Protein AF-A0A0W0WG37-F1 (afdb_monomer_lite)

Organism: NCBI:txid466

Radius of gyration: 32.04 Å; chains: 1; bounding box: 70×86×104 Å

Foldseek 3Di:
DFLQVCCCVVQQWNFKFWADWFKKKWWFFAPPDDADVVVCVVLPWDWDQDPNTITIIGGPVSVVVVLVVLVVVVCVVVVVCPDCVVCVVVSVVSVQVVQVVRRTGCVPMDIDIDGTWMWTDGPDPVCVVVSCVVPVVQVWDWDADPQVRDITITGHLCVVVVSVVVLVVDCPFQLVVDQDLVVLVVLLVLLVVLLVVLVVLQLLLQLLLCLLSQHACVVHSPADLLSNLQNQLSLLSLVLSLSVRNDDPQLSVLSNQLSVQSWNAAPVRATAAHQSLQSLQLCQLAVPQQVVQCVVVPDDPLFRDALVPGDPVSSVVSLVLLLQLLCCQAQWDCFRDRHVPGGYTHWHCAADPQQDTLWQKHKYFFDLEAQFTAIKMKGKWAADLVGDTDDPPGRGLAIWIKMKIAFQEPPAADADPVSQKGQRIFMATFAQWDQDPVRDIDGDDDDCSVPVPVRVVSVSVLSSLLSSLRSSLNNAAADDPPDPDSRHGDCPDPRNVVSVVSSVSNVNSNHGTDADKDWHKTARRRHRVDIDIAIAHGGMDRHSPHHRNSSRNSLSVVCSRSNSRSSSVSSSQSNVDRSVNSSVSSVVSSVSSVVSSVLNPKDKDKDFPVVQVVLVVVLCVLVVHPDDDPQWDWADPDPGMIITTGRHNVSVVSSVVSVVVVVVVPPDDDDDDDDPDDDDDDDDDDDDPDPDDDDDPDDDDDDDDDD

Secondary structure (DSSP, 8-state):
--HHHHHHHHH-EEEEEE-PPPEEEEEEBPTT----HHHHHHTT-EEEEETTEEEEEEEHHHHHHHHHHHHHHHHHH-TT---HHHHHHHHHHHHHHHHHHTTB-GGG-EEEEPPPPEEEEES-GGGHHHHHHHTGGG--EEEEETTTTEEEEEE-TTHHHHHHHHHHHSTT-HHHH---HHHHHHHHHHHHHHHHHHHHTHHHHHHHHHHHTT--SSS--S--HHHHHHHHHHHHHHHHHHTTTTS-HHHHHHHHHHHHHH-EE-TT--EESSHHHHHHHHHIIIIIIIHHHHHHH--GGGPPPPGGGS-HHHHHHHHHHHHHHHHHHHH-EEEEEEETTEEEEEPP-S--TTS--S-SEEEEEE-SSTT--EEEEEEEEEE-TTSPBP-TTS--SEEEEEEEEE--STT-EEEETTTTEEEEEEEEE---EEE-TTS-EEE----TTT-HHHHHHHHHHHHHHHHHHHHHHTTSPPBPSSS--TTSB-TTSHHHHHHHHHHHHHHHHT-EE--S-EEEEEE-SS-TT-EEEEEE--EEEE--SSS-HHHHHHHHHHHHHH-HHHHHHHHHHHHH--HHHHHHHHHHHHHHHHHHHHHHS-EEEEEEHHHHHHHHHHHHHHTT-SS--TTEEEEE-SSSEEEEEE--HHHHHHHHHHHHHHHHHT---------S-------------PPPPP-------------

pLDDT: mean 85.14, std 15.79, range [21.84, 97.75]

Structure (mmCIF, N/CA/C/O backbone):
data_AF-A0A0W0WG37-F1
#
_entry.id   AF-A0A0W0WG37-F1
#
loop_
_atom_site.group_PDB
_atom_site.id
_atom_site.type_symbol
_atom_site.label_atom_id
_atom_site.label_alt_id
_atom_site.label_comp_id
_atom_site.label_asym_id
_atom_site.label_entity_id
_atom_site.label_seq_id
_atom_site.pdbx_PDB_ins_code
_atom_site.Cartn_x
_atom_site.Cartn_y
_atom_site.Cartn_z
_atom_site.occupancy
_atom_site.B_iso_or_equiv
_atom_site.auth_seq_id
_atom_site.auth_comp_id
_atom_site.auth_asym_id
_atom_site.auth_atom_id
_atom_site.pdbx_PDB_model_num
ATOM 1 N N . MET A 1 1 ? -16.061 -7.629 21.536 1.00 90.44 1 MET A N 1
ATOM 2 C CA . MET A 1 1 ? -16.169 -8.162 20.161 1.00 90.44 1 MET A CA 1
ATOM 3 C C . MET A 1 1 ? -15.586 -7.144 19.195 1.00 90.44 1 MET A C 1
ATOM 5 O O . MET A 1 1 ? -15.920 -5.979 19.355 1.00 90.44 1 MET A O 1
ATOM 9 N N . TYR A 1 2 ? -14.782 -7.534 18.199 1.00 93.94 2 TYR A N 1
ATOM 10 C CA . TYR A 1 2 ? -14.206 -6.586 17.231 1.00 93.94 2 TYR A CA 1
ATOM 11 C C . TYR A 1 2 ? -15.238 -6.073 16.212 1.00 93.94 2 TYR A C 1
ATOM 13 O O . TYR A 1 2 ? -16.308 -6.656 16.030 1.00 93.94 2 TYR A O 1
ATOM 21 N N . PHE A 1 3 ? -14.920 -4.975 15.515 1.00 94.12 3 PHE A N 1
ATOM 22 C CA . PHE A 1 3 ? -15.857 -4.286 14.614 1.00 94.12 3 PHE A CA 1
ATOM 23 C C . PHE A 1 3 ? -16.377 -5.181 13.487 1.00 94.12 3 PHE A C 1
ATOM 25 O O . PHE A 1 3 ? -17.566 -5.147 13.167 1.00 94.12 3 PHE A O 1
ATOM 32 N N . LYS A 1 4 ? -15.495 -5.997 12.901 1.00 93.75 4 LYS A N 1
ATOM 33 C CA . LYS A 1 4 ? -15.850 -6.920 11.820 1.00 93.75 4 LYS A CA 1
ATOM 34 C C . LYS A 1 4 ? -16.823 -7.998 12.297 1.00 93.75 4 LYS A C 1
ATOM 36 O O . LYS A 1 4 ? -17.852 -8.206 11.659 1.00 93.75 4 LYS A O 1
ATOM 41 N N . ASP A 1 5 ? -16.544 -8.606 13.446 1.00 94.31 5 ASP A N 1
ATOM 42 C CA . ASP A 1 5 ? -17.412 -9.620 14.054 1.00 94.31 5 ASP A CA 1
ATOM 43 C C . ASP A 1 5 ? -18.783 -9.027 14.393 1.00 94.31 5 ASP A C 1
ATOM 45 O O . ASP A 1 5 ? -19.823 -9.626 14.118 1.00 94.31 5 ASP A O 1
ATOM 49 N N . TRP A 1 6 ? -18.794 -7.800 14.916 1.00 95.56 6 TRP A N 1
ATOM 50 C CA . TRP A 1 6 ? -20.023 -7.071 15.198 1.00 95.56 6 TRP A CA 1
ATOM 51 C C . TRP A 1 6 ? -20.830 -6.769 13.930 1.00 95.56 6 TRP A C 1
ATOM 53 O O . TRP A 1 6 ? -22.051 -6.942 13.935 1.00 95.56 6 TRP A O 1
ATOM 63 N N . CYS A 1 7 ? -20.178 -6.364 12.835 1.00 95.12 7 CYS A N 1
ATOM 64 C CA . CYS A 1 7 ? -20.840 -6.126 11.550 1.00 95.12 7 CYS A CA 1
ATOM 65 C C . CYS A 1 7 ? -21.435 -7.411 10.963 1.00 95.12 7 CYS A C 1
ATOM 67 O O . CYS A 1 7 ? -22.570 -7.401 10.475 1.00 95.12 7 CYS A O 1
ATOM 69 N N . PHE A 1 8 ? -20.695 -8.517 11.048 1.00 95.25 8 PHE A N 1
ATOM 70 C CA . PHE A 1 8 ? -21.160 -9.828 10.616 1.00 95.25 8 PHE A CA 1
ATOM 71 C C . PHE A 1 8 ? -22.385 -10.275 11.421 1.00 95.25 8 PHE A C 1
ATOM 73 O O . PHE A 1 8 ? -23.413 -10.611 10.839 1.00 95.25 8 PHE A O 1
ATOM 80 N N . LEU A 1 9 ? -22.324 -10.203 12.751 1.00 94.00 9 LEU A N 1
ATOM 81 C CA . LEU A 1 9 ? -23.420 -10.640 13.620 1.00 94.00 9 LEU A CA 1
ATOM 82 C C . LEU A 1 9 ? -24.654 -9.731 13.531 1.00 94.00 9 LEU A C 1
ATOM 84 O O . LEU A 1 9 ? -25.780 -10.219 13.563 1.00 94.00 9 LEU A O 1
ATOM 88 N N . SER A 1 10 ? -24.462 -8.416 13.401 1.00 92.56 10 SER A N 1
ATOM 89 C CA . SER A 1 10 ? -25.565 -7.441 13.431 1.00 92.56 10 SER A CA 1
ATOM 90 C C . SER A 1 10 ? -26.245 -7.232 12.077 1.00 92.56 10 SER A C 1
ATOM 92 O O . SER A 1 10 ? -27.421 -6.851 12.029 1.00 92.56 10 SER A O 1
ATOM 94 N N . TYR A 1 11 ? -25.500 -7.413 10.981 1.00 93.62 11 TYR A N 1
ATOM 95 C CA . TYR A 1 11 ? -25.945 -7.055 9.629 1.00 93.62 11 TYR A CA 1
ATOM 96 C C . TYR A 1 11 ? -25.630 -8.113 8.564 1.00 93.62 11 TYR A C 1
ATOM 98 O O . TYR A 1 11 ? -26.020 -7.934 7.413 1.00 93.62 11 TYR A O 1
ATOM 106 N N . GLY A 1 12 ? -24.934 -9.200 8.908 1.00 94.88 12 GLY A N 1
ATOM 107 C CA . GLY A 1 12 ? -24.536 -10.235 7.953 1.00 94.88 12 GLY A CA 1
ATOM 108 C C . GLY A 1 12 ? -23.432 -9.805 6.986 1.00 94.88 12 GLY A C 1
ATOM 109 O O . GLY A 1 12 ? -23.266 -10.452 5.954 1.00 94.88 12 GLY A O 1
ATOM 110 N N . ILE A 1 13 ? -22.704 -8.720 7.274 1.00 95.50 13 ILE A N 1
ATOM 111 C CA . ILE A 1 13 ? -21.630 -8.218 6.405 1.00 95.50 13 ILE A CA 1
ATOM 112 C C . ILE A 1 13 ? -20.397 -9.113 6.549 1.00 95.50 13 ILE A C 1
ATOM 114 O O . ILE A 1 13 ? -19.852 -9.237 7.643 1.00 95.50 13 ILE A O 1
ATOM 118 N N . SER A 1 14 ? -19.947 -9.722 5.452 1.00 93.75 14 SER A N 1
ATOM 119 C CA . SER A 1 14 ? -18.787 -10.625 5.441 1.00 93.75 14 SER A CA 1
ATOM 120 C C . SER A 1 14 ? -17.509 -9.990 4.894 1.00 93.75 14 SER A C 1
ATOM 122 O O . SER A 1 14 ? -16.417 -10.438 5.244 1.00 93.75 14 SER A O 1
ATOM 124 N N . LEU A 1 15 ? -17.633 -8.985 4.024 1.00 93.50 15 LEU A N 1
ATOM 125 C CA . LEU A 1 15 ? -16.504 -8.320 3.374 1.00 93.50 15 LEU A CA 1
ATOM 126 C C . LEU A 1 15 ? -16.869 -6.878 3.023 1.00 93.50 15 LEU A C 1
ATOM 128 O O . LEU A 1 15 ? -17.948 -6.639 2.468 1.00 93.50 15 LEU A O 1
ATOM 132 N N . PHE A 1 16 ? -15.940 -5.960 3.283 1.00 93.88 16 PHE A N 1
ATOM 133 C CA . PHE A 1 16 ? -15.913 -4.644 2.666 1.00 93.88 16 PHE A CA 1
ATOM 134 C C . PHE A 1 16 ? -14.865 -4.630 1.551 1.00 93.88 16 PHE A C 1
ATOM 136 O O . PHE A 1 16 ? -13.782 -5.196 1.682 1.00 93.88 16 PHE A O 1
ATOM 143 N N . ALA A 1 17 ? -15.197 -3.995 0.438 1.00 93.12 17 ALA A N 1
ATOM 144 C CA . ALA A 1 17 ? -14.271 -3.733 -0.650 1.00 93.12 17 ALA A CA 1
ATOM 145 C C . ALA A 1 17 ? -14.461 -2.293 -1.117 1.00 93.12 17 ALA A C 1
ATOM 147 O O . ALA A 1 17 ? -15.573 -1.765 -1.117 1.00 93.12 17 ALA A O 1
ATOM 148 N N . GLU A 1 18 ? -13.383 -1.631 -1.493 1.00 91.00 18 GLU A N 1
ATOM 149 C CA . GLU A 1 18 ? -13.461 -0.321 -2.111 1.00 91.00 18 GLU A CA 1
ATOM 150 C C . GLU A 1 18 ? -13.938 -0.458 -3.560 1.00 91.00 18 GLU A C 1
ATOM 152 O O . GLU A 1 18 ? -13.462 -1.302 -4.323 1.00 91.00 18 GLU A O 1
ATOM 157 N N . GLY A 1 19 ? -14.893 0.381 -3.948 1.00 89.25 19 GLY A N 1
ATOM 158 C CA . GLY A 1 19 ? -15.258 0.548 -5.343 1.00 89.25 19 GLY A CA 1
ATOM 159 C C . GLY A 1 19 ? -14.174 1.279 -6.131 1.00 89.25 19 GLY A C 1
ATOM 160 O O . GLY A 1 19 ? -13.139 1.696 -5.616 1.00 89.25 19 GLY A O 1
ATOM 161 N N . LYS A 1 20 ? -14.424 1.473 -7.421 1.00 85.62 20 LYS A N 1
ATOM 162 C CA . LYS A 1 20 ? -13.514 2.240 -8.267 1.00 85.62 20 LYS A CA 1
ATOM 163 C C . LYS A 1 20 ? -13.673 3.746 -8.032 1.00 85.62 20 LYS A C 1
ATOM 165 O O . LYS A 1 20 ? -14.786 4.262 -8.132 1.00 85.62 20 LYS A O 1
ATOM 170 N N . THR A 1 21 ? -12.569 4.460 -7.810 1.00 82.81 21 THR A N 1
ATOM 171 C CA . THR A 1 21 ? -12.546 5.930 -7.858 1.00 82.81 21 THR A CA 1
ATOM 172 C C . THR A 1 21 ? -12.895 6.400 -9.268 1.00 82.81 21 THR A C 1
ATOM 174 O O . THR A 1 21 ? -12.210 6.063 -10.237 1.00 82.81 21 THR A O 1
ATOM 177 N N . VAL A 1 22 ? -13.965 7.181 -9.405 1.00 81.56 22 VAL A N 1
ATOM 178 C CA . VAL A 1 22 ? -14.432 7.667 -10.709 1.00 81.56 22 VAL A CA 1
ATOM 179 C C . VAL A 1 22 ? -13.817 9.033 -11.000 1.00 81.56 22 VAL A C 1
ATOM 181 O O . VAL A 1 22 ? -14.065 10.008 -10.291 1.00 81.56 22 VAL A O 1
ATOM 184 N N . ASN A 1 23 ? -13.033 9.113 -12.077 1.00 83.94 23 ASN A N 1
ATOM 185 C CA . ASN A 1 23 ? -12.568 10.387 -12.623 1.00 83.94 23 ASN A CA 1
ATOM 186 C C . ASN A 1 23 ? -13.769 11.201 -13.101 1.00 83.94 23 ASN A C 1
ATOM 188 O O . ASN A 1 23 ? -14.569 10.680 -13.877 1.00 83.94 23 ASN A O 1
ATOM 192 N N . SER A 1 24 ? -13.872 12.459 -12.684 1.00 88.50 24 SER A N 1
ATOM 193 C CA . SER A 1 24 ? -14.952 13.358 -13.088 1.00 88.50 24 SER A CA 1
ATOM 194 C C . SER A 1 24 ? -14.424 14.769 -13.364 1.00 88.50 24 SER A C 1
ATOM 196 O O . SER A 1 24 ? -13.305 15.117 -12.979 1.00 88.50 24 SER A O 1
ATOM 198 N N . VAL A 1 25 ? -15.233 15.580 -14.035 1.00 90.81 25 VAL A N 1
ATOM 199 C CA . VAL A 1 25 ? -14.995 17.011 -14.254 1.00 90.81 25 VAL A CA 1
ATOM 200 C C . VAL A 1 25 ? -16.091 17.779 -13.536 1.00 90.81 25 VAL A C 1
ATOM 202 O O . VAL A 1 25 ? -17.266 17.445 -13.681 1.00 90.81 25 VAL A O 1
ATOM 205 N N . PHE A 1 26 ? -15.707 18.768 -12.735 1.00 92.81 26 PHE A N 1
ATOM 206 C CA . PHE A 1 26 ? -16.633 19.719 -12.133 1.00 92.81 26 PHE A CA 1
ATOM 207 C C . PHE A 1 26 ? -16.583 21.020 -12.920 1.00 92.81 26 PHE A C 1
ATOM 209 O O . PHE A 1 26 ? -15.506 21.586 -13.107 1.00 92.81 26 PHE A O 1
ATOM 216 N N . ILE A 1 27 ? -17.753 21.489 -13.345 1.00 93.44 27 ILE A N 1
ATOM 217 C CA . ILE A 1 27 ? -17.911 22.764 -14.036 1.00 93.44 27 ILE A CA 1
ATOM 218 C C . ILE A 1 27 ? -18.819 23.651 -13.177 1.00 93.44 27 ILE A C 1
ATOM 220 O O . ILE A 1 27 ? -19.978 23.283 -12.943 1.00 93.44 27 ILE A O 1
ATOM 224 N N . PRO A 1 28 ? -18.318 24.790 -12.670 1.00 93.62 28 PRO A N 1
ATOM 225 C CA . PRO A 1 28 ? -19.120 25.736 -11.903 1.00 93.62 28 PRO A CA 1
ATOM 226 C C . PRO A 1 28 ? -20.317 26.262 -12.694 1.00 93.62 28 PRO A C 1
ATOM 228 O O . PRO A 1 28 ? -20.227 26.482 -13.901 1.00 93.62 28 PRO A O 1
ATOM 231 N N . LEU A 1 29 ? -21.423 26.533 -12.007 1.00 92.31 29 LEU A N 1
ATOM 232 C CA . LEU A 1 29 ? -22.524 27.298 -12.582 1.00 92.31 29 LEU A CA 1
ATOM 233 C C . LEU A 1 29 ? -22.156 28.780 -12.650 1.00 92.31 29 LEU A C 1
ATOM 235 O O . LEU A 1 29 ? -21.501 29.324 -11.756 1.00 92.31 29 LEU A O 1
ATOM 239 N N . VAL A 1 30 ? -22.651 29.456 -13.681 1.00 89.94 30 VAL A N 1
ATOM 240 C CA . VAL A 1 30 ? -22.643 30.916 -13.732 1.00 89.94 30 VAL A CA 1
ATOM 241 C C . VAL A 1 30 ? -23.637 31.427 -12.676 1.00 89.94 30 VAL A C 1
ATOM 243 O O . VAL A 1 30 ? -24.786 30.967 -12.647 1.00 89.94 30 VAL A O 1
ATOM 246 N N . PRO A 1 31 ? -23.246 32.362 -11.789 1.00 82.44 31 PRO A N 1
ATOM 247 C CA . PRO A 1 31 ? -24.142 32.889 -10.765 1.00 82.44 31 PRO A CA 1
ATOM 248 C C . PRO A 1 31 ? -25.479 33.359 -11.353 1.00 82.44 31 PRO A C 1
ATOM 250 O O . PRO A 1 31 ? -25.505 34.045 -12.371 1.00 82.44 31 PRO A O 1
ATOM 253 N N . PHE A 1 32 ? -26.583 33.011 -10.687 1.00 77.19 32 PHE A N 1
ATOM 254 C CA . PHE A 1 32 ? -27.951 33.409 -11.061 1.00 77.19 32 PHE A CA 1
ATOM 255 C C . PHE A 1 32 ? -28.468 32.870 -12.409 1.00 77.19 32 PHE A C 1
ATOM 257 O O . PHE A 1 32 ? -29.480 33.362 -12.907 1.00 77.19 32 PHE A O 1
ATOM 264 N N . THR A 1 33 ? -27.831 31.844 -12.980 1.00 78.75 33 THR A N 1
ATOM 265 C CA . THR A 1 33 ? -28.342 31.132 -14.165 1.00 78.75 33 THR A CA 1
ATOM 266 C C . THR A 1 33 ? -28.965 29.785 -13.796 1.00 78.75 33 THR A C 1
ATOM 268 O O . THR A 1 33 ? -28.629 29.179 -12.777 1.00 78.75 33 THR A O 1
ATOM 271 N N . PHE A 1 34 ? -29.905 29.322 -14.624 1.00 76.44 34 PHE A N 1
ATOM 272 C CA . PHE A 1 34 ? -30.536 28.011 -14.490 1.00 76.44 34 PHE A CA 1
ATOM 273 C C . PHE A 1 34 ? -30.073 27.105 -15.628 1.00 76.44 34 PHE A C 1
ATOM 275 O O . PHE A 1 34 ? -30.315 27.407 -16.793 1.00 76.44 34 PHE A O 1
ATOM 282 N N . ILE A 1 35 ? -29.462 25.975 -15.282 1.00 85.00 35 ILE A N 1
ATOM 283 C CA . ILE A 1 35 ? -29.153 24.910 -16.238 1.00 85.00 35 ILE A CA 1
ATOM 284 C C . ILE A 1 35 ? -30.319 23.919 -16.333 1.00 85.00 35 ILE A C 1
ATOM 286 O O . ILE A 1 35 ? -31.012 23.632 -15.352 1.00 85.00 35 ILE A O 1
ATOM 290 N N . ASN A 1 36 ? -30.521 23.355 -17.521 1.00 86.25 36 ASN A N 1
ATOM 291 C CA . ASN A 1 36 ? -31.514 22.315 -17.753 1.00 86.25 36 ASN A CA 1
ATOM 292 C C . ASN A 1 36 ? -31.116 21.001 -17.047 1.00 86.25 36 ASN A C 1
ATOM 294 O O . ASN A 1 36 ? -30.118 20.368 -17.397 1.00 86.25 36 ASN A O 1
ATOM 298 N N . SER A 1 37 ? -31.923 20.551 -16.083 1.00 85.75 37 SER A N 1
ATOM 299 C CA . SER A 1 37 ? -31.693 19.297 -15.352 1.00 85.75 37 SER A CA 1
ATOM 300 C C . SER A 1 37 ? -31.742 18.053 -16.244 1.00 85.75 37 SER A C 1
ATOM 302 O O . SER A 1 37 ? -31.044 17.082 -15.954 1.00 85.75 37 SER A O 1
ATOM 304 N N . GLN A 1 38 ? -32.501 18.086 -17.346 1.00 89.31 38 GLN A N 1
ATOM 305 C CA . GLN A 1 38 ? -32.547 16.991 -18.314 1.00 89.31 38 GLN A CA 1
ATOM 306 C C . GLN A 1 38 ? -31.207 16.839 -19.035 1.00 89.31 38 GLN A C 1
ATOM 308 O O . GLN A 1 38 ? -30.698 15.730 -19.126 1.00 89.31 38 GLN A O 1
ATOM 313 N N . PHE A 1 39 ? -30.579 17.947 -19.448 1.00 90.31 39 PHE A N 1
ATOM 314 C CA . PHE A 1 39 ? -29.238 17.914 -20.041 1.00 90.31 39 PHE A CA 1
ATOM 315 C C . PHE A 1 39 ? -28.225 17.279 -19.081 1.00 90.31 39 PHE A C 1
ATOM 317 O O . PHE A 1 39 ? -27.413 16.445 -19.485 1.00 90.31 39 PHE A O 1
ATOM 324 N N . VAL A 1 40 ? -28.285 17.647 -17.799 1.00 90.06 40 VAL A N 1
ATOM 325 C CA . VAL A 1 40 ? -27.408 17.072 -16.773 1.00 90.06 40 VAL A CA 1
ATOM 326 C C . VAL A 1 40 ? -27.645 15.563 -16.651 1.00 90.06 40 VAL A C 1
ATOM 328 O O . VAL A 1 40 ? -26.687 14.795 -16.714 1.00 90.06 40 VAL A O 1
ATOM 331 N N . ALA A 1 41 ? -28.904 15.124 -16.567 1.00 88.25 41 ALA A N 1
ATOM 332 C CA . ALA A 1 41 ? -29.264 13.710 -16.473 1.00 88.25 41 ALA A CA 1
ATOM 333 C C . ALA A 1 41 ? -28.866 12.894 -17.721 1.00 88.25 41 ALA A C 1
ATOM 335 O O . ALA A 1 41 ? -28.306 11.804 -17.581 1.00 88.25 41 ALA A O 1
ATOM 336 N N . ASP A 1 42 ? -29.082 13.430 -18.926 1.00 89.19 42 ASP A N 1
ATOM 337 C CA . ASP A 1 42 ? -28.754 12.781 -20.205 1.00 89.19 42 ASP A CA 1
ATOM 338 C C . ASP A 1 42 ? -27.249 12.511 -20.343 1.00 89.19 42 ASP A C 1
ATOM 340 O O . ASP A 1 42 ? -26.832 11.510 -20.927 1.00 89.19 42 ASP A O 1
ATOM 344 N N . ASN A 1 43 ? -26.421 13.367 -19.738 1.00 88.88 43 ASN A N 1
ATOM 345 C CA . ASN A 1 43 ? -24.968 13.207 -19.688 1.00 88.88 43 ASN A CA 1
ATOM 346 C C . ASN A 1 43 ? -24.484 12.539 -18.386 1.00 88.88 43 ASN A C 1
ATOM 348 O O . ASN A 1 43 ? -23.293 12.576 -18.081 1.00 88.88 43 ASN A O 1
ATOM 352 N N . ARG A 1 44 ? -25.387 11.912 -17.614 1.00 88.62 44 ARG A N 1
ATOM 353 C CA . ARG A 1 44 ? -25.105 11.257 -16.319 1.00 88.62 44 ARG A CA 1
ATOM 354 C C . ARG A 1 44 ? -24.388 12.154 -15.307 1.00 88.62 44 ARG A C 1
ATOM 356 O O . ARG A 1 44 ? -23.647 11.664 -14.454 1.00 88.62 44 ARG A O 1
ATOM 363 N N . GLY A 1 45 ? -24.588 13.460 -15.421 1.00 89.00 45 GLY A N 1
ATOM 364 C CA . GLY A 1 45 ? -24.075 14.424 -14.471 1.00 89.00 45 GLY A CA 1
ATOM 365 C C . GLY A 1 45 ? -24.961 14.540 -13.237 1.00 89.00 45 GLY A C 1
ATOM 366 O O . GLY A 1 45 ? -26.079 14.019 -13.183 1.00 89.00 45 GLY A O 1
ATOM 367 N N . TYR A 1 46 ? -24.462 15.254 -12.237 1.00 89.69 46 TYR A N 1
ATOM 368 C CA . TYR A 1 46 ? -25.223 15.603 -11.043 1.00 89.69 46 TYR A CA 1
ATOM 369 C C . TYR A 1 46 ? -24.758 16.939 -10.466 1.00 89.69 46 TYR A C 1
ATOM 371 O O . TYR A 1 46 ? -23.626 17.370 -10.680 1.00 89.69 46 TYR A O 1
ATOM 379 N N . PHE A 1 47 ? -25.641 17.597 -9.720 1.00 89.56 47 PHE A N 1
ATOM 380 C CA . PHE A 1 47 ? -25.331 18.857 -9.053 1.00 89.56 47 PHE A CA 1
ATOM 381 C C . PHE A 1 47 ? -24.557 18.627 -7.761 1.00 89.56 47 PHE A C 1
ATOM 383 O O . PHE A 1 47 ? -24.893 17.738 -6.976 1.00 89.56 47 PHE A O 1
ATOM 390 N N . LEU A 1 48 ? -23.553 19.464 -7.521 1.00 89.31 48 LEU A N 1
ATOM 391 C CA . LEU A 1 48 ? -22.739 19.424 -6.313 1.00 89.31 48 LEU A CA 1
ATOM 392 C C . LEU A 1 48 ? -22.305 20.837 -5.918 1.00 89.31 48 LEU A C 1
ATOM 394 O O . LEU A 1 48 ? -22.018 21.666 -6.777 1.00 89.31 48 LEU A O 1
ATOM 398 N N . ALA A 1 49 ? -22.213 21.092 -4.614 1.00 86.00 49 ALA A N 1
ATOM 399 C CA . ALA A 1 49 ? -21.477 22.236 -4.092 1.00 86.00 49 ALA A CA 1
ATOM 400 C C . ALA A 1 49 ? -20.030 21.820 -3.774 1.00 86.00 49 ALA A C 1
ATOM 402 O O . ALA A 1 49 ? -19.812 20.902 -2.980 1.00 86.00 49 ALA A O 1
ATOM 403 N N . HIS A 1 50 ? -19.051 22.491 -4.380 1.00 81.44 50 HIS A N 1
ATOM 404 C CA . HIS A 1 50 ? -17.621 22.264 -4.174 1.00 81.44 50 HIS A CA 1
ATOM 405 C C . HIS A 1 50 ? -16.908 23.608 -3.977 1.00 81.44 50 HIS A C 1
ATOM 407 O O . HIS A 1 50 ? -17.133 24.536 -4.748 1.00 81.44 50 HIS A O 1
ATOM 413 N N . ASP A 1 51 ? -16.111 23.738 -2.912 1.00 80.56 51 ASP A N 1
ATOM 414 C CA . ASP A 1 51 ? -15.405 24.975 -2.533 1.00 80.56 51 ASP A CA 1
ATOM 415 C C . ASP A 1 51 ? -16.289 26.240 -2.556 1.00 80.56 51 ASP A C 1
ATOM 417 O O . ASP A 1 51 ? -15.906 27.300 -3.045 1.00 80.56 51 ASP A O 1
ATOM 421 N N . ASN A 1 52 ? -17.503 26.124 -2.001 1.00 82.88 52 ASN A N 1
ATOM 422 C CA . ASN A 1 52 ? -18.541 27.169 -1.966 1.00 82.88 52 ASN A CA 1
ATOM 423 C C . ASN A 1 52 ? -19.078 27.614 -3.341 1.00 82.88 52 ASN A C 1
ATOM 425 O O . ASN A 1 52 ? -19.794 28.611 -3.421 1.00 82.88 52 ASN A O 1
ATOM 429 N N . SER A 1 53 ? -18.795 26.860 -4.403 1.00 86.69 53 SER A N 1
ATOM 430 C CA . SER A 1 53 ? -19.381 27.035 -5.730 1.00 86.69 53 SER A CA 1
ATOM 431 C C . SER A 1 53 ? -20.365 25.906 -6.034 1.00 86.69 53 SER A C 1
ATOM 433 O O . SER A 1 53 ? -20.065 24.733 -5.808 1.00 86.69 53 SER A O 1
ATOM 435 N N . LEU A 1 54 ? -21.555 26.242 -6.534 1.00 90.50 54 LEU A N 1
ATOM 436 C CA . LEU A 1 54 ? -22.493 25.250 -7.059 1.00 90.50 54 LEU A CA 1
ATOM 437 C C . LEU A 1 54 ? -22.115 24.953 -8.511 1.00 90.50 54 LEU A C 1
ATOM 439 O O . LEU A 1 54 ? -21.897 25.873 -9.292 1.00 90.50 54 LEU A O 1
ATOM 443 N N . GLY A 1 55 ? -22.058 23.681 -8.881 1.00 92.25 55 GLY A N 1
ATOM 444 C CA . GLY A 1 55 ? -21.693 23.261 -10.228 1.00 92.25 55 GLY A CA 1
ATOM 445 C C . GLY A 1 55 ? -22.286 21.913 -10.596 1.00 92.25 55 GLY A C 1
ATOM 446 O O . GLY A 1 55 ? -23.046 21.308 -9.829 1.00 92.25 55 GLY A O 1
ATOM 447 N N . VAL A 1 56 ? -21.918 21.445 -11.782 1.00 92.69 56 VAL A N 1
ATOM 448 C CA . VAL A 1 56 ? -22.282 20.121 -12.284 1.00 92.69 56 VAL A CA 1
ATOM 449 C C . VAL A 1 56 ? -21.032 19.262 -12.380 1.00 92.69 56 VAL A C 1
ATOM 451 O O . VAL A 1 56 ? -20.003 19.693 -12.897 1.00 92.69 56 VAL A O 1
ATOM 454 N N . VAL A 1 57 ? -21.129 18.037 -11.875 1.00 92.75 57 VAL A N 1
ATOM 455 C CA . VAL A 1 57 ? -20.100 17.011 -12.015 1.00 92.75 57 VAL A CA 1
ATOM 456 C C . VAL A 1 57 ? -20.504 16.061 -13.131 1.00 92.75 57 VAL A C 1
ATOM 458 O O . VAL A 1 57 ? -21.600 15.507 -13.089 1.00 92.75 57 VAL A O 1
ATOM 461 N N . PHE A 1 58 ? -19.604 15.822 -14.081 1.00 91.44 58 PHE A N 1
ATOM 462 C CA . PHE A 1 58 ? -19.750 14.801 -15.115 1.00 91.44 58 PHE A CA 1
ATOM 463 C C . PHE A 1 58 ? -18.678 13.721 -14.941 1.00 91.44 58 PHE A C 1
ATOM 465 O O . PHE A 1 58 ? -17.496 14.062 -14.842 1.00 91.44 58 PHE A O 1
ATOM 472 N N . PRO A 1 59 ? -19.030 12.421 -14.942 1.00 89.38 59 PRO A N 1
ATOM 473 C CA . PRO A 1 59 ? -18.037 11.358 -15.065 1.00 89.38 59 PRO A CA 1
ATOM 474 C C . PRO A 1 59 ? -17.185 11.577 -16.319 1.00 89.38 59 PRO A C 1
ATOM 476 O O . PRO A 1 59 ? -17.721 11.936 -17.365 1.00 89.38 59 PRO A O 1
ATOM 479 N N . LYS A 1 60 ? -15.873 11.335 -16.241 1.00 87.69 60 LYS A N 1
ATOM 480 C CA . LYS A 1 60 ? -14.921 11.657 -17.316 1.00 87.69 60 LYS A CA 1
ATOM 481 C C . LYS A 1 60 ? -15.325 11.046 -18.656 1.00 87.69 60 LYS A C 1
ATOM 483 O O . LYS A 1 60 ? -15.345 11.747 -19.649 1.00 87.69 60 LYS A O 1
ATOM 488 N N . GLU A 1 61 ? -15.731 9.780 -18.671 1.00 86.94 61 GLU A N 1
ATOM 489 C CA . GLU A 1 61 ? -16.183 9.106 -19.897 1.00 86.94 61 GLU A CA 1
ATOM 490 C C . GLU A 1 61 ? -17.396 9.808 -20.535 1.00 86.94 61 GLU A C 1
ATOM 492 O O . GLU A 1 61 ? -17.478 9.960 -21.750 1.00 86.94 61 GLU A O 1
ATOM 497 N N . ASN A 1 62 ? -18.327 10.300 -19.716 1.00 90.69 62 ASN A N 1
ATOM 498 C CA . ASN A 1 62 ? -19.477 11.066 -20.186 1.00 90.69 62 ASN A CA 1
ATOM 499 C C . ASN A 1 62 ? -19.094 12.483 -20.628 1.00 90.69 62 ASN A C 1
ATOM 501 O O . ASN A 1 62 ? -19.626 12.962 -21.627 1.00 90.69 62 ASN A O 1
ATOM 505 N N . TYR A 1 63 ? -18.163 13.128 -19.925 1.00 91.00 63 TYR A N 1
ATOM 506 C CA . TYR A 1 63 ? -17.616 14.423 -20.316 1.00 91.00 63 TYR A CA 1
ATOM 507 C C . TYR A 1 63 ? -16.855 14.337 -21.647 1.00 91.00 63 TYR A C 1
ATOM 509 O O . TYR A 1 63 ? -17.090 15.144 -22.536 1.00 91.00 63 TYR A O 1
ATOM 517 N N . ASP A 1 64 ? -16.025 13.313 -21.845 1.00 90.75 64 ASP A N 1
ATOM 518 C CA . ASP A 1 64 ? -15.278 13.088 -23.088 1.00 90.75 64 ASP A CA 1
ATOM 519 C C . ASP A 1 64 ? -16.232 12.834 -24.274 1.00 90.75 64 ASP A C 1
ATOM 521 O O . ASP A 1 64 ? -16.021 13.342 -25.381 1.00 90.75 64 ASP A O 1
ATOM 525 N N . ASN A 1 65 ? -17.335 12.111 -24.040 1.00 92.00 65 ASN A N 1
ATOM 526 C CA . ASN A 1 65 ? -18.406 11.934 -25.026 1.00 92.00 65 ASN A CA 1
ATOM 527 C C . ASN A 1 65 ? -19.113 13.260 -25.350 1.00 92.00 65 ASN A C 1
ATOM 529 O O . ASN A 1 65 ? -19.340 13.563 -26.524 1.00 92.00 65 ASN A O 1
ATOM 533 N N . LEU A 1 66 ? -19.423 14.070 -24.331 1.00 91.50 66 LEU A N 1
ATOM 534 C CA . LEU A 1 66 ? -19.987 15.410 -24.505 1.00 91.50 66 LEU A CA 1
ATOM 535 C C . LEU A 1 66 ? -19.036 16.300 -25.318 1.00 91.50 66 LEU A C 1
ATOM 537 O O . LEU A 1 66 ? -19.461 16.928 -26.284 1.00 91.50 66 LEU A O 1
ATOM 541 N N . MET A 1 67 ? -17.742 16.283 -25.002 1.00 91.94 67 MET A N 1
ATOM 542 C CA . MET A 1 67 ? -16.722 17.033 -25.730 1.00 91.94 67 MET A CA 1
ATOM 543 C C . MET A 1 67 ? -16.571 16.572 -27.177 1.00 91.94 67 MET A C 1
ATOM 545 O O . MET A 1 67 ? -16.395 17.398 -28.070 1.00 91.94 67 MET A O 1
ATOM 549 N N . THR A 1 68 ? -16.678 15.270 -27.434 1.00 90.69 68 THR A N 1
ATOM 550 C CA . THR A 1 68 ? -16.674 14.719 -28.797 1.00 90.69 68 THR A CA 1
ATOM 551 C C . THR A 1 68 ? -17.882 15.208 -29.590 1.00 90.69 68 THR A C 1
ATOM 553 O O . THR A 1 68 ? -17.738 15.591 -30.753 1.00 90.69 68 THR A O 1
ATOM 556 N N . ARG A 1 69 ? -19.061 15.272 -28.956 1.00 91.00 69 ARG A N 1
ATOM 557 C CA . ARG A 1 69 ? -20.264 15.839 -29.573 1.00 91.00 69 ARG A CA 1
ATOM 558 C C . ARG A 1 69 ? -20.081 17.324 -29.889 1.00 91.00 69 ARG A C 1
ATOM 560 O O . ARG A 1 69 ? -20.276 17.711 -31.035 1.00 91.00 69 ARG A O 1
ATOM 567 N N . ILE A 1 70 ? -19.610 18.116 -28.923 1.00 90.81 70 ILE A N 1
ATOM 568 C CA . ILE A 1 70 ? -19.338 19.554 -29.097 1.00 90.81 70 ILE A CA 1
ATOM 569 C C . ILE A 1 70 ? -18.314 19.794 -30.222 1.00 90.81 70 ILE A C 1
ATOM 571 O O . ILE A 1 70 ? -18.502 20.681 -31.050 1.00 90.81 70 ILE A O 1
ATOM 575 N N . ARG A 1 71 ? -17.262 18.967 -30.325 1.00 88.75 71 ARG A N 1
ATOM 576 C CA . ARG A 1 71 ? -16.304 19.015 -31.450 1.00 88.75 71 ARG A CA 1
ATOM 577 C C . ARG A 1 71 ? -16.960 18.714 -32.792 1.00 88.75 71 ARG A C 1
ATOM 579 O O . ARG A 1 71 ? -16.662 19.380 -33.778 1.00 88.75 71 ARG A O 1
ATOM 586 N N . SER A 1 72 ? -17.839 17.716 -32.849 1.00 88.31 72 SER A N 1
ATOM 587 C CA . SER A 1 72 ? -18.569 17.381 -34.075 1.00 88.31 72 SER A CA 1
ATOM 588 C C . SER A 1 72 ? -19.503 18.514 -34.511 1.00 88.31 72 SER A C 1
ATOM 590 O O . SER A 1 72 ? -19.597 18.797 -35.706 1.00 88.31 72 SER A O 1
ATOM 592 N N . GLU A 1 73 ? -20.173 19.170 -33.560 1.00 89.81 73 GLU A N 1
ATOM 593 C CA . GLU A 1 73 ? -21.018 20.345 -33.808 1.00 89.81 73 GLU A CA 1
ATOM 594 C C . GLU A 1 73 ? -20.180 21.517 -34.342 1.00 89.81 73 GLU A C 1
ATOM 596 O O . GLU A 1 73 ? -20.513 22.077 -35.386 1.00 89.81 73 GLU A O 1
ATOM 601 N N . PHE A 1 74 ? -19.032 21.802 -33.715 1.00 87.50 74 PHE A N 1
ATOM 602 C CA . PHE A 1 74 ? -18.083 22.819 -34.178 1.00 87.50 74 PHE A CA 1
ATOM 603 C C . PHE A 1 74 ? -17.610 22.562 -35.617 1.00 87.50 74 PHE A C 1
ATOM 605 O O . PHE A 1 74 ? -17.755 23.429 -36.475 1.00 87.50 74 PHE A O 1
ATOM 612 N N . ARG A 1 75 ? -17.124 21.352 -35.926 1.00 84.69 75 ARG A N 1
ATOM 613 C CA . ARG A 1 75 ? -16.652 20.993 -37.280 1.00 84.69 75 ARG A CA 1
ATOM 614 C C . ARG A 1 75 ? -17.755 21.074 -38.339 1.00 84.69 75 ARG A C 1
ATOM 616 O O . ARG A 1 75 ? -17.465 21.327 -39.502 1.00 84.69 75 ARG A O 1
ATOM 623 N N . SER A 1 76 ? -19.010 20.856 -37.946 1.00 85.25 76 SER A N 1
ATOM 624 C CA . SER A 1 76 ? -20.160 20.984 -38.849 1.00 85.25 76 SER A CA 1
ATOM 625 C C . SER A 1 76 ? -20.536 22.446 -39.099 1.00 85.25 76 SER A C 1
ATOM 627 O O . SER A 1 76 ? -20.947 22.789 -40.205 1.00 85.25 76 SER A O 1
ATOM 629 N N . ALA A 1 77 ? -20.398 23.306 -38.086 1.00 82.56 77 ALA A N 1
ATOM 630 C CA . ALA A 1 77 ? -20.657 24.740 -38.189 1.00 82.56 77 ALA A CA 1
ATOM 631 C C . ALA A 1 77 ? -19.532 25.501 -38.917 1.00 82.56 77 ALA A C 1
ATOM 633 O O . ALA A 1 77 ? -19.804 26.512 -39.562 1.00 82.56 77 ALA A O 1
ATOM 634 N N . PHE A 1 78 ? -18.295 24.995 -38.851 1.00 79.50 78 PHE A N 1
ATOM 635 C CA . PHE A 1 78 ? -17.097 25.598 -39.448 1.00 79.50 78 PHE A CA 1
ATOM 636 C C . PHE A 1 78 ? -16.326 24.583 -40.323 1.00 79.50 78 PHE A C 1
ATOM 638 O O . PHE A 1 78 ? -15.205 24.192 -39.991 1.00 79.50 78 PHE A O 1
ATOM 645 N N . PRO A 1 79 ? -16.911 24.121 -41.446 1.00 67.94 79 PRO A N 1
ATOM 646 C CA . PRO A 1 79 ? -16.351 23.036 -42.260 1.00 67.94 79 PRO A CA 1
ATOM 647 C C . PRO A 1 79 ? -15.024 23.379 -42.959 1.00 67.94 79 PRO A C 1
ATOM 649 O O . PRO A 1 79 ? -14.270 22.467 -43.293 1.00 67.94 79 PRO A O 1
ATOM 652 N N . ASP A 1 80 ? -14.708 24.665 -43.143 1.00 65.56 80 ASP A N 1
ATOM 653 C CA . ASP A 1 80 ? -13.464 25.128 -43.780 1.00 65.56 80 ASP A CA 1
ATOM 654 C C . ASP A 1 80 ? -12.259 25.180 -42.806 1.00 65.56 80 ASP A C 1
ATOM 656 O O . ASP A 1 80 ? -11.120 25.394 -43.223 1.00 65.56 80 ASP A O 1
ATOM 660 N N . GLU A 1 81 ? -12.471 24.947 -41.504 1.00 60.22 81 GLU A N 1
ATOM 661 C CA . GLU A 1 81 ? -11.479 25.128 -40.427 1.00 60.22 81 GLU A CA 1
ATOM 662 C C . GLU A 1 81 ? -10.908 23.790 -39.899 1.00 60.22 81 GLU A C 1
ATOM 664 O O . GLU A 1 81 ? -10.859 23.523 -38.700 1.00 60.22 81 GLU A O 1
ATOM 669 N N . VAL A 1 82 ? -10.460 22.916 -40.807 1.00 54.09 82 VAL A N 1
ATOM 670 C CA . VAL A 1 82 ? -10.162 21.491 -40.520 1.00 54.09 82 VAL A CA 1
ATOM 671 C C . VAL A 1 82 ? -8.874 21.251 -39.698 1.00 54.09 82 VAL A C 1
ATOM 673 O O . VAL A 1 82 ? -8.684 20.164 -39.152 1.00 54.09 82 VAL A O 1
ATOM 676 N N . ASN A 1 83 ? -7.985 22.242 -39.550 1.00 56.09 83 ASN A N 1
ATOM 677 C CA . ASN A 1 83 ? -6.709 22.090 -38.828 1.00 56.09 83 ASN A CA 1
ATOM 678 C C . ASN A 1 83 ? -6.791 22.575 -37.364 1.00 56.09 83 ASN A C 1
ATOM 680 O O . ASN A 1 83 ? -6.352 23.674 -37.020 1.00 56.09 83 ASN A O 1
ATOM 684 N N . GLU A 1 84 ? -7.290 21.715 -36.470 1.00 52.38 84 GLU A N 1
ATOM 685 C CA . GLU A 1 84 ? -7.410 21.982 -35.020 1.00 52.38 84 GLU A CA 1
ATOM 686 C C . GLU A 1 84 ? -6.091 22.427 -34.355 1.00 52.38 84 GLU A C 1
ATOM 688 O O . GLU A 1 84 ? -6.114 23.236 -33.428 1.00 52.38 84 GLU A O 1
ATOM 693 N N . ASN A 1 85 ? -4.934 21.983 -34.863 1.00 52.59 85 ASN A N 1
ATOM 694 C CA . ASN A 1 85 ? -3.620 22.343 -34.314 1.00 52.59 85 ASN A CA 1
ATOM 695 C C . ASN A 1 85 ? -3.232 23.821 -34.532 1.00 52.59 85 ASN A C 1
ATOM 697 O O . ASN A 1 85 ? -2.373 24.327 -33.815 1.00 52.59 85 ASN A O 1
ATOM 701 N N . GLN A 1 86 ? -3.854 24.525 -35.486 1.00 52.94 86 GLN A N 1
ATOM 702 C CA . GLN A 1 86 ? -3.680 25.976 -35.679 1.00 52.94 86 GLN A CA 1
ATOM 703 C C . GLN A 1 86 ? -4.856 26.791 -35.104 1.00 52.94 86 GLN A C 1
ATOM 705 O O . GLN A 1 86 ? -4.676 27.953 -34.747 1.00 52.94 86 GLN A O 1
ATOM 710 N N . ASN A 1 87 ? -6.021 26.157 -34.915 1.00 56.34 87 ASN A N 1
ATOM 711 C CA . ASN A 1 87 ? -7.283 26.799 -34.523 1.00 56.34 87 ASN A CA 1
ATOM 712 C C . ASN A 1 87 ? -7.732 26.496 -33.078 1.00 56.34 87 ASN A C 1
ATOM 714 O O . ASN A 1 87 ? -8.882 26.747 -32.714 1.00 56.34 87 ASN A O 1
ATOM 718 N N . GLY A 1 88 ? -6.841 25.994 -32.213 1.00 66.31 88 GLY A N 1
ATOM 719 C CA . GLY A 1 88 ? -7.172 25.614 -30.830 1.00 66.31 88 GLY A CA 1
ATOM 720 C C . GLY A 1 88 ? -7.867 26.713 -30.006 1.00 66.31 88 GLY A C 1
ATOM 721 O O . GLY A 1 88 ? -8.725 26.414 -29.176 1.00 66.31 88 GLY A O 1
ATOM 722 N N . ASN A 1 89 ? -7.582 27.989 -30.287 1.00 74.75 89 ASN A N 1
ATOM 723 C CA . ASN A 1 89 ? -8.258 29.124 -29.647 1.00 74.75 89 ASN A CA 1
ATOM 724 C C . ASN A 1 89 ? -9.717 29.311 -30.108 1.00 74.75 89 ASN A C 1
ATOM 726 O O . ASN A 1 89 ? -10.549 29.732 -29.308 1.00 74.75 89 ASN A O 1
ATOM 730 N N . GLN A 1 90 ? -10.057 28.984 -31.359 1.00 77.38 90 GLN A N 1
ATOM 731 C CA . GLN A 1 90 ? -11.430 29.100 -31.868 1.00 77.38 90 GLN A CA 1
ATOM 732 C C . GLN A 1 90 ? -12.331 28.013 -31.281 1.00 77.38 90 GLN A C 1
ATOM 734 O O . GLN A 1 90 ? -13.412 28.324 -30.783 1.00 77.38 90 GLN A O 1
ATOM 739 N N . PHE A 1 91 ? -11.859 26.760 -31.248 1.00 84.56 91 PHE A N 1
ATOM 740 C CA . PHE A 1 91 ? -12.603 25.686 -30.588 1.00 84.56 91 PHE A CA 1
ATOM 741 C C . PHE A 1 91 ? -12.768 25.959 -29.088 1.00 84.56 91 PHE A C 1
ATOM 743 O O . PHE A 1 91 ? -13.850 25.747 -28.546 1.00 84.56 91 PHE A O 1
ATOM 750 N N . LYS A 1 92 ? -11.731 26.484 -28.420 1.00 86.31 92 LYS A N 1
ATOM 751 C CA . LYS A 1 92 ? -11.827 26.907 -27.017 1.00 86.31 92 LYS A CA 1
ATOM 752 C C . LYS A 1 92 ? -12.922 27.960 -26.820 1.00 86.31 92 LYS A C 1
ATOM 754 O O . LYS A 1 92 ? -13.766 27.787 -25.953 1.00 86.31 92 LYS A O 1
ATOM 759 N N . ASN A 1 93 ? -12.969 28.998 -27.656 1.00 87.25 93 ASN A N 1
ATOM 760 C CA . ASN A 1 93 ? -14.021 30.017 -27.576 1.00 87.25 93 ASN A CA 1
ATOM 761 C C . ASN A 1 93 ? -15.418 29.429 -27.833 1.00 87.25 93 ASN A C 1
ATOM 763 O O . ASN A 1 93 ? -16.366 29.776 -27.133 1.00 87.25 93 ASN A O 1
ATOM 767 N N . TYR A 1 94 ? -15.549 28.516 -28.800 1.00 88.88 94 TYR A N 1
ATOM 768 C CA . TYR A 1 94 ? -16.807 27.815 -29.061 1.00 88.88 94 TYR A CA 1
ATOM 769 C C . TYR A 1 94 ? -17.245 26.963 -27.861 1.00 88.88 94 TYR A C 1
ATOM 771 O O . TYR A 1 94 ? -18.396 27.054 -27.446 1.00 88.88 94 TYR A O 1
ATOM 779 N N . LYS A 1 95 ? -16.324 26.193 -27.261 1.00 90.94 95 LYS A N 1
ATOM 780 C CA . LYS A 1 95 ? -16.552 25.414 -26.031 1.00 90.94 95 LYS A CA 1
ATOM 781 C C . LYS A 1 95 ? -17.031 26.316 -24.893 1.00 90.94 95 LYS A C 1
ATOM 783 O O . LYS A 1 95 ? -18.051 26.020 -24.274 1.00 90.94 95 LYS A O 1
ATOM 788 N N . ASN A 1 96 ? -16.329 27.425 -24.658 1.00 88.69 96 ASN A N 1
ATOM 789 C CA . ASN A 1 96 ? -16.666 28.379 -23.604 1.00 88.69 96 ASN A CA 1
ATOM 790 C C . ASN A 1 96 ? -18.074 28.950 -23.812 1.00 88.69 96 ASN A C 1
ATOM 792 O O . ASN A 1 96 ? -18.872 28.944 -22.880 1.00 88.69 96 ASN A O 1
ATOM 796 N N . ASN A 1 97 ? -18.405 29.375 -25.036 1.00 89.69 97 ASN A N 1
ATOM 797 C CA . ASN A 1 97 ? -19.735 29.891 -25.364 1.00 89.69 97 ASN A CA 1
ATOM 798 C C . ASN A 1 97 ? -20.821 28.819 -25.204 1.00 89.69 97 ASN A C 1
ATOM 800 O O . ASN A 1 97 ? -21.847 29.091 -24.590 1.00 89.69 97 ASN A O 1
ATOM 804 N N . TYR A 1 98 ? -20.574 27.595 -25.681 1.00 92.12 98 TYR A N 1
ATOM 805 C CA . TYR A 1 98 ? -21.504 26.472 -25.550 1.00 92.12 98 TYR A CA 1
ATOM 806 C C . TYR A 1 98 ? -21.856 26.195 -24.084 1.00 92.12 98 TYR A C 1
ATOM 808 O O . TYR A 1 98 ? -23.027 26.087 -23.724 1.00 92.12 98 TYR A O 1
ATOM 816 N N . PHE A 1 99 ? -20.850 26.107 -23.208 1.00 92.62 99 PHE A N 1
ATOM 817 C CA . PHE A 1 99 ? -21.090 25.901 -21.781 1.00 92.62 99 PHE A CA 1
ATOM 818 C C . PHE A 1 99 ? -21.720 27.127 -21.115 1.00 92.62 99 PHE A C 1
ATOM 820 O O . PHE A 1 99 ? -22.624 26.963 -20.296 1.00 92.62 99 PHE A O 1
ATOM 827 N N . PHE A 1 100 ? -21.321 28.340 -21.500 1.00 91.19 100 PHE A N 1
ATOM 828 C CA . PHE A 1 100 ? -21.901 29.571 -20.968 1.00 91.19 100 PHE A CA 1
ATOM 829 C C . PHE A 1 100 ? -23.399 29.689 -21.284 1.00 91.19 100 PHE A C 1
ATOM 831 O O . PHE A 1 100 ? -24.183 30.031 -20.399 1.00 91.19 100 PHE A O 1
ATOM 838 N N . GLU A 1 101 ? -23.822 29.324 -22.498 1.00 90.25 101 GLU A N 1
ATOM 839 C CA . GLU A 1 101 ? -25.238 29.257 -22.894 1.00 90.25 101 GLU A CA 1
ATOM 840 C C . GLU A 1 101 ? -26.037 28.236 -22.068 1.00 90.25 101 GLU A C 1
ATOM 842 O O . GLU A 1 101 ? -27.228 28.429 -21.818 1.00 90.25 101 GLU A O 1
ATOM 847 N N . LEU A 1 102 ? -25.381 27.180 -21.577 1.00 89.62 102 LEU A N 1
ATOM 848 C CA . LEU A 1 102 ? -25.963 26.206 -20.648 1.00 89.62 102 LEU A CA 1
ATOM 849 C C . LEU A 1 102 ? -25.952 26.675 -19.181 1.00 89.62 102 LEU A C 1
ATOM 851 O O . LEU A 1 102 ? -26.438 25.950 -18.312 1.00 89.62 102 LEU A O 1
ATOM 855 N N . GLY A 1 103 ? -25.412 27.862 -18.890 1.00 91.50 103 GLY A N 1
ATOM 856 C CA . GLY A 1 103 ? -25.250 28.386 -17.532 1.00 91.50 103 GLY A CA 1
ATOM 857 C C . GLY A 1 103 ? -24.035 27.823 -16.790 1.00 91.50 103 GLY A C 1
ATOM 858 O O . GLY A 1 103 ? -24.022 27.811 -15.560 1.00 91.50 103 GLY A O 1
ATOM 859 N N . LEU A 1 104 ? -23.017 27.339 -17.505 1.00 92.69 104 LEU A N 1
ATOM 860 C CA . LEU A 1 104 ? -21.791 26.758 -16.952 1.00 92.69 104 LEU A CA 1
ATOM 861 C C . LEU A 1 104 ? -20.561 27.603 -17.296 1.00 92.69 104 LEU A C 1
ATOM 863 O O . LEU A 1 104 ? -20.431 28.120 -18.400 1.00 92.69 104 LEU A O 1
ATOM 867 N N . ASN A 1 105 ? -19.633 27.719 -16.349 1.00 91.12 105 ASN A N 1
ATOM 868 C CA . ASN A 1 105 ? -18.357 28.394 -16.548 1.00 91.12 105 ASN A CA 1
ATOM 869 C C . ASN A 1 105 ? -17.227 27.372 -16.722 1.00 91.12 105 ASN A C 1
ATOM 871 O O . ASN A 1 105 ? -16.574 26.970 -15.760 1.00 91.12 105 ASN A O 1
ATOM 875 N N . ASP A 1 106 ? -17.008 26.969 -17.967 1.00 89.19 106 ASP A N 1
ATOM 876 C CA . ASP A 1 106 ? -15.965 26.020 -18.355 1.00 89.19 106 ASP A CA 1
ATOM 877 C C . ASP A 1 106 ? -14.534 26.558 -18.166 1.00 89.19 106 ASP A C 1
ATOM 879 O O . ASP A 1 106 ? -13.612 25.782 -17.940 1.00 89.19 106 ASP A O 1
ATOM 883 N N . GLU A 1 107 ? -14.330 27.879 -18.126 1.00 88.12 107 GLU A N 1
ATOM 884 C CA . GLU A 1 107 ? -13.005 28.452 -17.829 1.00 88.12 107 GLU A CA 1
ATOM 885 C C . GLU A 1 107 ? -12.528 28.139 -16.406 1.00 88.12 107 GLU A C 1
ATOM 887 O O . GLU A 1 107 ? -11.335 28.219 -16.111 1.00 88.12 107 GLU A O 1
ATOM 892 N N . LEU A 1 108 ? -13.467 27.782 -15.528 1.00 88.38 108 LEU A N 1
ATOM 893 C CA . LEU A 1 108 ? -13.223 27.346 -14.161 1.00 88.38 108 LEU A CA 1
ATOM 894 C C . LEU A 1 108 ? -13.431 25.831 -14.000 1.00 88.38 108 LEU A C 1
ATOM 896 O O . LEU A 1 108 ? -13.662 25.367 -12.880 1.00 88.38 108 LEU A O 1
ATOM 900 N N . GLU A 1 109 ? -13.389 25.060 -15.095 1.00 88.31 109 GLU A N 1
ATOM 901 C CA . GLU A 1 109 ? -13.444 23.602 -15.023 1.00 88.31 109 GLU A CA 1
ATOM 902 C C . GLU A 1 109 ? -12.281 23.064 -14.183 1.00 88.31 109 GLU A C 1
ATOM 904 O O . GLU A 1 109 ? -11.130 23.490 -14.305 1.00 88.31 109 GLU A O 1
ATOM 909 N N . ILE A 1 110 ? -12.577 22.101 -13.316 1.00 87.75 110 ILE A N 1
ATOM 910 C CA . ILE A 1 110 ? -11.559 21.446 -12.499 1.00 87.75 110 ILE A CA 1
ATOM 911 C C . ILE A 1 110 ? -11.744 19.939 -12.526 1.00 87.75 110 ILE A C 1
ATOM 913 O O . ILE A 1 110 ? -12.857 19.399 -12.573 1.00 87.75 110 ILE A O 1
ATOM 917 N N . LYS A 1 111 ? -10.619 19.233 -12.421 1.00 85.56 111 LYS A N 1
ATOM 918 C CA . LYS A 1 111 ? -10.632 17.798 -12.183 1.00 85.56 111 LYS A CA 1
ATOM 919 C C . LYS A 1 111 ? -11.253 17.518 -10.817 1.00 85.56 111 LYS A C 1
ATOM 921 O O . LYS A 1 111 ? -10.765 17.983 -9.788 1.00 85.56 111 LYS A O 1
ATOM 926 N N . TYR A 1 112 ? -12.287 16.689 -10.804 1.00 85.50 112 TYR A N 1
ATOM 927 C CA . TYR A 1 112 ? -12.999 16.314 -9.594 1.00 85.50 112 TYR A CA 1
ATOM 928 C C . TYR A 1 112 ? -12.959 14.802 -9.391 1.00 85.50 112 TYR A C 1
ATOM 930 O O . TYR A 1 112 ? -13.218 14.020 -10.309 1.00 85.50 112 TYR A O 1
ATOM 938 N N . LYS A 1 113 ? -12.636 14.369 -8.173 1.00 84.81 113 LYS A N 1
ATOM 939 C CA . LYS A 1 113 ? -12.695 12.960 -7.790 1.00 84.81 113 LYS A CA 1
ATOM 940 C C . LYS A 1 113 ? -13.418 12.818 -6.462 1.00 84.81 113 LYS A C 1
ATOM 942 O O . LYS A 1 113 ? -12.975 13.342 -5.444 1.00 84.81 113 LYS A O 1
ATOM 947 N N . ALA A 1 114 ? -14.534 12.098 -6.490 1.00 80.31 114 ALA A N 1
ATOM 948 C CA . ALA A 1 114 ? -15.245 11.710 -5.284 1.00 80.31 114 ALA A CA 1
ATOM 949 C C . ALA A 1 114 ? -14.557 10.506 -4.630 1.00 80.31 114 ALA A C 1
ATOM 951 O O . ALA A 1 114 ? -13.985 9.661 -5.324 1.00 80.31 114 ALA A O 1
ATOM 952 N N . SER A 1 115 ? -14.655 10.403 -3.303 1.00 85.75 115 SER A N 1
ATOM 953 C CA . SER A 1 115 ? -14.264 9.186 -2.590 1.00 85.75 115 SER A CA 1
ATOM 954 C C . SER A 1 115 ? -15.023 7.983 -3.151 1.00 85.75 115 SER A C 1
ATOM 956 O O . SER A 1 115 ? -16.203 8.087 -3.503 1.00 85.75 115 SER A O 1
ATOM 958 N N . ALA A 1 116 ? -14.351 6.840 -3.229 1.00 88.62 116 ALA A N 1
ATOM 959 C CA . ALA A 1 116 ? -14.947 5.641 -3.785 1.00 88.62 116 ALA A CA 1
ATOM 960 C C . ALA A 1 116 ? -16.057 5.099 -2.871 1.00 88.62 116 ALA A C 1
ATOM 962 O O . ALA A 1 116 ? -15.950 5.109 -1.640 1.00 88.62 116 ALA A O 1
ATOM 963 N N . ASN A 1 117 ? -17.127 4.595 -3.489 1.00 91.38 117 ASN A N 1
ATOM 964 C CA . ASN A 1 117 ? -18.170 3.865 -2.775 1.00 91.38 117 ASN A CA 1
ATOM 965 C C . ASN A 1 117 ? -17.584 2.637 -2.073 1.00 91.38 117 ASN A C 1
ATOM 967 O O . ASN A 1 117 ? -16.598 2.057 -2.523 1.00 91.38 117 ASN A O 1
ATOM 971 N N . ILE A 1 118 ? -18.245 2.197 -1.009 1.00 94.38 118 ILE A N 1
ATOM 972 C CA . ILE A 1 118 ? -17.899 0.959 -0.315 1.00 94.38 118 ILE A CA 1
ATOM 973 C C . ILE A 1 118 ? -18.827 -0.147 -0.792 1.00 94.38 118 ILE A C 1
ATOM 975 O O . ILE A 1 118 ? -20.047 -0.054 -0.668 1.00 94.38 118 ILE A O 1
ATOM 979 N N . TYR A 1 119 ? -18.242 -1.201 -1.341 1.00 95.69 119 TYR A N 1
ATOM 980 C CA . TYR A 1 119 ? -18.923 -2.418 -1.740 1.00 95.69 119 TYR A CA 1
ATOM 981 C C . TYR A 1 119 ? -19.016 -3.375 -0.560 1.00 95.69 119 TYR A C 1
ATOM 983 O O . TYR A 1 119 ? -18.026 -3.719 0.082 1.00 95.69 119 TYR A O 1
ATOM 991 N N . ILE A 1 120 ? -20.239 -3.808 -0.280 1.00 95.69 120 ILE A N 1
ATOM 992 C CA . ILE A 1 120 ? -20.556 -4.706 0.822 1.00 95.69 120 ILE A CA 1
ATOM 993 C C . ILE A 1 120 ? -20.986 -6.048 0.258 1.00 95.69 120 ILE A C 1
ATOM 995 O O . ILE A 1 120 ? -21.945 -6.133 -0.515 1.00 95.69 120 ILE A O 1
ATOM 999 N N . THR A 1 121 ? -20.316 -7.105 0.709 1.00 95.25 121 THR A N 1
ATOM 1000 C CA . THR A 1 121 ? -20.773 -8.480 0.498 1.00 95.25 121 THR A CA 1
ATOM 1001 C C . THR A 1 121 ? -21.477 -8.971 1.756 1.00 95.25 121 THR A C 1
ATOM 1003 O O . THR A 1 121 ? -20.948 -8.853 2.864 1.00 95.25 121 THR A O 1
ATOM 1006 N N . LEU A 1 122 ? -22.675 -9.531 1.583 1.00 94.81 122 LEU A N 1
ATOM 1007 C CA . LEU A 1 122 ? -23.417 -10.178 2.661 1.00 94.81 122 LEU A CA 1
ATOM 1008 C C . LEU A 1 122 ? -23.190 -11.689 2.625 1.00 94.81 122 LEU A C 1
ATOM 1010 O O . LEU A 1 122 ? -23.257 -12.299 1.557 1.00 94.81 122 LEU A O 1
ATOM 1014 N N . ALA A 1 123 ? -23.017 -12.297 3.798 1.00 93.06 123 ALA A N 1
ATOM 1015 C CA . ALA A 1 123 ? -22.855 -13.742 3.944 1.00 93.06 123 ALA A CA 1
ATOM 1016 C C . ALA A 1 123 ? -24.080 -14.519 3.433 1.00 93.06 123 ALA A C 1
ATOM 1018 O O . ALA A 1 123 ? -23.945 -15.576 2.823 1.00 93.06 123 ALA A O 1
ATOM 1019 N N . ASN A 1 124 ? -25.283 -13.972 3.651 1.00 92.00 124 ASN A N 1
ATOM 1020 C CA . ASN A 1 124 ? -26.534 -14.513 3.130 1.00 92.00 124 ASN A CA 1
ATOM 1021 C C . ASN A 1 124 ? -27.144 -13.554 2.097 1.00 92.00 124 ASN A C 1
ATOM 1023 O O . ASN A 1 124 ? -27.662 -12.493 2.450 1.00 92.00 124 ASN A O 1
ATOM 1027 N N . LYS A 1 125 ? -27.158 -13.962 0.822 1.00 87.94 125 LYS A N 1
ATOM 1028 C CA . LYS A 1 125 ? -27.758 -13.183 -0.276 1.00 87.94 125 LYS A CA 1
ATOM 1029 C C . LYS A 1 125 ? -29.247 -12.885 -0.057 1.00 87.94 125 LYS A C 1
ATOM 1031 O O . LYS A 1 125 ? -29.715 -11.829 -0.474 1.00 87.94 125 LYS A O 1
ATOM 1036 N N . GLN A 1 126 ? -29.980 -13.757 0.640 1.00 89.62 126 GLN A N 1
ATOM 1037 C CA . GLN A 1 126 ? -31.405 -13.558 0.937 1.00 89.62 126 GLN A CA 1
ATOM 1038 C C . GLN A 1 126 ? -31.653 -12.407 1.924 1.00 89.62 126 GLN A C 1
ATOM 1040 O O . GLN A 1 126 ? -32.749 -11.857 1.952 1.00 89.62 126 GLN A O 1
ATOM 1045 N N . ALA A 1 127 ? -30.644 -11.994 2.702 1.00 89.38 127 ALA A N 1
ATOM 1046 C CA . ALA A 1 127 ? -30.754 -10.866 3.629 1.00 89.38 127 ALA A CA 1
ATOM 1047 C C . ALA A 1 127 ? -30.647 -9.493 2.935 1.00 89.38 127 ALA A C 1
ATOM 1049 O O . ALA A 1 127 ? -30.902 -8.463 3.563 1.00 89.38 127 ALA A O 1
ATOM 1050 N N . ARG A 1 128 ? -30.299 -9.456 1.639 1.00 91.44 128 ARG A N 1
ATOM 1051 C CA . ARG A 1 128 ? -30.084 -8.220 0.869 1.00 91.44 128 ARG A CA 1
ATOM 1052 C C . ARG A 1 128 ? -31.294 -7.273 0.876 1.00 91.44 128 ARG A C 1
ATOM 1054 O O . ARG A 1 128 ? -31.079 -6.103 1.187 1.00 91.44 128 ARG A O 1
ATOM 1061 N N . PRO A 1 129 ? -32.543 -7.712 0.612 1.00 92.75 129 PRO A N 1
ATOM 1062 C CA . PRO A 1 129 ? -33.691 -6.803 0.634 1.00 92.75 129 PRO A CA 1
ATOM 1063 C C . PRO A 1 129 ? -33.888 -6.157 2.010 1.00 92.75 129 PRO A C 1
ATOM 1065 O O . PRO A 1 129 ? -34.063 -4.945 2.106 1.00 92.75 129 PRO A O 1
ATOM 1068 N N . ALA A 1 130 ? -33.771 -6.941 3.087 1.00 93.25 130 ALA A N 1
ATOM 1069 C CA . ALA A 1 130 ? -33.883 -6.435 4.454 1.00 93.25 130 ALA A CA 1
ATOM 1070 C C . ALA A 1 130 ? -32.762 -5.438 4.797 1.00 93.25 130 ALA A C 1
ATOM 1072 O O . ALA A 1 130 ? -33.025 -4.403 5.411 1.00 93.25 130 ALA A O 1
ATOM 1073 N N . PHE A 1 131 ? -31.525 -5.710 4.365 1.00 94.50 131 PHE A N 1
ATOM 1074 C CA . PHE A 1 131 ? -30.401 -4.785 4.520 1.00 94.50 131 PHE A CA 1
ATOM 1075 C C . PHE A 1 131 ? -30.670 -3.453 3.805 1.00 94.50 131 PHE A C 1
ATOM 1077 O O . PHE A 1 131 ? -30.526 -2.390 4.410 1.00 94.50 131 PHE A O 1
ATOM 1084 N N . MET A 1 132 ? -31.116 -3.504 2.546 1.00 94.56 132 MET A N 1
ATOM 1085 C CA . MET A 1 132 ? -31.410 -2.307 1.755 1.00 94.56 132 MET A CA 1
ATOM 1086 C C . MET A 1 132 ? -32.534 -1.469 2.367 1.00 94.56 132 MET A C 1
ATOM 1088 O O . MET A 1 132 ? -32.407 -0.252 2.432 1.00 94.56 132 MET A O 1
ATOM 1092 N N . VAL A 1 133 ? -33.595 -2.105 2.876 1.00 94.94 133 VAL A N 1
ATOM 1093 C CA . VAL A 1 133 ? -34.685 -1.405 3.576 1.00 94.94 133 VAL A CA 1
ATOM 1094 C C . VAL A 1 133 ? -34.171 -0.729 4.849 1.00 94.94 133 VAL A C 1
ATOM 1096 O O . VAL A 1 133 ? -34.452 0.445 5.086 1.00 94.94 133 VAL A O 1
ATOM 1099 N N . ARG A 1 134 ? -33.364 -1.433 5.654 1.00 93.75 134 ARG A N 1
ATOM 1100 C CA . ARG A 1 134 ? -32.808 -0.892 6.905 1.00 93.75 134 ARG A CA 1
ATOM 1101 C C . ARG A 1 134 ? -31.916 0.331 6.677 1.00 93.75 134 ARG A C 1
ATOM 1103 O O . ARG A 1 134 ? -31.891 1.237 7.510 1.00 93.75 134 ARG A O 1
ATOM 1110 N N . PHE A 1 135 ? -31.194 0.358 5.561 1.00 94.56 135 PHE A N 1
ATOM 1111 C CA . PHE A 1 135 ? -30.265 1.428 5.200 1.00 94.56 135 PHE A CA 1
ATOM 1112 C C . PHE A 1 135 ? -30.750 2.283 4.023 1.00 94.56 135 PHE A C 1
ATOM 1114 O O . PHE A 1 135 ? -29.941 2.943 3.380 1.00 94.56 135 PHE A O 1
ATOM 1121 N N . ALA A 1 136 ? -32.063 2.329 3.766 1.00 93.81 136 ALA A N 1
ATOM 1122 C CA . ALA A 1 136 ? -32.635 2.996 2.591 1.00 93.81 136 ALA A CA 1
ATOM 1123 C C . ALA A 1 136 ? -32.248 4.481 2.465 1.00 93.81 136 ALA A C 1
ATOM 1125 O O . ALA A 1 136 ? -32.072 4.982 1.361 1.00 93.81 136 ALA A O 1
ATOM 1126 N N . HIS A 1 137 ? -32.039 5.166 3.593 1.00 92.94 137 HIS A N 1
ATOM 1127 C CA . HIS A 1 137 ? -31.598 6.565 3.651 1.00 92.94 137 HIS A CA 1
ATOM 1128 C C . HIS A 1 137 ? -30.191 6.813 3.077 1.00 92.94 137 HIS A C 1
ATOM 1130 O O . HIS A 1 137 ? -29.858 7.954 2.777 1.00 92.94 137 HIS A O 1
ATOM 1136 N N . TYR A 1 138 ? -29.375 5.767 2.903 1.00 92.25 138 TYR A N 1
ATOM 1137 C CA . TYR A 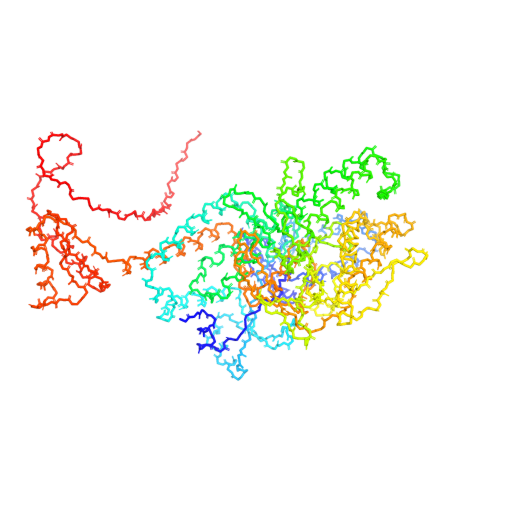1 138 ? -28.081 5.833 2.213 1.00 92.25 138 TYR A CA 1
ATOM 1138 C C . TYR A 1 138 ? -28.175 5.538 0.712 1.00 92.25 138 TYR A C 1
ATOM 1140 O O . TYR A 1 138 ? -27.144 5.513 0.047 1.00 92.25 138 TYR A O 1
ATOM 1148 N N . TYR A 1 139 ? -29.381 5.298 0.185 1.00 91.38 139 TYR A N 1
ATOM 1149 C CA . TYR A 1 139 ? -29.626 4.947 -1.217 1.00 91.38 139 TYR A CA 1
ATOM 1150 C C . TYR A 1 139 ? -28.742 3.783 -1.713 1.00 91.38 139 TYR A C 1
ATOM 1152 O O . TYR A 1 139 ? -28.020 3.936 -2.700 1.00 91.38 139 TYR A O 1
ATOM 1160 N N . PRO A 1 140 ? -28.770 2.617 -1.034 1.00 94.19 140 PRO A N 1
ATOM 1161 C CA . PRO A 1 140 ? -27.959 1.461 -1.408 1.00 94.19 140 PRO A CA 1
ATOM 1162 C C . PRO A 1 140 ? -28.251 1.021 -2.845 1.00 94.19 140 PRO A C 1
ATOM 1164 O O . PRO A 1 140 ? -29.415 0.899 -3.234 1.00 94.19 140 PRO A O 1
ATOM 1167 N N . GLN A 1 141 ? -27.207 0.707 -3.612 1.00 93.06 141 GLN A N 1
ATOM 1168 C CA . GLN A 1 141 ? -27.342 0.231 -4.992 1.00 93.06 141 GLN A CA 1
ATOM 1169 C C . GLN A 1 141 ? -26.818 -1.195 -5.133 1.00 93.06 141 GLN A C 1
ATOM 1171 O O . GLN A 1 141 ? -25.747 -1.524 -4.631 1.00 93.06 141 GLN A O 1
ATOM 1176 N N . ILE A 1 142 ? -27.559 -2.057 -5.828 1.00 93.31 142 ILE A N 1
ATOM 1177 C CA . ILE A 1 142 ? -27.060 -3.392 -6.175 1.00 93.31 142 ILE A CA 1
ATOM 1178 C C . ILE A 1 142 ? -26.077 -3.239 -7.335 1.00 93.31 142 ILE A C 1
ATOM 1180 O O . ILE A 1 142 ? -26.394 -2.602 -8.337 1.00 93.31 142 ILE A O 1
ATOM 1184 N N . GLY A 1 143 ? -24.900 -3.839 -7.198 1.00 90.81 143 GLY A N 1
ATOM 1185 C CA . GLY A 1 143 ? -23.855 -3.818 -8.210 1.00 90.81 143 GLY A CA 1
ATOM 1186 C C . GLY A 1 143 ? -23.114 -5.146 -8.313 1.00 90.81 143 GLY A C 1
ATOM 1187 O O . GLY A 1 143 ? -23.462 -6.143 -7.676 1.00 90.81 143 GLY A O 1
ATOM 1188 N N . PHE A 1 144 ? -22.065 -5.135 -9.123 1.00 91.00 144 PHE A N 1
ATOM 1189 C CA . PHE A 1 144 ? -21.153 -6.253 -9.318 1.00 91.00 144 PHE A CA 1
ATOM 1190 C C . PHE A 1 144 ? -19.724 -5.743 -9.167 1.00 91.00 144 PHE A C 1
ATOM 1192 O O . PHE A 1 144 ? -19.353 -4.767 -9.818 1.00 91.00 144 PHE A O 1
ATOM 1199 N N . ASP A 1 145 ? -18.940 -6.394 -8.313 1.00 91.19 145 ASP A N 1
ATOM 1200 C CA . ASP A 1 145 ? -17.524 -6.090 -8.153 1.00 91.19 145 ASP A CA 1
ATOM 1201 C C . ASP A 1 145 ? -16.695 -6.963 -9.112 1.00 91.19 145 ASP A C 1
ATOM 1203 O O . ASP A 1 145 ? -16.606 -8.179 -8.904 1.00 91.19 145 ASP A O 1
ATOM 1207 N N . PRO A 1 146 ? -16.071 -6.385 -10.156 1.00 88.56 146 PRO A N 1
ATOM 1208 C CA . PRO A 1 146 ? -15.274 -7.145 -11.111 1.00 88.56 146 PRO A CA 1
ATOM 1209 C C . PRO A 1 146 ? -13.975 -7.699 -10.511 1.00 88.56 146 PRO A C 1
ATOM 1211 O O . PRO A 1 146 ? -13.417 -8.632 -11.086 1.00 88.56 146 PRO A O 1
ATOM 1214 N N . LEU A 1 147 ? -13.494 -7.178 -9.374 1.00 90.19 147 LEU A N 1
ATOM 1215 C CA . LEU A 1 147 ? -12.272 -7.687 -8.742 1.00 90.19 147 LEU A CA 1
ATOM 1216 C C . LEU A 1 147 ? -12.506 -9.046 -8.083 1.00 90.19 147 LEU A C 1
ATOM 1218 O O . LEU A 1 147 ? -11.694 -9.959 -8.227 1.00 90.19 147 LEU A O 1
ATOM 1222 N N . THR A 1 148 ? -13.629 -9.187 -7.377 1.00 86.94 148 THR A N 1
ATOM 1223 C CA . THR A 1 148 ? -13.994 -10.429 -6.679 1.00 86.94 148 THR A CA 1
ATOM 1224 C C . THR A 1 148 ? -14.989 -11.296 -7.450 1.00 86.94 148 THR A C 1
ATOM 1226 O O . THR A 1 148 ? -15.243 -12.431 -7.049 1.00 86.94 148 THR A O 1
ATOM 1229 N N . SER A 1 149 ? -15.534 -10.792 -8.562 1.00 88.56 149 SER A N 1
ATOM 1230 C CA . SER A 1 149 ? -16.595 -11.431 -9.354 1.00 88.56 149 SER A CA 1
ATOM 1231 C C . SER A 1 149 ? -17.859 -11.757 -8.545 1.00 88.56 149 SER A C 1
ATOM 1233 O O . SER A 1 149 ? -18.526 -12.764 -8.790 1.00 88.56 149 SER A O 1
ATOM 1235 N N . ASN A 1 150 ? -18.198 -10.901 -7.576 1.00 90.19 150 ASN A N 1
ATOM 1236 C CA . ASN A 1 150 ? -19.345 -11.078 -6.689 1.00 90.19 150 ASN A CA 1
ATOM 1237 C C . ASN A 1 150 ? -20.379 -9.960 -6.847 1.00 90.19 150 ASN A C 1
ATOM 1239 O O . ASN A 1 150 ? -20.062 -8.813 -7.156 1.00 90.19 150 ASN A O 1
ATOM 1243 N N . GLU A 1 151 ? -21.640 -10.291 -6.569 1.00 91.62 151 GLU A N 1
ATOM 1244 C CA . GLU A 1 151 ? -22.684 -9.284 -6.379 1.00 91.62 151 GLU A CA 1
ATOM 1245 C C . GLU A 1 151 ? -22.471 -8.545 -5.059 1.00 91.62 151 GLU A C 1
ATOM 1247 O O . GLU A 1 151 ? -22.333 -9.171 -4.002 1.00 91.62 151 GLU A O 1
ATOM 1252 N N . VAL A 1 152 ? -22.539 -7.221 -5.111 1.00 95.06 152 VAL A N 1
ATOM 1253 C CA . VAL A 1 152 ? -22.262 -6.339 -3.976 1.00 95.06 152 VAL A CA 1
ATOM 1254 C C . VAL A 1 152 ? -23.374 -5.316 -3.792 1.00 95.06 152 VAL A C 1
ATOM 1256 O O . VAL A 1 152 ? -24.163 -5.049 -4.700 1.00 95.06 152 VAL A O 1
ATOM 1259 N N . ILE A 1 153 ? -23.441 -4.738 -2.598 1.00 96.50 153 ILE A N 1
ATOM 1260 C CA . ILE A 1 153 ? -24.255 -3.555 -2.316 1.00 96.50 153 ILE A CA 1
ATOM 1261 C C . ILE A 1 153 ? -23.300 -2.369 -2.231 1.00 96.50 153 ILE A C 1
ATOM 1263 O O . ILE A 1 153 ? -22.455 -2.324 -1.339 1.00 96.50 153 ILE A O 1
ATOM 1267 N N . ALA A 1 154 ? -23.414 -1.430 -3.163 1.00 95.00 154 ALA A N 1
ATOM 1268 C CA . ALA A 1 154 ? -22.673 -0.184 -3.140 1.00 95.00 154 ALA A CA 1
ATOM 1269 C C . ALA A 1 154 ? -23.320 0.791 -2.154 1.00 95.00 154 ALA A C 1
ATOM 1271 O O . ALA A 1 154 ? -24.504 1.122 -2.265 1.00 95.00 154 ALA A O 1
ATOM 1272 N N . MET A 1 155 ? -22.514 1.237 -1.196 1.00 95.12 155 MET A N 1
ATOM 1273 C CA . MET A 1 155 ? -22.854 2.226 -0.183 1.00 95.12 155 MET A CA 1
ATOM 1274 C C . MET A 1 155 ? -22.002 3.482 -0.372 1.00 95.12 155 MET A C 1
ATOM 1276 O O . MET A 1 155 ? -20.864 3.378 -0.843 1.00 95.12 155 MET A O 1
ATOM 1280 N N . PRO A 1 156 ? -22.501 4.661 0.033 1.00 91.75 156 PRO A N 1
ATOM 1281 C CA . PRO A 1 156 ? -21.711 5.880 -0.017 1.00 91.75 156 PRO A CA 1
ATOM 1282 C C . PRO A 1 156 ? -20.466 5.783 0.887 1.00 91.75 156 PRO A C 1
ATOM 1284 O O . PRO A 1 156 ? -20.489 5.062 1.892 1.00 91.75 156 PRO A O 1
ATOM 1287 N N . PRO A 1 157 ? -19.397 6.548 0.595 1.00 88.00 157 PRO A N 1
ATOM 1288 C CA . PRO A 1 157 ? -18.124 6.475 1.320 1.00 88.00 157 PRO A CA 1
ATOM 1289 C C . PRO A 1 157 ? -18.257 6.692 2.835 1.00 88.00 157 PRO A C 1
ATOM 1291 O O . PRO A 1 157 ? -17.547 6.063 3.618 1.00 88.00 157 PRO A O 1
ATOM 1294 N N . THR A 1 158 ? -19.198 7.539 3.259 1.00 89.56 158 THR A N 1
ATOM 1295 C CA . THR A 1 158 ? -19.445 7.907 4.665 1.00 89.56 158 THR A CA 1
ATOM 1296 C C . THR A 1 158 ? -20.099 6.797 5.494 1.00 89.56 158 THR A C 1
ATOM 1298 O O . THR A 1 158 ? -20.153 6.884 6.723 1.00 89.56 158 THR A O 1
ATOM 1301 N N . PHE A 1 159 ? -20.587 5.728 4.856 1.00 93.44 159 PHE A N 1
ATOM 1302 C CA . PHE A 1 159 ? -21.291 4.640 5.534 1.00 93.44 159 PHE A CA 1
ATOM 1303 C C . PHE A 1 159 ? -20.415 3.903 6.562 1.00 93.44 159 PHE A C 1
ATOM 1305 O O . PHE A 1 159 ? -20.892 3.545 7.642 1.00 93.44 159 PHE A O 1
ATOM 1312 N N . LEU A 1 160 ? -19.125 3.706 6.263 1.00 91.31 160 LEU A N 1
ATOM 1313 C CA . LEU A 1 160 ? -18.194 3.026 7.171 1.00 91.31 160 LEU A CA 1
ATOM 1314 C C . LEU A 1 160 ? -17.985 3.797 8.477 1.00 91.31 160 LEU A C 1
ATOM 1316 O O . LEU A 1 160 ? -17.945 3.190 9.550 1.00 91.31 160 LEU A O 1
ATOM 1320 N N . GLU A 1 161 ? -17.869 5.123 8.408 1.00 88.38 161 GLU A N 1
ATOM 1321 C CA . GLU A 1 161 ? -17.705 5.955 9.601 1.00 88.38 161 GLU A CA 1
ATOM 1322 C C . GLU A 1 161 ? -18.934 5.886 10.509 1.00 88.38 161 GLU A C 1
ATOM 1324 O O . GLU A 1 161 ? -18.800 5.783 11.730 1.00 88.38 161 GLU A O 1
ATOM 1329 N N . GLU A 1 162 ? -20.134 5.878 9.924 1.00 90.12 162 GLU A N 1
ATOM 1330 C CA . GLU A 1 162 ? -21.372 5.713 10.684 1.00 90.12 162 GLU A CA 1
ATOM 1331 C C . GLU A 1 162 ? -21.435 4.345 11.373 1.00 90.12 162 GLU A C 1
ATOM 1333 O O . GLU A 1 162 ? -21.751 4.263 12.563 1.00 90.12 162 GLU A O 1
ATOM 1338 N N . LEU A 1 163 ? -21.103 3.260 10.663 1.00 93.06 163 LEU A N 1
ATOM 1339 C CA . LEU A 1 163 ? -21.063 1.934 11.279 1.00 93.06 163 LEU A CA 1
ATOM 1340 C C . LEU A 1 163 ? -20.093 1.900 12.464 1.00 93.06 163 LEU A C 1
ATOM 1342 O O . LEU A 1 163 ? -20.435 1.351 13.513 1.00 93.06 163 LEU A O 1
ATOM 1346 N N . LYS A 1 164 ? -18.914 2.521 12.334 1.00 92.12 164 LYS A N 1
ATOM 1347 C CA . LYS A 1 164 ? -17.941 2.619 13.433 1.00 92.12 164 LYS A CA 1
ATOM 1348 C C . LYS A 1 164 ? -18.489 3.418 14.617 1.00 92.12 164 LYS A C 1
ATOM 1350 O O . LYS A 1 164 ? -18.313 2.991 15.757 1.00 92.12 164 LYS A O 1
ATOM 1355 N N . LYS A 1 165 ? -19.193 4.534 14.380 1.00 91.06 165 LYS A N 1
ATOM 1356 C CA . LYS A 1 165 ? -19.864 5.302 15.449 1.00 91.06 165 LYS A CA 1
ATOM 1357 C C . LYS A 1 165 ? -20.870 4.434 16.207 1.00 91.06 165 LYS A C 1
ATOM 1359 O O . LYS A 1 165 ? -20.828 4.393 17.435 1.00 91.06 165 LYS A O 1
ATOM 1364 N N . ARG A 1 166 ? -21.714 3.685 15.488 1.00 92.75 166 ARG A N 1
ATOM 1365 C CA . ARG A 1 166 ? -22.691 2.758 16.089 1.00 92.75 166 ARG A CA 1
ATOM 1366 C C . ARG A 1 166 ? -22.025 1.625 16.866 1.00 92.75 166 ARG A C 1
ATOM 1368 O O . ARG A 1 166 ? -22.508 1.262 17.934 1.00 92.75 166 ARG A O 1
ATOM 1375 N N . TYR A 1 167 ? -20.907 1.096 16.370 1.00 94.94 167 TYR A N 1
ATOM 1376 C CA . TYR A 1 167 ? -20.121 0.094 17.089 1.00 94.94 167 TYR A CA 1
ATOM 1377 C C . TYR A 1 167 ? -19.606 0.629 18.428 1.00 94.94 167 TYR A C 1
ATOM 1379 O O . TYR A 1 167 ? -19.805 -0.023 19.446 1.00 94.94 167 TYR A O 1
ATOM 1387 N N . TYR A 1 168 ? -19.017 1.828 18.468 1.00 90.50 168 TYR A N 1
ATOM 1388 C CA . TYR A 1 168 ? -18.519 2.410 19.724 1.00 90.50 168 TYR A CA 1
ATOM 1389 C C . TYR A 1 168 ? -19.621 2.748 20.737 1.00 90.50 168 TYR A C 1
ATOM 1391 O O . TYR A 1 168 ? -19.345 2.835 21.929 1.00 90.50 168 TYR A O 1
ATOM 1399 N N . GLN A 1 169 ? -20.859 2.940 20.282 1.00 89.81 169 GLN A N 1
ATOM 1400 C CA . GLN A 1 169 ? -22.025 3.112 21.154 1.00 89.81 169 GLN A CA 1
ATOM 1401 C C . GLN A 1 169 ? -22.574 1.776 21.682 1.00 89.81 169 GLN A C 1
ATOM 1403 O O . GLN A 1 169 ? -23.392 1.765 22.600 1.00 89.81 169 GLN A O 1
ATOM 1408 N N . SER A 1 170 ? -22.151 0.648 21.107 1.00 88.50 170 SER A N 1
ATOM 1409 C CA . SER A 1 170 ? -22.571 -0.681 21.537 1.00 88.50 170 SER A CA 1
ATOM 1410 C C . SER A 1 170 ? -21.859 -1.107 22.819 1.00 88.50 170 SER A C 1
ATOM 1412 O O . SER A 1 170 ? -20.652 -0.929 22.974 1.00 88.50 170 SER A O 1
ATOM 1414 N N . THR A 1 171 ? -22.590 -1.788 23.701 1.00 86.19 171 THR A N 1
ATOM 1415 C CA . THR A 1 171 ? -22.036 -2.432 24.902 1.00 86.19 171 THR A CA 1
ATOM 1416 C C . THR A 1 171 ? -21.024 -3.537 24.584 1.00 86.19 171 THR A C 1
ATOM 1418 O O . THR A 1 171 ? -20.250 -3.918 25.457 1.00 86.19 171 THR A O 1
ATOM 1421 N N . PHE A 1 172 ? -21.008 -4.049 23.348 1.00 87.25 172 PHE A N 1
ATOM 1422 C CA . PHE A 1 172 ? -20.090 -5.101 22.904 1.00 87.25 172 PHE A CA 1
ATOM 1423 C C . PHE A 1 172 ? -18.748 -4.576 22.376 1.00 87.25 172 PHE A C 1
ATOM 1425 O O . PHE A 1 172 ? -17.890 -5.389 22.012 1.00 87.25 172 PHE A O 1
ATOM 1432 N N . SER A 1 173 ? -18.567 -3.251 22.304 1.00 90.81 173 SER A N 1
ATOM 1433 C CA . SER A 1 173 ? -17.332 -2.655 21.797 1.00 90.81 173 SER A CA 1
ATOM 1434 C C . SER A 1 173 ? -16.147 -2.981 22.711 1.00 90.81 173 SER A C 1
ATOM 1436 O O . SER A 1 173 ? -16.259 -2.906 23.935 1.00 90.81 173 SER A O 1
ATOM 1438 N N . GLU A 1 174 ? -14.995 -3.336 22.135 1.00 91.06 174 GLU A N 1
ATOM 1439 C CA . GLU A 1 174 ? -13.818 -3.726 22.934 1.00 91.06 174 GLU A CA 1
ATOM 1440 C C . GLU A 1 174 ? -13.352 -2.622 23.887 1.00 91.06 174 GLU A C 1
ATOM 1442 O O . GLU A 1 174 ? -12.952 -2.904 25.012 1.00 91.06 174 GLU A O 1
ATOM 1447 N N . ILE A 1 175 ? -13.446 -1.349 23.489 1.00 88.31 175 ILE A N 1
ATOM 1448 C CA . ILE A 1 175 ? -13.023 -0.243 24.360 1.00 88.31 175 ILE A CA 1
ATOM 1449 C C . ILE A 1 175 ? -13.902 -0.135 25.612 1.00 88.31 175 ILE A C 1
ATOM 1451 O O . ILE A 1 175 ? -13.397 0.166 26.690 1.00 88.31 175 ILE A O 1
ATOM 1455 N N . SER A 1 176 ? -15.200 -0.435 25.499 1.00 85.19 176 SER A N 1
ATOM 1456 C CA . SER A 1 176 ? -16.115 -0.482 26.646 1.00 85.19 176 SER A CA 1
ATOM 1457 C C . SER A 1 176 ? -15.808 -1.643 27.596 1.00 85.19 176 SER A C 1
ATOM 1459 O O . SER A 1 176 ? -16.185 -1.590 28.768 1.00 85.19 176 SER A O 1
ATOM 1461 N N . LEU A 1 177 ? -15.117 -2.679 27.112 1.00 86.25 177 LEU A N 1
ATOM 1462 C CA . LEU A 1 177 ? -14.734 -3.866 27.876 1.00 86.25 177 LEU A CA 1
ATOM 1463 C C . LEU A 1 177 ? -13.290 -3.801 28.400 1.00 86.25 177 LEU A C 1
ATOM 1465 O O . LEU A 1 177 ? -12.966 -4.508 29.349 1.00 86.25 177 LEU A O 1
ATOM 1469 N N . ALA A 1 178 ? -12.437 -2.932 27.851 1.00 88.50 178 ALA A N 1
ATOM 1470 C CA . ALA A 1 178 ? -11.037 -2.801 28.248 1.00 88.50 178 ALA A CA 1
ATOM 1471 C C . ALA A 1 178 ? -10.892 -2.363 29.716 1.00 88.50 178 ALA A C 1
ATOM 1473 O O . ALA A 1 178 ? -11.454 -1.344 30.120 1.00 88.50 178 ALA A O 1
ATOM 1474 N N . THR A 1 179 ? -10.136 -3.113 30.516 1.00 87.31 179 THR A N 1
ATOM 1475 C CA . THR A 1 179 ? -9.904 -2.843 31.951 1.00 87.31 179 THR A CA 1
ATOM 1476 C C . THR A 1 179 ? -8.427 -2.702 32.318 1.00 87.31 179 THR A C 1
ATOM 1478 O O . THR A 1 179 ? -8.116 -2.313 33.442 1.00 87.31 179 THR A O 1
ATOM 1481 N N . ASP A 1 180 ? -7.513 -2.983 31.390 1.00 92.25 180 ASP A N 1
ATOM 1482 C CA . ASP A 1 180 ? -6.076 -2.839 31.611 1.00 92.25 180 ASP A CA 1
ATOM 1483 C C . ASP A 1 180 ? -5.658 -1.362 31.540 1.00 92.25 180 ASP A C 1
ATOM 1485 O O . ASP A 1 180 ? -5.568 -0.758 30.467 1.00 92.25 180 ASP A O 1
ATOM 1489 N N . LEU A 1 181 ? -5.409 -0.780 32.714 1.00 90.88 181 LEU A N 1
ATOM 1490 C CA . LEU A 1 181 ? -5.029 0.620 32.860 1.00 90.88 181 LEU A CA 1
ATOM 1491 C C . LEU A 1 181 ? -3.648 0.927 32.262 1.00 90.88 181 LEU A C 1
ATOM 1493 O O . LEU A 1 181 ? -3.453 2.033 31.755 1.00 90.88 181 LEU A O 1
ATOM 1497 N N . GLU A 1 182 ? -2.696 -0.008 32.314 1.00 94.62 182 GLU A N 1
ATOM 1498 C CA . GLU A 1 182 ? -1.350 0.216 31.773 1.00 94.62 182 GLU A CA 1
ATOM 1499 C C . GLU A 1 182 ? -1.390 0.267 30.249 1.00 94.62 182 GLU A C 1
ATOM 1501 O O . GLU A 1 182 ? -0.867 1.209 29.649 1.00 94.62 182 GLU A O 1
ATOM 1506 N N . SER A 1 183 ? -2.095 -0.679 29.623 1.00 93.31 183 SER A N 1
ATOM 1507 C CA . SER A 1 183 ? -2.306 -0.680 28.173 1.00 93.31 183 SER A CA 1
ATOM 1508 C C . SER A 1 183 ? -3.051 0.573 27.695 1.00 93.31 183 SER A C 1
ATOM 1510 O O . SER A 1 183 ? -2.639 1.202 26.715 1.00 93.31 183 SER A O 1
ATOM 1512 N N . LEU A 1 184 ? -4.086 1.012 28.427 1.00 94.81 184 LEU A N 1
ATOM 1513 C CA . LEU A 1 184 ? -4.814 2.251 28.126 1.00 94.81 184 LEU A CA 1
ATOM 1514 C C . LEU A 1 184 ? -3.912 3.494 28.204 1.00 94.81 184 LEU A C 1
ATOM 1516 O O . LEU A 1 184 ? -3.933 4.318 27.290 1.00 94.81 184 LEU A O 1
ATOM 1520 N N . LYS A 1 185 ? -3.091 3.625 29.255 1.00 95.75 185 LYS A N 1
ATOM 1521 C CA . LYS A 1 185 ? -2.138 4.744 29.395 1.00 95.75 185 LYS A CA 1
ATOM 1522 C C . LYS A 1 185 ? -1.052 4.703 28.319 1.00 95.75 185 LYS A C 1
ATOM 1524 O O . LYS A 1 185 ? -0.696 5.739 27.763 1.00 95.75 185 LYS A O 1
ATOM 1529 N N . ALA A 1 186 ? -0.559 3.518 27.966 1.00 95.62 186 ALA A N 1
ATOM 1530 C CA . ALA A 1 186 ? 0.382 3.366 26.861 1.00 95.62 186 ALA A CA 1
ATOM 1531 C C . ALA A 1 186 ? -0.249 3.777 25.518 1.00 95.62 186 ALA A C 1
ATOM 1533 O O . ALA A 1 186 ? 0.419 4.387 24.684 1.00 95.62 186 ALA A O 1
ATOM 1534 N N . HIS A 1 187 ? -1.533 3.471 25.305 1.00 95.50 187 HIS A N 1
ATOM 1535 C CA . HIS A 1 187 ? -2.274 3.897 24.115 1.00 95.50 187 HIS A CA 1
ATOM 1536 C C . HIS A 1 187 ? -2.456 5.415 24.060 1.00 95.50 187 HIS A C 1
ATOM 1538 O O . HIS A 1 187 ? -2.216 6.013 23.014 1.00 95.50 187 HIS A O 1
ATOM 1544 N N . GLU A 1 188 ? -2.788 6.049 25.187 1.00 97.31 188 GLU A N 1
ATOM 1545 C CA . GLU A 1 188 ? -2.857 7.511 25.306 1.00 97.31 188 GLU A CA 1
ATOM 1546 C C . GLU A 1 188 ? -1.542 8.180 24.865 1.00 97.31 188 GLU A C 1
ATOM 1548 O O . GLU A 1 188 ? -1.558 9.098 24.041 1.00 97.31 188 GLU A O 1
ATOM 1553 N N . VAL A 1 189 ? -0.398 7.675 25.345 1.00 97.06 189 VAL A N 1
ATOM 1554 C CA . VAL A 1 189 ? 0.934 8.188 24.978 1.00 97.06 189 VAL A CA 1
ATOM 1555 C C . VAL A 1 189 ? 1.204 8.039 23.478 1.00 97.06 189 VAL A C 1
ATOM 1557 O O . VAL A 1 189 ? 1.646 9.000 22.845 1.00 97.06 189 VAL A O 1
ATOM 1560 N N . ARG A 1 190 ? 0.902 6.875 22.884 1.00 95.81 190 ARG A N 1
ATOM 1561 C CA . ARG A 1 190 ? 1.095 6.646 21.439 1.00 95.81 190 ARG A CA 1
ATOM 1562 C C . ARG A 1 190 ? 0.230 7.576 20.584 1.00 95.81 190 ARG A C 1
ATOM 1564 O O . ARG A 1 190 ? 0.721 8.123 19.599 1.00 95.81 190 ARG A O 1
ATOM 1571 N N . ILE A 1 191 ? -1.027 7.816 20.973 1.00 97.38 191 ILE A N 1
ATOM 1572 C CA . ILE A 1 191 ? -1.895 8.791 20.287 1.00 97.38 191 ILE A CA 1
ATOM 1573 C C . ILE A 1 191 ? -1.297 10.204 20.376 1.00 97.38 191 ILE A C 1
ATOM 1575 O O . ILE A 1 191 ? -1.290 10.926 19.379 1.00 97.38 191 ILE A O 1
ATOM 1579 N N . GLY A 1 192 ? -0.756 10.589 21.538 1.00 96.69 192 GLY A N 1
ATOM 1580 C CA . GLY A 1 192 ? -0.074 11.873 21.724 1.00 96.69 192 GLY A CA 1
ATOM 1581 C C . GLY A 1 192 ? 1.133 12.056 20.797 1.00 96.69 192 GLY A C 1
ATOM 1582 O O . GLY A 1 192 ? 1.264 13.097 20.155 1.00 96.69 192 GLY A O 1
ATOM 1583 N N . GLN A 1 193 ? 1.970 11.025 20.658 1.00 95.62 193 GLN A N 1
ATOM 1584 C CA . GLN A 1 193 ? 3.114 11.030 19.736 1.00 95.62 193 GLN A CA 1
ATOM 1585 C C . GLN A 1 193 ? 2.671 11.163 18.271 1.00 95.62 193 GLN A C 1
ATOM 1587 O O . GLN A 1 193 ? 3.255 11.928 17.505 1.00 95.62 193 GLN A O 1
ATOM 1592 N N . LEU A 1 194 ? 1.598 10.468 17.882 1.00 96.69 194 LEU A N 1
ATOM 1593 C CA . LEU A 1 194 ? 1.054 10.559 16.526 1.00 96.69 194 LEU A CA 1
ATOM 1594 C C . LEU A 1 194 ? 0.442 11.928 16.215 1.00 96.69 194 LEU A C 1
ATOM 1596 O O . LEU A 1 194 ? 0.562 12.389 15.083 1.00 96.69 194 LEU A O 1
ATOM 1600 N N . LEU A 1 195 ? -0.178 12.601 17.189 1.00 96.69 195 LEU A N 1
ATOM 1601 C CA . LEU A 1 195 ? -0.674 13.973 17.009 1.00 96.69 195 LEU A CA 1
ATOM 1602 C C . LEU A 1 195 ? 0.459 14.941 16.653 1.00 96.69 195 LEU A C 1
ATOM 1604 O O . LEU A 1 195 ? 0.305 15.766 15.746 1.00 96.69 195 LEU A O 1
ATOM 1608 N N . GLN A 1 196 ? 1.600 14.818 17.334 1.00 95.06 196 GLN A N 1
ATOM 1609 C CA . GLN A 1 196 ? 2.793 15.596 17.017 1.00 95.06 196 GLN A CA 1
ATOM 1610 C C . GLN A 1 196 ? 3.309 15.256 15.611 1.00 95.06 196 GLN A C 1
ATOM 1612 O O . GLN A 1 196 ? 3.468 16.156 14.788 1.00 95.06 196 GLN A O 1
ATOM 1617 N N . ALA A 1 197 ? 3.464 13.965 15.298 1.00 94.56 197 ALA A N 1
ATOM 1618 C CA . ALA A 1 197 ? 3.953 13.517 13.995 1.00 94.56 197 ALA A CA 1
ATOM 1619 C C . ALA A 1 197 ? 3.065 13.992 12.829 1.00 94.56 197 ALA A C 1
ATOM 1621 O O . ALA A 1 197 ? 3.581 14.435 11.805 1.00 94.56 197 ALA A O 1
ATOM 1622 N N . VAL A 1 198 ? 1.735 13.949 12.977 1.00 96.06 198 VAL A N 1
ATOM 1623 C CA . VAL A 1 198 ? 0.783 14.463 11.973 1.00 96.06 198 VAL A CA 1
ATOM 1624 C C . VAL A 1 198 ? 0.937 15.968 11.781 1.00 96.06 198 VAL A C 1
ATOM 1626 O O . VAL A 1 198 ? 0.923 16.438 10.644 1.00 96.06 198 VAL A O 1
ATOM 1629 N N . SER A 1 199 ? 1.117 16.718 12.868 1.00 92.81 199 SER A N 1
ATOM 1630 C CA . SER A 1 199 ? 1.271 18.176 12.811 1.00 92.81 199 SER A CA 1
ATOM 1631 C C . SER A 1 199 ? 2.558 18.577 12.083 1.00 92.81 199 SER A C 1
ATOM 1633 O O . SER A 1 199 ? 2.532 19.454 11.222 1.00 92.81 199 SER A O 1
ATOM 1635 N N . GLU A 1 200 ? 3.666 17.884 12.357 1.00 93.81 200 GLU A N 1
ATOM 1636 C CA . GLU A 1 200 ? 4.961 18.096 11.693 1.00 93.81 200 GLU A CA 1
ATOM 1637 C C . GLU A 1 200 ? 4.944 17.688 10.207 1.00 93.81 200 GLU A C 1
ATOM 1639 O O . GLU A 1 200 ? 5.717 18.208 9.405 1.00 93.81 200 GLU A O 1
ATOM 1644 N N . ASN A 1 201 ? 4.029 16.793 9.815 1.00 92.81 201 ASN A N 1
ATOM 1645 C CA . ASN A 1 201 ? 3.937 16.216 8.471 1.00 92.81 201 ASN A CA 1
ATOM 1646 C C . ASN A 1 201 ? 2.650 16.613 7.717 1.00 92.81 201 ASN A C 1
ATOM 1648 O O . ASN A 1 201 ? 2.238 15.936 6.770 1.00 92.81 201 ASN A O 1
ATOM 1652 N N . ALA A 1 202 ? 2.011 17.725 8.093 1.00 92.06 202 ALA A N 1
ATOM 1653 C CA . ALA A 1 202 ? 0.710 18.117 7.547 1.00 92.06 202 ALA A CA 1
ATOM 1654 C C . ALA A 1 202 ? 0.709 18.272 6.012 1.00 92.06 202 ALA A C 1
ATOM 1656 O O . ALA A 1 202 ? -0.216 17.823 5.334 1.00 92.06 202 ALA A O 1
ATOM 1657 N N . LEU A 1 203 ? 1.769 18.854 5.440 1.00 89.56 203 LEU A N 1
ATOM 1658 C CA . LEU A 1 203 ? 1.880 19.060 3.991 1.00 89.56 203 LEU A CA 1
ATOM 1659 C C . LEU A 1 203 ? 1.918 17.736 3.214 1.00 89.56 203 LEU A C 1
ATOM 1661 O O . LEU A 1 203 ? 1.201 17.589 2.223 1.00 89.56 203 LEU A O 1
ATOM 1665 N N . ILE A 1 204 ? 2.701 16.756 3.681 1.00 89.50 204 ILE A N 1
ATOM 1666 C CA . ILE A 1 204 ? 2.805 15.459 2.997 1.00 89.50 204 ILE A CA 1
ATOM 1667 C C . ILE A 1 204 ? 1.518 14.641 3.140 1.00 89.50 204 ILE A C 1
ATOM 1669 O O . ILE A 1 204 ? 1.138 13.940 2.207 1.00 89.50 204 ILE A O 1
ATOM 1673 N N . LEU A 1 205 ? 0.802 14.772 4.263 1.00 91.00 205 LEU A N 1
ATOM 1674 C CA . LEU A 1 205 ? -0.493 14.119 4.472 1.00 91.00 205 LEU A CA 1
ATOM 1675 C C . LEU A 1 205 ? -1.595 14.726 3.598 1.00 91.00 205 LEU A C 1
ATOM 1677 O O . LEU A 1 205 ? -2.431 13.992 3.076 1.00 91.00 205 LEU A O 1
ATOM 1681 N N . ASN A 1 206 ? -1.575 16.042 3.371 1.00 89.19 206 ASN A N 1
ATOM 1682 C CA . ASN A 1 206 ? -2.480 16.687 2.416 1.00 89.19 206 ASN A CA 1
ATOM 1683 C C . ASN A 1 206 ? -2.213 16.206 0.981 1.00 89.19 206 ASN A C 1
ATOM 1685 O O . ASN A 1 206 ? -3.153 15.916 0.241 1.00 89.19 206 ASN A O 1
ATOM 1689 N N . GLY A 1 207 ? -0.938 16.066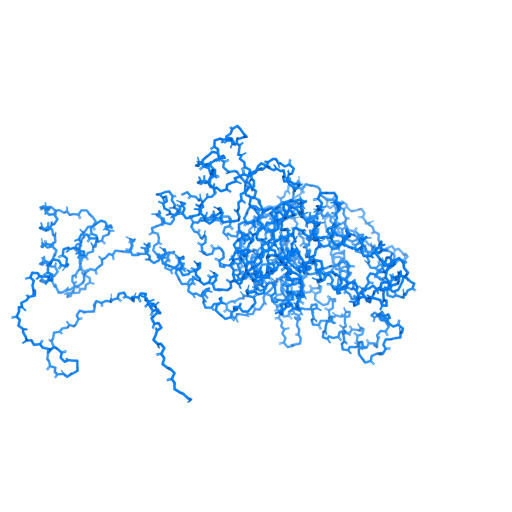 0.600 1.00 86.06 207 GLY A N 1
ATOM 1690 C CA . GLY A 1 207 ? -0.559 15.437 -0.666 1.00 86.06 207 GLY A CA 1
ATOM 1691 C C . GLY A 1 207 ? -1.028 13.982 -0.747 1.00 86.06 207 GLY A C 1
ATOM 1692 O O . GLY A 1 207 ? -1.600 13.577 -1.755 1.00 86.06 207 GLY A O 1
ATOM 1693 N N . ALA A 1 208 ? -0.874 13.213 0.333 1.00 87.00 208 ALA A N 1
ATOM 1694 C CA . ALA A 1 208 ? -1.326 11.828 0.397 1.00 87.00 208 ALA A CA 1
ATOM 1695 C C . ALA A 1 208 ? -2.851 11.677 0.325 1.00 87.00 208 ALA A C 1
ATOM 1697 O O . ALA A 1 208 ? -3.323 10.725 -0.277 1.00 87.00 208 ALA A O 1
ATOM 1698 N N . ASN A 1 209 ? -3.644 12.605 0.863 1.00 89.06 209 ASN A N 1
ATOM 1699 C CA . ASN A 1 209 ? -5.098 12.591 0.668 1.00 89.06 209 ASN A CA 1
ATOM 1700 C C . ASN A 1 209 ? -5.470 12.700 -0.823 1.00 89.06 209 ASN A C 1
ATOM 1702 O O . ASN A 1 209 ? -6.282 11.918 -1.316 1.00 89.06 209 ASN A O 1
ATOM 1706 N N . LYS A 1 210 ? -4.802 13.591 -1.567 1.00 85.06 210 LYS A N 1
ATOM 1707 C CA . LYS A 1 210 ? -4.952 13.667 -3.029 1.00 85.06 210 LYS A CA 1
ATOM 1708 C C . LYS A 1 210 ? -4.500 12.377 -3.714 1.00 85.06 210 LYS A C 1
ATOM 1710 O O . LYS A 1 210 ? -5.147 11.949 -4.668 1.00 85.06 210 LYS A O 1
ATOM 1715 N N . LEU A 1 211 ? -3.443 11.744 -3.195 1.00 82.19 211 LEU A N 1
ATOM 1716 C CA . LEU A 1 211 ? -3.025 10.417 -3.632 1.00 82.19 211 LEU A CA 1
ATOM 1717 C C . LEU A 1 211 ? -4.126 9.370 -3.395 1.00 82.19 211 LEU A C 1
ATOM 1719 O O . LEU A 1 211 ? -4.486 8.678 -4.325 1.00 82.19 211 LEU A O 1
ATOM 1723 N N . PHE A 1 212 ? -4.717 9.261 -2.205 1.00 86.25 212 PHE A N 1
ATOM 1724 C CA . PHE A 1 212 ? -5.800 8.301 -1.929 1.00 86.25 212 PHE A CA 1
ATOM 1725 C C . PHE A 1 212 ? -7.036 8.497 -2.819 1.00 86.25 212 PHE A C 1
ATOM 1727 O O . PHE A 1 212 ? -7.759 7.542 -3.099 1.00 86.25 212 PHE A O 1
ATOM 1734 N N . LEU A 1 213 ? -7.285 9.737 -3.245 1.00 84.75 213 LEU A N 1
ATOM 1735 C CA . LEU A 1 213 ? -8.322 10.091 -4.211 1.00 84.75 213 LEU A CA 1
ATOM 1736 C C . LEU A 1 213 ? -7.862 9.905 -5.665 1.00 84.75 213 LEU A C 1
ATOM 1738 O O . LEU A 1 213 ? -8.596 10.269 -6.567 1.00 84.75 213 LEU A O 1
ATOM 1742 N N . ASP A 1 214 ? -6.681 9.348 -5.922 1.00 80.75 214 ASP A N 1
ATOM 1743 C CA . ASP A 1 214 ? -6.104 9.060 -7.238 1.00 80.75 214 ASP A CA 1
ATOM 1744 C C . ASP A 1 214 ? -5.809 10.298 -8.122 1.00 80.75 214 ASP A C 1
ATOM 1746 O O . ASP A 1 214 ? -5.723 10.171 -9.346 1.00 80.75 214 ASP A O 1
ATOM 1750 N N . TYR A 1 215 ? -5.690 11.515 -7.576 1.00 77.50 215 TYR A N 1
ATOM 1751 C CA . TYR A 1 215 ? -5.460 12.727 -8.388 1.00 77.50 215 TYR A CA 1
ATOM 1752 C C . TYR A 1 215 ? -4.203 12.644 -9.277 1.00 77.50 215 TYR A C 1
ATOM 1754 O O . TYR A 1 215 ? -3.237 11.946 -8.962 1.00 77.50 215 TYR A O 1
ATOM 1762 N N . ASP A 1 216 ? -4.237 13.367 -10.407 1.00 70.56 216 ASP A N 1
ATOM 1763 C CA . ASP A 1 216 ? -3.046 13.521 -11.258 1.00 70.56 216 ASP A CA 1
ATOM 1764 C C . ASP A 1 216 ? -2.040 14.435 -10.560 1.00 70.56 216 ASP A C 1
ATOM 1766 O O . ASP A 1 216 ? -2.406 15.245 -9.706 1.00 70.56 216 ASP A O 1
ATOM 1770 N N . ASN A 1 217 ? -0.778 14.340 -10.970 1.00 62.78 217 ASN A N 1
ATOM 1771 C CA . ASN A 1 217 ? 0.265 15.271 -10.553 1.00 62.78 217 ASN A CA 1
ATOM 1772 C C . ASN A 1 217 ? 0.213 16.579 -11.369 1.00 62.78 217 ASN A C 1
ATOM 1774 O O . ASN A 1 217 ? 1.264 17.074 -11.756 1.00 62.78 217 ASN A O 1
ATOM 1778 N N . ASP A 1 218 ? -0.973 17.119 -11.663 1.00 58.88 218 ASP A N 1
ATOM 1779 C CA . ASP A 1 218 ? -1.116 18.393 -12.381 1.00 58.88 218 ASP A CA 1
ATOM 1780 C C . ASP A 1 218 ? -2.095 19.348 -11.656 1.00 58.88 218 ASP A C 1
ATOM 1782 O O . ASP A 1 218 ? -3.273 19.000 -11.503 1.00 58.88 218 ASP A O 1
ATOM 1786 N N . PRO A 1 219 ? -1.630 20.514 -11.150 1.00 64.38 219 PRO A N 1
ATOM 1787 C CA . PRO A 1 219 ? -0.218 20.897 -11.036 1.00 64.38 219 PRO A CA 1
ATOM 1788 C C . PRO A 1 219 ? 0.559 19.880 -10.178 1.00 64.38 219 PRO A C 1
ATOM 1790 O O . PRO A 1 219 ? -0.060 19.203 -9.347 1.00 64.38 219 PRO A O 1
ATOM 1793 N N . PRO A 1 220 ? 1.895 19.767 -10.340 1.00 63.84 220 PRO A N 1
ATOM 1794 C CA . PRO A 1 220 ? 2.715 18.804 -9.616 1.00 63.84 220 PRO A CA 1
ATOM 1795 C C . PRO A 1 220 ? 2.371 18.786 -8.137 1.00 63.84 220 PRO A C 1
ATOM 1797 O O . PRO A 1 220 ? 2.569 19.766 -7.412 1.00 63.84 220 PRO A O 1
ATOM 1800 N N . LEU A 1 221 ? 1.836 17.655 -7.676 1.00 66.81 221 LEU A N 1
ATOM 1801 C CA . LEU A 1 221 ? 1.759 17.402 -6.251 1.00 66.81 221 LEU A CA 1
ATOM 1802 C C . LEU A 1 221 ? 3.202 17.454 -5.751 1.00 66.81 221 LEU A C 1
ATOM 1804 O O . LEU A 1 221 ? 4.034 16.674 -6.207 1.00 66.81 221 LEU A O 1
ATOM 1808 N N . ASN A 1 222 ? 3.510 18.380 -4.839 1.00 64.88 222 ASN A N 1
ATOM 1809 C CA . ASN A 1 222 ? 4.821 18.477 -4.185 1.00 64.88 222 ASN A CA 1
ATOM 1810 C C . ASN A 1 222 ? 5.029 17.290 -3.222 1.00 64.88 222 ASN A C 1
ATOM 1812 O O . ASN A 1 222 ? 5.198 17.459 -2.015 1.00 64.88 222 ASN A O 1
ATOM 1816 N N . LEU A 1 223 ? 4.958 16.066 -3.743 1.00 76.25 223 LEU A N 1
ATOM 1817 C CA . LEU A 1 223 ? 5.088 14.823 -3.008 1.00 76.25 223 LEU A CA 1
ATOM 1818 C C . LEU A 1 223 ? 5.958 13.862 -3.821 1.00 76.25 223 LEU A C 1
ATOM 1820 O O . LEU A 1 223 ? 5.515 13.263 -4.797 1.00 76.25 223 LEU A O 1
ATOM 1824 N N . THR A 1 224 ? 7.214 13.716 -3.411 1.00 84.50 224 THR A N 1
ATOM 1825 C CA . THR A 1 224 ? 8.128 12.734 -4.004 1.00 84.50 224 THR A CA 1
ATOM 1826 C C . THR A 1 224 ? 7.705 11.309 -3.628 1.00 84.50 224 THR A C 1
ATOM 1828 O O . THR A 1 224 ? 6.952 11.105 -2.671 1.00 84.50 224 THR A O 1
ATOM 1831 N N . ASN A 1 225 ? 8.238 10.295 -4.320 1.00 87.50 225 ASN A N 1
ATOM 1832 C CA . ASN A 1 225 ? 8.008 8.882 -3.973 1.00 87.50 225 ASN A CA 1
ATOM 1833 C C . ASN A 1 225 ? 8.397 8.572 -2.512 1.00 87.50 225 ASN A C 1
ATOM 1835 O O . ASN A 1 225 ? 7.721 7.801 -1.827 1.00 87.50 225 ASN A O 1
ATOM 1839 N N . GLU A 1 226 ? 9.454 9.221 -2.010 1.00 89.25 226 GLU A N 1
ATOM 1840 C CA . GLU A 1 226 ? 9.892 9.122 -0.613 1.00 89.25 226 GLU A CA 1
ATOM 1841 C C . GLU A 1 226 ? 8.836 9.685 0.354 1.00 89.25 226 GLU A C 1
ATOM 1843 O O . GLU A 1 226 ? 8.494 9.054 1.363 1.00 89.25 226 GLU A O 1
ATOM 1848 N N . SER A 1 227 ? 8.299 10.871 0.046 1.00 89.62 227 SER A N 1
ATOM 1849 C CA . SER A 1 227 ? 7.245 11.516 0.832 1.00 89.62 227 SER A CA 1
ATOM 1850 C C . SER A 1 227 ? 5.940 10.721 0.789 1.00 89.62 227 SER A C 1
ATOM 1852 O O . SER A 1 227 ? 5.285 10.601 1.821 1.00 89.62 227 SER A O 1
ATOM 1854 N N . ALA A 1 228 ? 5.599 10.112 -0.352 1.00 89.19 228 ALA A N 1
ATOM 1855 C CA . ALA A 1 228 ? 4.434 9.242 -0.490 1.00 89.19 228 ALA A CA 1
ATOM 1856 C C . ALA A 1 228 ? 4.521 8.022 0.440 1.00 89.19 228 ALA A C 1
ATOM 1858 O O . ALA A 1 228 ? 3.599 7.785 1.218 1.00 89.19 228 ALA A O 1
ATOM 1859 N N . CYS A 1 229 ? 5.653 7.307 0.449 1.00 92.31 229 CYS A N 1
ATOM 1860 C CA . CYS A 1 229 ? 5.850 6.170 1.359 1.00 92.31 229 CYS A CA 1
ATOM 1861 C C . CYS A 1 229 ? 5.754 6.591 2.830 1.00 92.31 229 CYS A C 1
ATOM 1863 O O . CYS A 1 229 ? 5.128 5.907 3.634 1.00 92.31 229 CYS A O 1
ATOM 1865 N N . SER A 1 230 ? 6.330 7.747 3.169 1.00 92.88 230 SER A N 1
ATOM 1866 C CA . SER A 1 230 ? 6.297 8.292 4.533 1.00 92.88 230 SER A CA 1
ATOM 1867 C C . SER A 1 230 ? 4.879 8.645 4.973 1.00 92.88 230 SER A C 1
ATOM 1869 O O . SER A 1 230 ? 4.474 8.326 6.088 1.00 92.88 230 SER A O 1
ATOM 1871 N N . ALA A 1 231 ? 4.110 9.281 4.089 1.00 92.56 231 ALA A N 1
ATOM 1872 C CA . ALA A 1 231 ? 2.747 9.688 4.380 1.00 92.56 231 ALA A CA 1
ATOM 1873 C C . ALA A 1 231 ? 1.803 8.483 4.493 1.00 92.56 231 ALA A C 1
ATOM 1875 O O . ALA A 1 231 ? 0.977 8.454 5.402 1.00 92.56 231 ALA A O 1
ATOM 1876 N N . TYR A 1 232 ? 1.953 7.464 3.638 1.00 93.88 232 TYR A N 1
ATOM 1877 C CA . TYR A 1 232 ? 1.195 6.215 3.763 1.00 93.88 232 TYR A CA 1
ATOM 1878 C C . TYR A 1 232 ? 1.564 5.442 5.036 1.00 93.88 232 TYR A C 1
ATOM 1880 O O . TYR A 1 232 ? 0.664 4.977 5.730 1.00 93.88 232 TYR A O 1
ATOM 1888 N N . ALA A 1 233 ? 2.851 5.352 5.390 1.00 95.19 233 ALA A N 1
ATOM 1889 C CA . ALA A 1 233 ? 3.283 4.728 6.643 1.00 95.19 233 ALA A CA 1
ATOM 1890 C C . ALA A 1 233 ? 2.673 5.439 7.865 1.00 95.19 233 ALA A C 1
ATOM 1892 O O . ALA A 1 233 ? 2.038 4.805 8.707 1.00 95.19 233 ALA A O 1
ATOM 1893 N N . LEU A 1 234 ? 2.767 6.773 7.921 1.00 95.62 234 LEU A N 1
ATOM 1894 C CA . LEU A 1 234 ? 2.153 7.564 8.990 1.00 95.62 234 LEU A CA 1
ATOM 1895 C C . LEU A 1 234 ? 0.627 7.399 9.014 1.00 95.62 234 LEU A C 1
ATOM 1897 O O . LEU A 1 234 ? 0.045 7.213 10.081 1.00 95.62 234 LEU A O 1
ATOM 1901 N N . SER A 1 235 ? -0.019 7.410 7.847 1.00 96.19 235 SER A N 1
ATOM 1902 C CA . SER A 1 235 ? -1.460 7.196 7.715 1.00 96.19 235 SER A CA 1
ATOM 1903 C C . SER A 1 235 ? -1.895 5.836 8.269 1.00 96.19 235 SER A C 1
ATOM 1905 O O . SER A 1 235 ? -2.864 5.771 9.026 1.00 96.19 235 SER A O 1
ATOM 1907 N N . LEU A 1 236 ? -1.154 4.765 7.966 1.00 96.50 236 LEU A N 1
ATOM 1908 C CA . LEU A 1 236 ? -1.398 3.423 8.501 1.00 96.50 236 LEU A CA 1
ATOM 1909 C C . LEU A 1 236 ? -1.222 3.373 10.019 1.00 96.50 236 LEU A C 1
ATOM 1911 O O . LEU A 1 236 ? -2.061 2.791 10.705 1.00 96.50 236 LEU A O 1
ATOM 1915 N N . SER A 1 237 ? -0.178 4.013 10.554 1.00 95.75 237 SER A N 1
ATOM 1916 C CA . SER A 1 237 ? 0.059 4.083 12.000 1.00 95.75 237 SER A CA 1
ATOM 1917 C C . SER A 1 237 ? -1.066 4.830 12.723 1.00 95.75 237 SER A C 1
ATOM 1919 O O . SER A 1 237 ? -1.577 4.346 13.734 1.00 95.75 237 SER A O 1
ATOM 1921 N N . VAL A 1 238 ? -1.525 5.963 12.175 1.00 97.19 238 VAL A N 1
ATOM 1922 C CA . VAL A 1 238 ? -2.691 6.685 12.708 1.00 97.19 238 VAL A CA 1
ATOM 1923 C C . VAL A 1 238 ? -3.945 5.829 12.620 1.00 97.19 238 VAL A C 1
ATOM 1925 O O . VAL A 1 238 ? -4.657 5.682 13.614 1.00 97.19 238 VAL A O 1
ATOM 1928 N N . PHE A 1 239 ? -4.205 5.229 11.458 1.00 96.81 239 PHE A N 1
ATOM 1929 C CA . PHE A 1 239 ? -5.373 4.387 11.257 1.00 96.81 239 PHE A CA 1
ATOM 1930 C C . PHE A 1 239 ? -5.389 3.202 12.231 1.00 96.81 239 PHE A C 1
ATOM 1932 O O . PHE A 1 239 ? -6.442 2.908 12.791 1.00 96.81 239 PHE A O 1
ATOM 1939 N N . ALA A 1 240 ? -4.247 2.562 12.488 1.00 96.75 240 ALA A N 1
ATOM 1940 C CA . ALA A 1 240 ? -4.131 1.477 13.456 1.00 96.75 240 ALA A CA 1
ATOM 1941 C C . ALA A 1 240 ? -4.478 1.930 14.880 1.00 96.75 240 ALA A C 1
ATOM 1943 O O . ALA A 1 240 ? -5.247 1.256 15.563 1.00 96.75 240 ALA A O 1
ATOM 1944 N N . GLU A 1 241 ? -3.965 3.080 15.324 1.00 96.75 241 GLU A N 1
ATOM 1945 C CA . GLU A 1 241 ? -4.164 3.546 16.700 1.00 96.75 241 GLU A CA 1
ATOM 1946 C C . GLU A 1 241 ? -5.572 4.101 16.950 1.00 96.75 241 GLU A C 1
ATOM 1948 O O . GLU A 1 241 ? -6.167 3.797 17.986 1.00 96.75 241 GLU A O 1
ATOM 1953 N N . ILE A 1 242 ? -6.173 4.839 16.004 1.00 95.62 242 ILE A N 1
ATOM 1954 C CA . ILE A 1 242 ? -7.564 5.312 16.170 1.00 95.62 242 ILE A CA 1
ATOM 1955 C C . ILE A 1 242 ? -8.568 4.148 16.174 1.00 95.62 242 ILE A C 1
ATOM 1957 O O . ILE A 1 242 ? -9.640 4.261 16.772 1.00 95.62 242 ILE A O 1
ATOM 1961 N N . ASN A 1 243 ? -8.211 3.035 15.521 1.00 94.56 243 ASN A N 1
ATOM 1962 C CA . ASN A 1 243 ? -9.014 1.822 15.386 1.00 94.56 243 ASN A CA 1
ATOM 1963 C C . ASN A 1 243 ? -8.518 0.679 16.296 1.00 94.56 243 ASN A C 1
ATOM 1965 O O . ASN A 1 243 ? -8.991 -0.447 16.135 1.00 94.56 243 ASN A O 1
ATOM 1969 N N . HIS A 1 244 ? -7.632 0.936 17.267 1.00 94.19 244 HIS A N 1
ATOM 1970 C CA . HIS A 1 244 ? -7.001 -0.099 18.105 1.00 94.19 244 HIS A CA 1
ATOM 1971 C C . HIS A 1 244 ? -8.016 -1.080 18.723 1.00 94.19 244 HIS A C 1
ATOM 1973 O O . HIS A 1 244 ? -7.843 -2.289 18.650 1.00 94.19 244 HIS A O 1
ATOM 1979 N N . TYR A 1 245 ? -9.139 -0.559 19.228 1.00 91.81 245 TYR A N 1
ATOM 1980 C CA . TYR A 1 245 ? -10.238 -1.340 19.823 1.00 91.81 245 TYR A CA 1
ATOM 1981 C C . TYR A 1 245 ? -11.351 -1.742 18.832 1.00 91.81 245 TYR A C 1
ATOM 1983 O O . TYR A 1 245 ? -12.445 -2.150 19.221 1.00 91.81 245 TYR A O 1
ATOM 1991 N N . THR A 1 246 ? -11.128 -1.572 17.533 1.00 91.88 246 THR A N 1
ATOM 1992 C CA . THR A 1 246 ? -12.030 -2.069 16.474 1.00 91.88 246 THR A CA 1
ATOM 1993 C C . THR A 1 246 ? -11.394 -3.202 15.681 1.00 91.88 246 THR A C 1
ATOM 1995 O O . THR A 1 246 ? -12.117 -4.034 15.139 1.00 91.88 246 THR A O 1
ATOM 1998 N N . LEU A 1 247 ? -10.061 -3.230 15.624 1.00 93.31 247 LEU A N 1
ATOM 1999 C CA . LEU A 1 247 ? -9.263 -4.188 14.873 1.00 93.31 247 LEU A CA 1
ATOM 2000 C C . LEU A 1 247 ? -8.991 -5.428 15.714 1.00 93.31 247 LEU A C 1
ATOM 2002 O O . LEU A 1 247 ? -8.697 -5.316 16.904 1.00 93.31 247 LEU A O 1
ATOM 2006 N N . SER A 1 248 ? -9.010 -6.598 15.078 1.00 91.81 248 SER A N 1
ATOM 2007 C CA . SER A 1 248 ? -8.461 -7.794 15.713 1.00 91.81 248 SER A CA 1
ATOM 2008 C C . SER A 1 248 ? -6.947 -7.625 15.943 1.00 91.81 248 SER A C 1
ATOM 2010 O O . SER A 1 248 ? -6.298 -6.839 15.244 1.00 91.81 248 SER A O 1
ATOM 2012 N N . PRO A 1 249 ? -6.321 -8.386 16.860 1.00 90.44 249 PRO A N 1
ATOM 2013 C CA . PRO A 1 249 ? -4.879 -8.298 17.083 1.00 90.44 249 PRO A CA 1
ATOM 2014 C C . PRO A 1 249 ? -4.071 -8.645 15.826 1.00 90.44 249 PRO A C 1
ATOM 2016 O O . PRO A 1 249 ? -2.977 -8.119 15.626 1.00 90.44 249 PRO A O 1
ATOM 2019 N N . VAL A 1 250 ? -4.615 -9.515 14.967 1.00 88.69 250 VAL A N 1
ATOM 2020 C CA . VAL A 1 250 ? -4.018 -9.878 13.675 1.00 88.69 250 VAL A CA 1
ATOM 2021 C C . VAL A 1 250 ? -4.055 -8.688 12.718 1.00 88.69 250 VAL A C 1
ATOM 2023 O O . VAL A 1 250 ? -3.026 -8.339 12.144 1.00 88.69 250 VAL A O 1
ATOM 2026 N N . ASP A 1 251 ? -5.206 -8.028 12.592 1.00 91.25 251 ASP A N 1
ATOM 2027 C CA . ASP A 1 251 ? -5.394 -6.877 11.700 1.00 91.25 251 ASP A CA 1
ATOM 2028 C C . ASP A 1 251 ? -4.565 -5.671 12.149 1.00 91.25 251 ASP A C 1
ATOM 2030 O O . ASP A 1 251 ? -3.909 -5.018 11.338 1.00 91.25 251 ASP A O 1
ATOM 2034 N N . TYR A 1 252 ? -4.522 -5.427 13.461 1.00 92.75 252 TYR A N 1
ATOM 2035 C CA . TYR A 1 252 ? -3.669 -4.407 14.057 1.00 92.75 252 TYR A CA 1
ATOM 2036 C C . TYR A 1 252 ? -2.193 -4.646 13.715 1.00 92.75 252 TYR A C 1
ATOM 2038 O O . TYR A 1 252 ? -1.507 -3.734 13.257 1.00 92.75 252 TYR A O 1
ATOM 2046 N N . ARG A 1 253 ? -1.701 -5.885 13.864 1.00 88.19 253 ARG A N 1
ATOM 2047 C CA . ARG A 1 253 ? -0.321 -6.234 13.490 1.00 88.19 253 ARG A CA 1
ATOM 2048 C C . ARG A 1 253 ? -0.073 -6.072 11.990 1.00 88.19 253 ARG A C 1
ATOM 2050 O O . ARG A 1 253 ? 0.979 -5.561 11.625 1.00 88.19 253 ARG A O 1
ATOM 2057 N N . ARG A 1 254 ? -1.022 -6.445 11.123 1.00 89.12 254 ARG A N 1
ATOM 2058 C CA . ARG A 1 254 ? -0.896 -6.259 9.664 1.00 89.12 254 ARG A CA 1
ATOM 2059 C C . ARG A 1 254 ? -0.687 -4.796 9.277 1.00 89.12 254 ARG A C 1
ATOM 2061 O O . ARG A 1 254 ? 0.184 -4.528 8.456 1.00 89.12 254 ARG A O 1
ATOM 2068 N N . LEU A 1 255 ? -1.418 -3.866 9.894 1.00 93.00 255 LEU A N 1
ATOM 2069 C CA . LEU A 1 255 ? -1.234 -2.425 9.669 1.00 93.00 255 LEU A CA 1
ATOM 2070 C C . LEU A 1 255 ? 0.154 -1.946 10.120 1.00 93.00 255 LEU A C 1
ATOM 2072 O O . LEU A 1 255 ? 0.811 -1.202 9.397 1.00 93.00 255 LEU A O 1
ATOM 2076 N N . GLN A 1 256 ? 0.622 -2.401 11.288 1.00 89.75 256 GLN A N 1
ATOM 2077 C CA . GLN A 1 256 ? 1.951 -2.049 11.807 1.00 89.75 256 GLN A CA 1
ATOM 2078 C C . GLN A 1 256 ? 3.069 -2.550 10.878 1.00 89.75 256 GLN A C 1
ATOM 2080 O O . GLN A 1 256 ? 3.970 -1.795 10.527 1.00 89.75 256 GLN A O 1
ATOM 2085 N N . ILE A 1 257 ? 2.970 -3.796 10.407 1.00 88.75 257 ILE A N 1
ATOM 2086 C CA . ILE A 1 257 ? 3.907 -4.385 9.437 1.00 88.75 257 ILE A CA 1
ATOM 2087 C C . ILE A 1 257 ? 3.885 -3.621 8.113 1.00 88.75 257 ILE A C 1
ATOM 2089 O O . ILE A 1 257 ? 4.929 -3.343 7.531 1.00 88.75 257 ILE A O 1
ATOM 2093 N N . ALA A 1 258 ? 2.694 -3.310 7.599 1.00 93.12 258 ALA A N 1
ATOM 2094 C CA . ALA A 1 258 ? 2.559 -2.575 6.351 1.00 93.12 258 ALA A CA 1
ATOM 2095 C C . ALA A 1 258 ? 3.205 -1.187 6.450 1.00 93.12 258 ALA A C 1
ATOM 2097 O O . ALA A 1 258 ? 3.916 -0.775 5.535 1.00 93.12 258 ALA A O 1
ATOM 2098 N N . SER A 1 259 ? 3.020 -0.512 7.588 1.00 94.50 259 SER A N 1
ATOM 2099 C CA . SER A 1 259 ? 3.660 0.766 7.890 1.00 94.50 259 SER A CA 1
ATOM 2100 C C . SER A 1 259 ? 5.190 0.658 7.869 1.00 94.50 259 SER A C 1
ATOM 2102 O O . SER A 1 259 ? 5.841 1.384 7.115 1.00 94.50 259 SER A O 1
ATOM 2104 N N . THR A 1 260 ? 5.776 -0.308 8.587 1.00 92.56 260 THR A N 1
ATOM 2105 C CA . THR A 1 260 ? 7.242 -0.475 8.637 1.00 92.56 260 THR A CA 1
ATOM 2106 C C . THR A 1 260 ? 7.837 -0.928 7.304 1.00 92.56 260 THR A C 1
ATOM 2108 O O . THR A 1 260 ? 8.924 -0.486 6.935 1.00 92.56 260 THR A O 1
ATOM 2111 N N . ARG A 1 261 ? 7.119 -1.737 6.515 1.00 93.00 261 ARG A N 1
ATOM 2112 C CA . ARG A 1 261 ? 7.534 -2.097 5.149 1.00 93.00 261 ARG A CA 1
ATOM 2113 C C . ARG A 1 261 ? 7.590 -0.893 4.209 1.00 93.00 261 ARG A C 1
ATOM 2115 O O . ARG A 1 261 ? 8.425 -0.885 3.308 1.00 93.00 261 ARG A O 1
ATOM 2122 N N . LEU A 1 262 ? 6.735 0.113 4.404 1.00 95.06 262 LEU A N 1
ATOM 2123 C CA . LEU A 1 262 ? 6.794 1.360 3.641 1.00 95.06 262 LEU A CA 1
ATOM 2124 C C . LEU A 1 262 ? 7.919 2.272 4.138 1.00 95.06 262 LEU A C 1
ATOM 2126 O O . LEU A 1 262 ? 8.733 2.718 3.329 1.00 95.06 262 LEU A O 1
ATOM 2130 N N . ALA A 1 263 ? 7.988 2.527 5.447 1.00 95.00 263 ALA A N 1
ATOM 2131 C CA . ALA A 1 263 ? 9.043 3.320 6.073 1.00 95.00 263 ALA A CA 1
ATOM 2132 C C . ALA A 1 263 ? 9.314 2.844 7.511 1.00 95.00 263 ALA A C 1
ATOM 2134 O O . ALA A 1 263 ? 8.470 2.995 8.393 1.00 95.00 263 ALA A O 1
ATOM 2135 N N . ALA A 1 264 ? 10.511 2.307 7.756 1.00 93.25 264 ALA A N 1
ATOM 2136 C CA . ALA A 1 264 ? 10.926 1.821 9.072 1.00 93.25 264 ALA A CA 1
ATOM 2137 C C . ALA A 1 264 ? 11.955 2.754 9.718 1.00 93.25 264 ALA A C 1
ATOM 2139 O O . ALA A 1 264 ? 13.006 3.015 9.139 1.00 93.25 264 ALA A O 1
ATOM 2140 N N . TYR A 1 265 ? 11.681 3.192 10.944 1.00 90.69 265 TYR A N 1
ATOM 2141 C CA . TYR A 1 265 ? 12.586 4.006 11.751 1.00 90.69 265 TYR A CA 1
ATOM 2142 C C . TYR A 1 265 ? 12.847 3.321 13.084 1.00 90.69 265 TYR A C 1
ATOM 2144 O O . TYR A 1 265 ? 11.919 2.785 13.685 1.00 90.69 265 TYR A O 1
ATOM 2152 N N . ASP A 1 266 ? 14.098 3.319 13.534 1.00 88.75 266 ASP A N 1
ATOM 2153 C CA . ASP A 1 266 ? 14.410 2.903 14.902 1.00 88.75 266 ASP A CA 1
ATOM 2154 C C . ASP A 1 266 ? 14.121 4.008 15.929 1.00 88.75 266 ASP A C 1
ATOM 2156 O O . ASP A 1 266 ? 13.698 5.117 15.592 1.00 88.75 266 ASP A O 1
ATOM 2160 N N . ASP A 1 267 ? 14.383 3.701 17.199 1.00 86.00 267 ASP A N 1
ATOM 2161 C CA . ASP A 1 267 ? 14.187 4.625 18.319 1.00 86.00 267 ASP A CA 1
ATOM 2162 C C . ASP A 1 267 ? 15.049 5.899 18.197 1.00 86.00 267 ASP A C 1
ATOM 2164 O O . ASP A 1 267 ? 14.717 6.931 18.779 1.00 86.00 267 ASP A O 1
ATOM 2168 N N . GLN A 1 268 ? 16.137 5.856 17.418 1.00 87.25 268 GLN A N 1
ATOM 2169 C CA . GLN A 1 268 ? 17.024 6.983 17.122 1.00 87.25 268 GLN A CA 1
ATOM 2170 C C . GLN A 1 268 ? 16.672 7.707 15.809 1.00 87.25 268 GLN A C 1
ATOM 2172 O O . GLN A 1 268 ? 17.425 8.581 15.383 1.00 87.25 268 GLN A O 1
ATOM 2177 N N . GLN A 1 269 ? 15.540 7.381 15.175 1.00 86.25 269 GLN A N 1
ATOM 2178 C CA . GLN A 1 269 ? 15.093 7.937 13.890 1.00 86.25 269 GLN A CA 1
ATOM 2179 C C . GLN A 1 269 ? 16.007 7.618 12.694 1.00 86.25 269 GLN A C 1
ATOM 2181 O O . GLN A 1 269 ? 15.933 8.277 11.652 1.00 86.25 269 GLN A O 1
ATOM 2186 N N . ASN A 1 270 ? 16.830 6.572 12.782 1.00 88.75 270 ASN A N 1
ATOM 2187 C CA . ASN A 1 270 ? 17.582 6.078 11.634 1.00 88.75 270 ASN A CA 1
ATOM 2188 C C . ASN A 1 270 ? 16.700 5.184 10.765 1.00 88.75 270 ASN A C 1
ATOM 2190 O O . ASN A 1 270 ? 15.983 4.307 11.254 1.00 88.75 270 ASN A O 1
ATOM 2194 N N . LEU A 1 271 ? 16.794 5.389 9.451 1.00 91.38 271 LEU A N 1
ATOM 2195 C CA . LEU A 1 271 ? 16.073 4.589 8.472 1.00 91.38 271 LEU A CA 1
ATOM 2196 C C . LEU A 1 271 ? 16.595 3.144 8.491 1.00 91.38 271 LEU A C 1
ATOM 2198 O O . LEU A 1 271 ? 17.799 2.890 8.402 1.00 91.38 271 LEU A O 1
ATOM 2202 N N . ARG A 1 272 ? 15.674 2.191 8.602 1.00 92.69 272 ARG A N 1
ATOM 2203 C CA . ARG A 1 272 ? 15.925 0.751 8.483 1.00 92.69 272 ARG A CA 1
ATOM 2204 C C . ARG A 1 272 ? 15.429 0.242 7.129 1.00 92.69 272 ARG A C 1
ATOM 2206 O O . ARG A 1 272 ? 14.752 0.965 6.391 1.00 92.69 272 ARG A O 1
ATOM 2213 N N . GLN A 1 273 ? 15.774 -1.003 6.804 1.00 93.38 273 GLN A N 1
ATOM 2214 C CA . GLN A 1 273 ? 15.349 -1.641 5.561 1.00 93.38 273 GLN A CA 1
ATOM 2215 C C . GLN A 1 273 ? 13.823 -1.582 5.395 1.00 93.38 273 GLN A C 1
ATOM 2217 O O . GLN A 1 273 ? 13.066 -2.127 6.195 1.00 93.38 273 GLN A O 1
ATOM 2222 N N . SER A 1 274 ? 13.395 -0.889 4.345 1.00 95.12 274 SER A N 1
ATOM 2223 C CA . SER A 1 274 ? 12.003 -0.668 3.950 1.00 95.12 274 SER A CA 1
ATOM 2224 C C . SER A 1 274 ? 11.956 -0.232 2.480 1.00 95.12 274 SER A C 1
ATOM 2226 O O . SER A 1 274 ? 12.992 0.043 1.868 1.00 95.12 274 SER A O 1
ATOM 2228 N N . LEU A 1 275 ? 10.764 -0.109 1.900 1.00 95.75 275 LEU A N 1
ATOM 2229 C CA . LEU A 1 275 ? 10.610 0.435 0.550 1.00 95.75 275 LEU A CA 1
ATOM 2230 C C . LEU A 1 275 ? 11.206 1.850 0.445 1.00 95.75 275 LEU A C 1
ATOM 2232 O O . LEU A 1 275 ? 11.877 2.168 -0.535 1.00 95.75 275 LEU A O 1
ATOM 2236 N N . LYS A 1 276 ? 11.035 2.688 1.479 1.00 95.56 276 LYS A N 1
ATOM 2237 C CA . LYS A 1 276 ? 11.618 4.035 1.517 1.00 95.56 276 LYS A CA 1
ATOM 2238 C C . LYS A 1 276 ? 13.143 4.021 1.384 1.00 95.56 276 LYS A C 1
ATOM 2240 O O . LYS A 1 276 ? 13.669 4.865 0.665 1.00 95.56 276 LYS A O 1
ATOM 2245 N N . SER A 1 277 ? 13.859 3.100 2.039 1.00 95.25 277 SER A N 1
ATOM 2246 C CA . SER A 1 277 ? 15.324 3.044 1.899 1.00 95.25 277 SER A CA 1
ATOM 2247 C C . SER A 1 277 ? 15.756 2.710 0.472 1.00 95.25 277 SER A C 1
ATOM 2249 O O . SER A 1 277 ? 16.686 3.330 -0.038 1.00 95.25 277 SER A O 1
ATOM 2251 N N . ASP A 1 278 ? 15.050 1.800 -0.202 1.00 95.62 278 ASP A N 1
ATOM 2252 C CA . ASP A 1 278 ? 15.363 1.452 -1.593 1.00 95.62 278 ASP A CA 1
ATOM 2253 C C . ASP A 1 278 ? 15.050 2.613 -2.557 1.00 95.62 278 ASP A C 1
ATOM 2255 O O . ASP A 1 278 ? 15.873 2.945 -3.411 1.00 95.62 278 ASP A O 1
ATOM 2259 N N . ILE A 1 279 ? 13.937 3.328 -2.348 1.00 94.12 279 ILE A N 1
ATOM 2260 C CA . ILE A 1 279 ? 13.604 4.536 -3.125 1.00 94.12 279 ILE A CA 1
ATOM 2261 C C . ILE A 1 279 ? 14.678 5.611 -2.961 1.00 94.12 279 ILE A C 1
ATOM 2263 O O . ILE A 1 279 ? 15.114 6.179 -3.957 1.00 94.12 279 ILE A O 1
ATOM 2267 N N . VAL A 1 280 ? 15.120 5.894 -1.730 1.00 95.00 280 VAL A N 1
ATOM 2268 C CA . VAL A 1 280 ? 16.154 6.913 -1.470 1.00 95.00 280 VAL A CA 1
ATOM 2269 C C . VAL A 1 280 ? 17.467 6.541 -2.169 1.00 95.00 280 VAL A C 1
ATOM 2271 O O . VAL A 1 280 ? 18.124 7.408 -2.754 1.00 95.00 280 VAL A O 1
ATOM 2274 N N . PHE A 1 281 ? 17.833 5.257 -2.144 1.00 95.19 281 PHE A N 1
ATOM 2275 C CA . PHE A 1 281 ? 19.004 4.741 -2.849 1.00 95.19 281 PHE A CA 1
ATOM 2276 C C . PHE A 1 281 ? 18.891 4.936 -4.366 1.00 95.19 281 PHE A C 1
ATOM 2278 O O . PHE A 1 281 ? 19.772 5.547 -4.983 1.00 95.19 281 PHE A O 1
ATOM 2285 N N . LEU A 1 282 ? 17.784 4.500 -4.973 1.00 92.81 282 LEU A N 1
ATOM 2286 C CA . LEU A 1 282 ? 17.563 4.643 -6.413 1.00 92.81 282 LEU A CA 1
ATOM 2287 C C . LEU A 1 282 ? 17.445 6.104 -6.847 1.00 92.81 282 LEU A C 1
ATOM 2289 O O . LEU A 1 282 ? 18.008 6.475 -7.875 1.00 92.81 282 LEU A O 1
ATOM 2293 N N . HIS A 1 283 ? 16.779 6.948 -6.063 1.00 91.19 283 HIS A N 1
ATOM 2294 C CA . HIS A 1 283 ? 16.697 8.386 -6.302 1.00 91.19 283 HIS A CA 1
ATOM 2295 C C . HIS A 1 283 ? 18.096 9.024 -6.284 1.00 91.19 283 HIS A C 1
ATOM 2297 O O . HIS A 1 283 ? 18.454 9.781 -7.190 1.00 91.19 283 HIS A O 1
ATOM 2303 N N . SER A 1 284 ? 18.944 8.657 -5.314 1.00 92.38 284 SER A N 1
ATOM 2304 C CA . SER A 1 284 ? 20.333 9.125 -5.262 1.00 92.38 284 SER A CA 1
ATOM 2305 C C . SER A 1 284 ? 21.142 8.708 -6.496 1.00 92.38 284 SER A C 1
ATOM 2307 O O . SER A 1 284 ? 21.936 9.502 -7.003 1.00 92.38 284 SER A O 1
ATOM 2309 N N . LEU A 1 285 ? 20.950 7.489 -7.005 1.00 91.75 285 LEU A N 1
ATOM 2310 C CA . LEU A 1 285 ? 21.664 7.023 -8.195 1.00 91.75 285 LEU A CA 1
ATOM 2311 C C . LEU A 1 285 ? 21.120 7.620 -9.499 1.00 91.75 285 LEU A C 1
ATOM 2313 O O . LEU A 1 285 ? 21.903 8.023 -10.354 1.00 91.75 285 LEU A O 1
ATOM 2317 N N . LYS A 1 286 ? 19.800 7.696 -9.670 1.00 87.31 286 LYS A N 1
ATOM 2318 C CA . LYS A 1 286 ? 19.161 8.080 -10.940 1.00 87.31 286 LYS A CA 1
ATOM 2319 C C . LYS A 1 286 ? 19.021 9.589 -11.096 1.00 87.31 286 LYS A C 1
ATOM 2321 O O . LYS A 1 286 ? 19.430 10.167 -12.105 1.00 87.31 286 LYS A O 1
ATOM 2326 N N . GLU A 1 287 ? 18.438 10.239 -10.097 1.00 80.75 287 GLU A N 1
ATOM 2327 C CA . GLU A 1 287 ? 18.057 11.650 -10.186 1.00 80.75 287 GLU A CA 1
ATOM 2328 C C . GLU A 1 287 ? 19.190 12.584 -9.772 1.00 80.75 287 GLU A C 1
ATOM 2330 O O . GLU A 1 287 ? 19.293 13.689 -10.298 1.00 80.75 287 GLU A O 1
ATOM 2335 N N . LYS A 1 288 ? 20.082 12.143 -8.876 1.00 84.94 288 LYS A N 1
ATOM 2336 C CA . LYS A 1 288 ? 21.235 12.958 -8.465 1.00 84.94 288 LYS A CA 1
ATOM 2337 C C . LYS A 1 288 ? 22.479 12.624 -9.267 1.00 84.94 288 LYS A C 1
ATOM 2339 O O . LYS A 1 288 ? 23.022 13.504 -9.923 1.00 84.94 288 LYS A O 1
ATOM 2344 N N . PHE A 1 289 ? 22.921 11.368 -9.240 1.00 89.12 289 PHE A N 1
ATOM 2345 C CA . PHE A 1 289 ? 24.173 10.985 -9.889 1.00 89.12 289 PHE A CA 1
ATOM 2346 C C . PHE A 1 289 ? 24.040 10.884 -11.415 1.00 89.12 289 PHE A C 1
ATOM 2348 O O . PHE A 1 289 ? 24.677 11.644 -12.136 1.00 89.12 289 PHE A O 1
ATOM 2355 N N . PHE A 1 290 ? 23.188 9.997 -11.931 1.00 87.38 290 PHE A N 1
ATOM 2356 C CA . PHE A 1 290 ? 23.095 9.753 -13.373 1.00 87.38 290 PHE A CA 1
ATOM 2357 C C . PHE A 1 290 ? 22.615 10.992 -14.138 1.00 87.38 290 PHE A C 1
ATOM 2359 O O . PHE A 1 290 ? 23.213 11.359 -15.142 1.00 87.38 290 PHE A O 1
ATOM 2366 N N . SER A 1 291 ? 21.621 11.717 -13.618 1.00 83.62 291 SER A N 1
ATOM 2367 C CA . SER A 1 291 ? 21.168 12.974 -14.235 1.00 83.62 291 SER A CA 1
ATOM 2368 C C . SER A 1 291 ? 22.245 14.070 -14.246 1.00 83.62 291 SER A C 1
ATOM 2370 O O . SER A 1 291 ? 22.280 14.877 -15.171 1.00 83.62 291 SER A O 1
ATOM 2372 N N . TYR A 1 292 ? 23.143 14.104 -13.255 1.00 84.88 292 TYR A N 1
ATOM 2373 C CA . TYR A 1 292 ? 24.316 14.986 -13.275 1.00 84.88 292 TYR A CA 1
ATOM 2374 C C . TYR A 1 292 ? 25.315 14.565 -14.359 1.00 84.88 292 TYR A C 1
ATOM 2376 O O . TYR A 1 292 ? 25.762 15.408 -15.133 1.00 84.88 292 TYR A O 1
ATOM 2384 N N . VAL A 1 293 ? 25.601 13.264 -14.469 1.00 84.75 293 VAL A N 1
ATOM 2385 C CA . VAL A 1 293 ? 26.488 12.718 -15.509 1.00 84.75 293 VAL A CA 1
ATOM 2386 C C . VAL A 1 293 ? 25.950 13.033 -16.910 1.00 84.75 293 VAL A C 1
ATOM 2388 O O . VAL A 1 293 ? 26.709 13.490 -17.763 1.00 84.75 293 VAL A O 1
ATOM 2391 N N . LEU A 1 294 ? 24.642 12.874 -17.138 1.00 82.44 294 LEU A N 1
ATOM 2392 C CA . LEU A 1 294 ? 24.002 13.193 -18.419 1.00 82.44 294 LEU A CA 1
ATOM 2393 C C . LEU A 1 294 ? 24.154 14.668 -18.810 1.00 82.44 294 LEU A C 1
ATOM 2395 O O . LEU A 1 294 ? 24.420 14.956 -19.971 1.00 82.44 294 LEU A O 1
ATOM 2399 N N . LYS A 1 295 ? 24.044 15.599 -17.853 1.00 81.31 295 LYS A N 1
ATOM 2400 C CA . LYS A 1 295 ? 24.222 17.041 -18.110 1.00 81.31 295 LYS A CA 1
ATOM 2401 C C . LYS A 1 295 ? 25.639 17.406 -18.557 1.00 81.31 295 LYS A C 1
ATOM 2403 O O . LYS A 1 295 ? 25.813 18.420 -19.217 1.00 81.31 295 LYS A O 1
ATOM 2408 N N . ILE A 1 296 ? 26.637 16.612 -18.174 1.00 80.25 296 ILE A N 1
ATOM 2409 C CA . ILE A 1 296 ? 28.050 16.849 -18.511 1.00 80.25 296 ILE A CA 1
ATOM 2410 C C . ILE A 1 296 ? 28.451 16.110 -19.792 1.00 80.25 296 ILE A C 1
ATOM 2412 O O . ILE A 1 296 ? 29.380 16.528 -20.473 1.00 80.25 296 ILE A O 1
ATOM 2416 N N . SER A 1 297 ? 27.757 15.018 -20.120 1.00 69.19 297 SER A N 1
ATOM 2417 C CA . SER A 1 297 ? 28.129 14.118 -21.221 1.00 69.19 297 SER A CA 1
ATOM 2418 C C . SER A 1 297 ? 27.521 14.496 -22.580 1.00 69.19 297 SER A C 1
ATOM 2420 O O . SER A 1 297 ? 27.802 13.799 -23.545 1.00 69.19 297 SER A O 1
ATOM 2422 N N . ASP A 1 298 ? 26.707 15.558 -22.640 1.00 64.75 298 ASP A N 1
ATOM 2423 C CA . ASP A 1 298 ? 26.004 16.105 -23.818 1.00 64.75 298 ASP A CA 1
ATOM 2424 C C . ASP A 1 298 ? 25.326 15.025 -24.701 1.00 64.75 298 ASP A C 1
ATOM 2426 O O . ASP A 1 298 ? 25.935 14.490 -25.633 1.00 64.75 298 ASP A O 1
ATOM 2430 N N . PRO A 1 299 ? 24.079 14.612 -24.391 1.00 61.94 299 PRO A N 1
ATOM 2431 C CA . PRO A 1 299 ? 23.456 13.465 -25.045 1.00 61.94 299 PRO A CA 1
ATOM 2432 C C . PRO A 1 299 ? 23.268 13.697 -26.551 1.00 61.94 299 PRO A C 1
ATOM 2434 O O . PRO A 1 299 ? 22.498 14.552 -26.986 1.00 61.94 299 PRO A O 1
ATOM 2437 N N . ILE A 1 300 ? 23.938 12.876 -27.361 1.00 57.28 300 ILE A N 1
ATOM 2438 C CA . ILE A 1 300 ? 23.809 12.883 -28.820 1.00 57.28 300 ILE A CA 1
ATOM 2439 C C . ILE A 1 300 ? 22.391 12.412 -29.198 1.00 57.28 300 ILE A C 1
ATOM 2441 O O . ILE A 1 300 ? 22.001 11.285 -28.894 1.00 57.28 300 ILE A O 1
ATOM 2445 N N . ASN A 1 301 ? 21.636 13.251 -29.915 1.00 58.59 301 ASN A N 1
ATOM 2446 C CA . ASN A 1 301 ? 20.349 12.919 -30.550 1.00 58.59 301 ASN A CA 1
ATOM 2447 C C . ASN A 1 301 ? 19.196 12.509 -29.603 1.00 58.59 301 ASN A C 1
ATOM 2449 O O . ASN A 1 301 ? 18.361 11.690 -29.982 1.00 58.59 301 ASN A O 1
ATOM 2453 N N . GLY A 1 302 ? 19.129 13.044 -28.378 1.00 63.44 302 GLY A N 1
ATOM 2454 C CA . GLY A 1 302 ? 17.964 12.862 -27.488 1.00 63.44 302 GLY A CA 1
ATOM 2455 C C . GLY A 1 302 ? 17.766 11.445 -26.917 1.00 63.44 302 GLY A C 1
ATOM 2456 O O . GLY A 1 302 ? 16.809 11.207 -26.177 1.00 63.44 302 GLY A O 1
ATOM 2457 N N . ALA A 1 303 ? 18.665 10.502 -27.216 1.00 67.88 303 ALA A N 1
ATOM 2458 C CA . ALA A 1 303 ? 18.694 9.172 -26.613 1.00 67.88 303 ALA A CA 1
ATOM 2459 C C . ALA A 1 303 ? 19.527 9.170 -25.321 1.00 67.88 303 ALA A C 1
ATOM 2461 O O . ALA A 1 303 ? 20.537 9.870 -25.212 1.00 67.88 303 ALA A O 1
ATOM 2462 N N . CYS A 1 304 ? 19.124 8.359 -24.342 1.00 78.56 304 CYS A N 1
ATOM 2463 C CA . CYS A 1 304 ? 19.918 8.157 -23.134 1.00 78.56 304 CYS A CA 1
ATOM 2464 C C . CYS A 1 304 ? 21.156 7.297 -23.470 1.00 78.56 304 CYS A C 1
ATOM 2466 O O . CYS A 1 304 ? 20.978 6.206 -24.023 1.00 78.56 304 CYS A O 1
ATOM 2468 N N . PRO A 1 305 ? 22.395 7.732 -23.162 1.00 84.88 305 PRO A N 1
ATOM 2469 C CA . PRO A 1 305 ? 23.580 6.905 -23.366 1.00 84.88 305 PRO A CA 1
ATOM 2470 C C . PRO A 1 305 ? 23.500 5.633 -22.522 1.00 84.88 305 PRO A C 1
ATOM 2472 O O . PRO A 1 305 ? 22.963 5.629 -21.407 1.00 84.88 305 PRO A O 1
ATOM 2475 N N . LEU A 1 306 ? 24.075 4.548 -23.038 1.00 88.94 306 LEU A N 1
ATOM 2476 C CA . LEU A 1 306 ? 24.186 3.312 -22.274 1.00 88.94 306 LEU A CA 1
ATOM 2477 C C . LEU A 1 306 ? 25.107 3.534 -21.071 1.00 88.94 306 LEU A C 1
ATOM 2479 O O . LEU A 1 306 ? 26.102 4.252 -21.157 1.00 88.94 306 LEU A O 1
ATOM 2483 N N . ILE A 1 307 ? 24.848 2.853 -19.953 1.00 89.75 307 ILE A N 1
ATOM 2484 C CA . ILE A 1 307 ? 25.737 2.904 -18.775 1.00 89.75 307 ILE A CA 1
ATOM 2485 C C . ILE A 1 307 ? 27.180 2.529 -19.157 1.00 89.75 307 ILE A C 1
ATOM 2487 O O . ILE A 1 307 ? 28.137 3.092 -18.628 1.00 89.75 307 ILE A O 1
ATOM 2491 N N . THR A 1 308 ? 27.343 1.613 -20.113 1.00 88.38 308 THR A N 1
ATOM 2492 C CA . THR A 1 308 ? 28.641 1.181 -20.648 1.00 88.38 308 THR A CA 1
ATOM 2493 C C . THR A 1 308 ? 29.354 2.238 -21.494 1.00 88.38 308 THR A C 1
ATOM 2495 O O . THR A 1 308 ? 30.549 2.100 -21.729 1.00 88.38 308 THR A O 1
ATOM 2498 N N . GLU A 1 309 ? 28.642 3.263 -21.960 1.00 87.94 309 GLU A N 1
ATOM 2499 C CA . GLU A 1 309 ? 29.178 4.373 -22.760 1.00 87.94 309 GLU A CA 1
ATOM 2500 C C . GLU A 1 309 ? 29.590 5.573 -21.893 1.00 87.94 309 GLU A C 1
ATOM 2502 O O . GLU A 1 309 ? 30.240 6.494 -22.384 1.00 87.94 309 GLU A O 1
ATOM 2507 N N . LEU A 1 310 ? 29.248 5.566 -20.600 1.00 87.81 310 LEU A N 1
ATOM 2508 C CA . LEU A 1 310 ? 29.694 6.594 -19.664 1.00 87.81 310 LEU A CA 1
ATOM 2509 C C . LEU A 1 310 ? 31.221 6.557 -19.478 1.00 87.81 310 LEU A C 1
ATOM 2511 O O . LEU A 1 310 ? 31.826 5.481 -19.560 1.00 87.81 310 LEU A O 1
ATOM 2515 N N . PRO A 1 311 ? 31.849 7.693 -19.111 1.00 89.94 311 PRO A N 1
ATOM 2516 C CA . PRO A 1 311 ? 33.237 7.703 -18.664 1.00 89.94 311 PRO A CA 1
ATOM 2517 C C . PRO A 1 311 ? 33.501 6.630 -17.601 1.00 89.94 311 PRO A C 1
ATOM 2519 O O . PRO A 1 311 ? 32.653 6.341 -16.745 1.00 89.94 311 PRO A O 1
ATOM 2522 N N . ARG A 1 312 ? 34.685 6.013 -17.675 1.00 89.81 312 ARG A N 1
ATOM 2523 C CA . ARG A 1 312 ? 35.018 4.773 -16.955 1.00 89.81 312 ARG A CA 1
ATOM 2524 C C . ARG A 1 312 ? 34.780 4.890 -15.450 1.00 89.81 312 ARG A C 1
ATOM 2526 O O . ARG A 1 312 ? 34.311 3.933 -14.835 1.00 89.81 312 ARG A O 1
ATOM 2533 N N . GLU A 1 313 ? 35.095 6.036 -14.858 1.00 91.31 313 GLU A N 1
ATOM 2534 C CA . GLU A 1 313 ? 34.877 6.332 -13.445 1.00 91.31 313 GLU A CA 1
ATOM 2535 C C . GLU A 1 313 ? 33.393 6.306 -13.055 1.00 91.31 313 GLU A C 1
ATOM 2537 O O . GLU A 1 313 ? 33.043 5.680 -12.051 1.00 91.31 313 GLU A O 1
ATOM 2542 N N . TYR A 1 314 ? 32.510 6.896 -13.866 1.00 91.19 314 TYR A N 1
ATOM 2543 C CA . TYR A 1 314 ? 31.076 6.950 -13.581 1.00 91.19 314 TYR A CA 1
ATOM 2544 C C . TYR A 1 314 ? 30.398 5.601 -13.811 1.00 91.19 314 TYR A C 1
ATOM 2546 O O . TYR A 1 314 ? 29.611 5.161 -12.972 1.00 91.19 314 TYR A O 1
ATOM 2554 N N . CYS A 1 315 ? 30.758 4.912 -14.899 1.00 91.62 315 CYS A N 1
ATOM 2555 C CA . CYS A 1 315 ? 30.308 3.547 -15.173 1.00 91.62 315 CYS A CA 1
ATOM 2556 C C . CYS A 1 315 ? 30.701 2.601 -14.027 1.00 91.62 315 CYS A C 1
ATOM 2558 O O . CYS A 1 315 ? 29.851 1.906 -13.463 1.00 91.62 315 CYS A O 1
ATOM 2560 N N . LYS A 1 316 ? 31.977 2.633 -13.608 1.00 94.00 316 LYS A N 1
ATOM 2561 C CA . LYS A 1 316 ? 32.472 1.814 -12.494 1.00 94.00 316 LYS A CA 1
ATOM 2562 C C . LYS A 1 316 ? 31.728 2.126 -11.198 1.00 94.00 316 LYS A C 1
ATOM 2564 O O . LYS A 1 316 ? 31.335 1.189 -10.507 1.00 94.00 316 LYS A O 1
ATOM 2569 N N . TYR A 1 317 ? 31.537 3.403 -10.864 1.00 92.81 317 TYR A N 1
ATOM 2570 C CA . TYR A 1 317 ? 30.821 3.799 -9.651 1.00 92.81 317 TYR A CA 1
ATOM 2571 C C . TYR A 1 317 ? 29.383 3.270 -9.642 1.00 92.81 317 TYR A C 1
ATOM 2573 O O . TYR A 1 317 ? 28.987 2.618 -8.680 1.00 92.81 317 TYR A O 1
ATOM 2581 N N . LEU A 1 318 ? 28.627 3.488 -10.723 1.00 92.81 318 LEU A N 1
ATOM 2582 C CA . LEU A 1 318 ? 27.219 3.100 -10.813 1.00 92.81 318 LEU A CA 1
ATOM 2583 C C . LEU A 1 318 ? 27.048 1.581 -10.695 1.00 92.81 318 LEU A C 1
ATOM 2585 O O . LEU A 1 318 ? 26.266 1.110 -9.866 1.00 92.81 318 LEU A O 1
ATOM 2589 N N . LEU A 1 319 ? 27.816 0.808 -11.469 1.00 94.25 319 LEU A N 1
ATOM 2590 C CA . LEU A 1 319 ? 27.751 -0.654 -11.425 1.00 94.25 319 LEU A CA 1
ATOM 2591 C C . LEU A 1 319 ? 28.185 -1.207 -10.062 1.00 94.25 319 LEU A C 1
ATOM 2593 O O . LEU A 1 319 ? 27.553 -2.130 -9.552 1.00 94.25 319 LEU A O 1
ATOM 2597 N N . THR A 1 320 ? 29.212 -0.616 -9.441 1.00 94.94 320 THR A N 1
ATOM 2598 C CA . THR A 1 320 ? 29.672 -1.020 -8.101 1.00 94.94 320 THR A CA 1
ATOM 2599 C C . THR A 1 320 ? 28.632 -0.683 -7.034 1.00 94.94 320 THR A C 1
ATOM 2601 O O . THR A 1 320 ? 28.383 -1.504 -6.161 1.00 94.94 320 THR A O 1
ATOM 2604 N N . ALA A 1 321 ? 27.974 0.478 -7.104 1.00 94.56 321 ALA A N 1
ATOM 2605 C CA . ALA A 1 321 ? 26.928 0.856 -6.154 1.00 94.56 321 ALA A CA 1
ATOM 2606 C C . ALA A 1 321 ? 25.714 -0.084 -6.236 1.00 94.56 321 ALA A C 1
ATOM 2608 O O . ALA A 1 321 ? 25.210 -0.527 -5.205 1.00 94.56 321 ALA A O 1
ATOM 2609 N N . ILE A 1 322 ? 25.276 -0.436 -7.453 1.00 95.50 322 ILE A N 1
ATOM 2610 C CA . ILE A 1 322 ? 24.202 -1.418 -7.663 1.00 95.50 322 ILE A CA 1
ATOM 2611 C C . ILE A 1 322 ? 24.613 -2.792 -7.130 1.00 95.50 322 ILE A C 1
ATOM 2613 O O . ILE A 1 322 ? 23.816 -3.427 -6.436 1.00 95.50 322 ILE A O 1
ATOM 2617 N N . GLN A 1 323 ? 25.836 -3.242 -7.428 1.00 96.12 323 GLN A N 1
ATOM 2618 C CA . GLN A 1 323 ? 26.341 -4.532 -6.960 1.00 96.12 323 GLN A CA 1
ATOM 2619 C C . GLN A 1 323 ? 26.419 -4.577 -5.433 1.00 96.12 323 GLN A C 1
ATOM 2621 O O . GLN A 1 323 ? 25.830 -5.469 -4.833 1.00 96.12 323 GLN A O 1
ATOM 2626 N N . ASN A 1 324 ? 27.078 -3.600 -4.806 1.00 95.88 324 ASN A N 1
ATOM 2627 C CA . ASN A 1 324 ? 27.252 -3.547 -3.355 1.00 95.88 324 ASN A CA 1
ATOM 2628 C C . ASN A 1 324 ? 25.906 -3.519 -2.641 1.00 95.88 324 ASN A C 1
ATOM 2630 O O . ASN A 1 324 ? 25.687 -4.318 -1.745 1.00 95.88 324 ASN A O 1
ATOM 2634 N N . ASN A 1 325 ? 24.968 -2.682 -3.089 1.00 95.69 325 ASN A N 1
ATOM 2635 C CA . ASN A 1 325 ? 23.654 -2.647 -2.460 1.00 95.69 325 ASN A CA 1
ATOM 2636 C C . ASN A 1 325 ? 22.877 -3.966 -2.667 1.00 95.69 325 ASN A C 1
ATOM 2638 O O . ASN A 1 325 ? 22.119 -4.378 -1.797 1.00 95.69 325 ASN A O 1
ATOM 2642 N N . THR A 1 326 ? 23.067 -4.652 -3.799 1.00 96.00 326 THR A N 1
ATOM 2643 C CA . THR A 1 326 ? 22.473 -5.983 -4.018 1.00 96.00 326 THR A CA 1
ATOM 2644 C C . THR A 1 326 ? 23.045 -7.013 -3.044 1.00 96.00 326 THR A C 1
ATOM 2646 O O . THR A 1 326 ? 22.280 -7.775 -2.460 1.00 96.00 326 THR A O 1
ATOM 2649 N N . GLU A 1 327 ? 24.362 -7.015 -2.828 1.00 96.44 327 GLU A N 1
ATOM 2650 C CA . GLU A 1 327 ? 24.993 -7.870 -1.817 1.00 96.44 327 GLU A CA 1
ATOM 2651 C C . GLU A 1 327 ? 24.542 -7.490 -0.401 1.00 96.44 327 GLU A C 1
ATOM 2653 O O . GLU A 1 327 ? 24.172 -8.378 0.356 1.00 96.44 327 GLU A O 1
ATOM 2658 N N . ASP A 1 328 ? 24.470 -6.200 -0.062 1.00 96.06 328 ASP A N 1
ATOM 2659 C CA . ASP A 1 328 ? 24.017 -5.723 1.251 1.00 96.06 328 ASP A CA 1
ATOM 2660 C C . ASP A 1 328 ? 22.603 -6.229 1.581 1.00 96.06 328 ASP A C 1
ATOM 2662 O O . ASP A 1 328 ? 22.350 -6.695 2.690 1.00 96.06 328 ASP A O 1
ATOM 2666 N N . LEU A 1 329 ? 21.674 -6.180 0.617 1.00 95.12 329 LEU A N 1
ATOM 2667 C CA . LEU A 1 329 ? 20.300 -6.674 0.788 1.00 95.12 329 LEU A CA 1
ATOM 2668 C C . LEU A 1 329 ? 20.216 -8.199 0.946 1.00 95.12 329 LEU A C 1
ATOM 2670 O O . LEU A 1 329 ? 19.270 -8.707 1.547 1.00 95.12 329 LEU A O 1
ATOM 2674 N N . LEU A 1 330 ? 21.164 -8.931 0.364 1.00 95.75 330 LEU A N 1
ATOM 2675 C CA . LEU A 1 330 ? 21.157 -10.389 0.328 1.00 95.75 330 LEU A CA 1
ATOM 2676 C C . LEU A 1 330 ? 21.931 -11.004 1.506 1.00 95.75 330 LEU A C 1
ATOM 2678 O O . LEU A 1 330 ? 21.439 -11.933 2.147 1.00 95.75 330 LEU A O 1
ATOM 2682 N N . GLU A 1 331 ? 23.104 -10.465 1.820 1.00 95.12 331 GLU A N 1
ATOM 2683 C CA . GLU A 1 331 ? 24.035 -10.939 2.855 1.00 95.12 331 GLU A CA 1
ATOM 2684 C C . GLU A 1 331 ? 23.910 -10.175 4.183 1.00 95.12 331 GLU A C 1
ATOM 2686 O O . GLU A 1 331 ? 24.386 -10.652 5.213 1.00 95.12 331 GLU A O 1
ATOM 2691 N N . GLY A 1 332 ? 23.230 -9.026 4.185 1.00 93.75 332 GLY A N 1
ATOM 2692 C CA . GLY A 1 332 ? 23.116 -8.144 5.342 1.00 93.75 332 GLY A CA 1
ATOM 2693 C C . GLY A 1 332 ? 24.352 -7.263 5.531 1.00 93.75 332 GLY A C 1
ATOM 2694 O O . GLY A 1 332 ? 25.489 -7.688 5.340 1.00 93.75 332 GLY A O 1
ATOM 2695 N N . ASN A 1 333 ? 24.129 -6.014 5.937 1.00 94.31 333 ASN A N 1
ATOM 2696 C CA . ASN A 1 333 ? 25.188 -5.052 6.239 1.00 94.31 333 ASN A CA 1
ATOM 2697 C C . ASN A 1 333 ? 24.645 -3.970 7.188 1.00 94.31 333 ASN A C 1
ATOM 2699 O O . ASN A 1 333 ? 23.598 -3.374 6.923 1.00 94.31 333 ASN A O 1
ATOM 2703 N N . SER A 1 334 ? 25.331 -3.709 8.305 1.00 90.44 334 SER A N 1
ATOM 2704 C CA . SER A 1 334 ? 24.936 -2.663 9.261 1.00 90.44 334 SER A CA 1
ATOM 2705 C C . SER A 1 334 ? 25.032 -1.252 8.689 1.00 90.44 334 SER A C 1
ATOM 2707 O O . SER A 1 334 ? 24.280 -0.383 9.127 1.00 90.44 334 SER A O 1
ATOM 2709 N N . ASP A 1 335 ? 25.908 -1.064 7.703 1.00 93.25 335 ASP A N 1
ATOM 2710 C CA . ASP A 1 335 ? 26.300 0.224 7.138 1.00 93.25 335 ASP A CA 1
ATOM 2711 C C . ASP A 1 335 ? 26.108 0.222 5.613 1.00 93.25 335 ASP A C 1
ATOM 2713 O O . ASP A 1 335 ? 26.953 0.690 4.847 1.00 93.25 335 ASP A O 1
ATOM 2717 N N . ALA A 1 336 ? 24.979 -0.333 5.160 1.00 94.25 336 ALA A N 1
ATOM 2718 C CA . ALA A 1 336 ? 24.623 -0.370 3.750 1.00 94.25 336 ALA A CA 1
ATOM 2719 C C . ALA A 1 336 ? 24.444 1.055 3.212 1.00 94.25 336 ALA A C 1
ATOM 2721 O O . ALA A 1 336 ? 23.803 1.912 3.836 1.00 94.25 336 ALA A O 1
ATOM 2722 N N . PHE A 1 337 ? 25.009 1.325 2.037 1.00 93.00 337 PHE A N 1
ATOM 2723 C CA . PHE A 1 337 ? 24.962 2.659 1.444 1.00 93.00 337 PHE A CA 1
ATOM 2724 C C . PHE A 1 337 ? 23.526 3.044 1.069 1.00 93.00 337 PHE A C 1
ATOM 2726 O O . PHE A 1 337 ? 22.864 2.344 0.299 1.00 93.00 337 PHE A O 1
ATOM 2733 N N . LEU A 1 338 ? 23.071 4.195 1.576 1.00 91.75 338 LEU A N 1
ATOM 2734 C CA . LEU A 1 338 ? 21.767 4.768 1.246 1.00 91.75 338 LEU A CA 1
ATOM 2735 C C . LEU A 1 338 ? 21.909 5.905 0.230 1.00 91.75 338 LEU A C 1
ATOM 2737 O O . LEU A 1 338 ? 21.318 5.881 -0.841 1.00 91.75 338 LEU A O 1
ATOM 2741 N N . LYS A 1 339 ? 22.683 6.929 0.584 1.00 91.75 339 LYS A N 1
ATOM 2742 C CA . LYS A 1 339 ? 22.976 8.121 -0.227 1.00 91.75 339 LYS A CA 1
ATOM 2743 C C . LYS A 1 339 ? 24.256 8.767 0.321 1.00 91.75 339 LYS A C 1
ATOM 2745 O O . LYS A 1 339 ? 24.713 8.356 1.387 1.00 91.75 339 LYS A O 1
ATOM 2750 N N . PRO A 1 340 ? 24.848 9.783 -0.335 1.00 88.56 340 PRO A N 1
ATOM 2751 C CA . PRO A 1 340 ? 26.018 10.460 0.217 1.00 88.56 340 PRO A CA 1
ATOM 2752 C C . PRO A 1 340 ? 25.793 10.878 1.677 1.00 88.56 340 PRO A C 1
ATOM 2754 O O . PRO A 1 340 ? 24.791 11.525 1.990 1.00 88.56 340 PRO A O 1
ATOM 2757 N N . ASN A 1 341 ? 26.722 10.486 2.551 1.00 89.25 341 ASN A N 1
ATOM 2758 C CA . ASN A 1 341 ? 26.705 10.746 3.995 1.00 89.25 341 ASN A CA 1
ATOM 2759 C C . ASN A 1 341 ? 25.540 10.106 4.778 1.00 89.25 341 ASN A C 1
ATOM 2761 O O . ASN A 1 341 ? 25.242 10.552 5.884 1.00 89.25 341 ASN A O 1
ATOM 2765 N N . ALA A 1 342 ? 24.872 9.082 4.237 1.00 91.94 342 ALA A N 1
ATOM 2766 C CA . ALA A 1 342 ? 23.843 8.341 4.960 1.00 91.94 342 ALA A CA 1
ATOM 2767 C C . ALA A 1 342 ? 23.877 6.841 4.642 1.00 91.94 342 ALA A C 1
ATOM 2769 O O . ALA A 1 342 ? 24.081 6.428 3.497 1.00 91.94 342 ALA A O 1
ATOM 2770 N N . PHE A 1 343 ? 23.595 6.043 5.667 1.00 92.88 343 PHE A N 1
ATOM 2771 C CA . PHE A 1 343 ? 23.599 4.585 5.623 1.00 92.88 343 PHE A CA 1
ATOM 2772 C C . PHE A 1 343 ? 22.317 4.038 6.250 1.00 92.88 343 PHE A C 1
ATOM 2774 O O . PHE A 1 343 ? 21.603 4.757 6.955 1.00 92.88 343 PHE A O 1
ATOM 2781 N N . PHE A 1 344 ? 22.021 2.772 5.983 1.00 93.69 344 PHE A N 1
ATOM 2782 C CA . PHE A 1 344 ? 20.941 2.039 6.633 1.00 93.69 344 PHE A CA 1
ATOM 2783 C C . PHE A 1 344 ? 21.409 0.628 6.994 1.00 93.69 344 PHE A C 1
ATOM 2785 O O . PHE A 1 344 ? 22.367 0.111 6.426 1.00 93.69 344 PHE A O 1
ATOM 2792 N N . ARG A 1 345 ? 20.703 -0.019 7.924 1.00 92.06 345 ARG A N 1
ATOM 2793 C CA . ARG A 1 345 ? 20.950 -1.429 8.249 1.00 92.06 345 ARG A CA 1
ATOM 2794 C C . ARG A 1 345 ? 20.153 -2.321 7.305 1.00 92.06 345 ARG A C 1
ATOM 2796 O O . ARG A 1 345 ? 18.924 -2.359 7.408 1.00 92.06 345 ARG A O 1
ATOM 2803 N N . ALA A 1 346 ? 20.855 -3.040 6.439 1.00 92.44 346 ALA A N 1
ATOM 2804 C CA . ALA A 1 346 ? 20.309 -4.128 5.645 1.00 92.44 346 ALA A CA 1
ATOM 2805 C C . ALA A 1 346 ? 20.311 -5.427 6.466 1.00 92.44 346 ALA A C 1
ATOM 2807 O O . ALA A 1 346 ? 21.304 -5.789 7.100 1.00 92.44 346 ALA A O 1
ATOM 2808 N N . MET A 1 347 ? 19.171 -6.106 6.480 1.00 91.69 347 MET A N 1
ATOM 2809 C CA . MET A 1 347 ? 18.958 -7.396 7.122 1.00 91.69 347 MET A CA 1
ATOM 2810 C C . MET A 1 347 ? 19.370 -8.516 6.174 1.00 91.69 347 MET A C 1
ATOM 2812 O O . MET A 1 347 ? 18.998 -8.506 5.001 1.00 91.69 347 MET A O 1
ATOM 2816 N N . ARG A 1 348 ? 20.087 -9.514 6.690 1.00 92.25 348 ARG A N 1
ATOM 2817 C CA . ARG A 1 348 ? 20.519 -10.664 5.899 1.00 92.25 348 ARG A CA 1
ATOM 2818 C C . ARG A 1 348 ? 19.333 -11.509 5.428 1.00 92.25 348 ARG A C 1
ATOM 2820 O O . ARG A 1 348 ? 18.613 -12.097 6.242 1.00 92.25 348 ARG A O 1
ATOM 2827 N N . PHE A 1 349 ? 19.164 -11.615 4.112 1.00 94.19 349 PHE A N 1
ATOM 2828 C CA . PHE A 1 349 ? 18.137 -12.447 3.482 1.00 94.19 349 PHE A CA 1
ATOM 2829 C C . PHE A 1 349 ? 18.587 -13.901 3.312 1.00 94.19 349 PHE A C 1
ATOM 2831 O O . PHE A 1 349 ? 17.796 -14.822 3.518 1.00 94.19 349 PHE A O 1
ATOM 2838 N N . PHE A 1 350 ? 19.848 -14.159 2.962 1.00 93.12 350 PHE A N 1
ATOM 2839 C CA . PHE A 1 350 ? 20.351 -15.528 2.855 1.00 93.12 350 PHE A CA 1
ATOM 2840 C C . PHE A 1 350 ? 20.555 -16.187 4.226 1.00 93.12 350 PHE A C 1
ATOM 2842 O O . PHE A 1 350 ? 20.841 -15.514 5.215 1.00 93.12 350 PHE A O 1
ATOM 2849 N N . PRO A 1 351 ? 20.342 -17.508 4.332 1.00 88.75 351 PRO A N 1
ATOM 2850 C CA . PRO A 1 351 ? 20.669 -18.220 5.559 1.00 88.75 351 PRO A CA 1
ATOM 2851 C C . PRO A 1 351 ? 22.187 -18.202 5.813 1.00 88.75 351 PRO A C 1
ATOM 2853 O O . PRO A 1 351 ? 22.970 -18.282 4.867 1.00 88.75 351 PRO A O 1
ATOM 2856 N N . ASP A 1 352 ? 22.595 -18.127 7.080 1.00 84.38 352 ASP A N 1
ATOM 2857 C CA . ASP A 1 352 ? 23.962 -18.467 7.493 1.00 84.38 352 ASP A CA 1
ATOM 2858 C C . ASP A 1 352 ? 24.198 -19.986 7.494 1.00 84.38 352 ASP A C 1
ATOM 2860 O O . ASP A 1 352 ? 23.328 -20.785 7.140 1.00 84.38 352 ASP A O 1
ATOM 2864 N N . GLU A 1 353 ? 25.388 -20.393 7.931 1.00 81.69 353 GLU A N 1
ATOM 2865 C CA . GLU A 1 353 ? 25.779 -21.796 8.091 1.00 81.69 353 GLU A CA 1
ATOM 2866 C C . GLU A 1 353 ? 24.854 -22.568 9.053 1.00 81.69 353 GLU A C 1
ATOM 2868 O O . GLU A 1 353 ? 24.699 -23.787 8.941 1.00 81.69 353 GLU A O 1
ATOM 2873 N N . GLN A 1 354 ? 24.196 -21.871 9.986 1.00 79.12 354 GLN A N 1
ATOM 2874 C CA . GLN A 1 354 ? 23.221 -22.440 10.916 1.00 79.12 354 GLN A CA 1
ATOM 2875 C C . GLN A 1 354 ? 21.803 -22.509 10.320 1.00 79.12 354 GLN A C 1
ATOM 2877 O O . GLN A 1 354 ? 20.901 -23.074 10.944 1.00 79.12 354 GLN A O 1
ATOM 2882 N N . GLY A 1 355 ? 21.594 -21.995 9.104 1.00 76.94 355 GLY A N 1
ATOM 2883 C CA . GLY A 1 355 ? 20.300 -21.965 8.425 1.00 76.94 355 GLY A CA 1
ATOM 2884 C C . GLY A 1 355 ? 19.414 -20.777 8.814 1.00 76.94 355 GLY A C 1
ATOM 2885 O O . GLY A 1 355 ? 18.227 -20.788 8.494 1.00 76.94 355 GLY A O 1
ATOM 2886 N N . GLN A 1 356 ? 19.953 -19.768 9.507 1.00 80.19 356 GLN A N 1
ATOM 2887 C CA . GLN A 1 356 ? 19.212 -18.617 10.029 1.00 80.19 356 GLN A CA 1
ATOM 2888 C C . GLN A 1 356 ? 19.376 -17.371 9.147 1.00 80.19 356 GLN A C 1
ATOM 2890 O O . GLN A 1 356 ? 20.474 -17.018 8.719 1.00 80.19 356 GLN A O 1
ATOM 2895 N N . SER A 1 357 ? 18.286 -16.640 8.930 1.00 87.44 357 SER A N 1
ATOM 2896 C CA . SER A 1 357 ? 18.261 -15.321 8.275 1.00 87.44 357 SER A CA 1
ATOM 2897 C C . SER A 1 357 ? 17.671 -14.253 9.187 1.00 87.44 357 SER A C 1
ATOM 2899 O O . SER A 1 357 ? 16.900 -14.556 10.100 1.00 87.44 357 SER A O 1
ATOM 2901 N N . ASP A 1 358 ? 18.000 -12.993 8.911 1.00 87.75 358 ASP A N 1
ATOM 2902 C CA . ASP A 1 358 ? 17.384 -11.844 9.578 1.00 87.75 358 ASP A CA 1
ATOM 2903 C C . ASP A 1 358 ? 16.028 -11.497 8.956 1.00 87.75 358 ASP A C 1
ATOM 2905 O O . ASP A 1 358 ? 15.148 -10.988 9.646 1.00 87.75 358 ASP A O 1
ATOM 2909 N N . THR A 1 359 ? 15.846 -11.785 7.664 1.00 89.19 359 THR A N 1
ATOM 2910 C CA . THR A 1 359 ? 14.591 -11.568 6.940 1.00 89.19 359 THR A CA 1
ATOM 2911 C C . THR A 1 359 ? 14.328 -12.666 5.910 1.00 89.19 359 THR A C 1
ATOM 2913 O O . THR A 1 359 ? 15.251 -13.268 5.364 1.00 89.19 359 THR A O 1
ATOM 2916 N N . ASP A 1 360 ? 13.049 -12.897 5.623 1.00 90.50 360 ASP A N 1
ATOM 2917 C CA . ASP A 1 360 ? 12.573 -13.803 4.571 1.00 90.50 360 ASP A CA 1
ATOM 2918 C C . ASP A 1 360 ? 11.926 -13.037 3.407 1.00 90.50 360 ASP A C 1
ATOM 2920 O O . ASP A 1 360 ? 11.374 -13.634 2.481 1.00 90.50 360 ASP A O 1
ATOM 2924 N N . GLU A 1 361 ? 12.003 -11.704 3.443 1.00 93.38 361 GLU A N 1
ATOM 2925 C CA . GLU A 1 361 ? 11.454 -10.816 2.427 1.00 93.38 361 GLU A CA 1
ATOM 2926 C C . GLU A 1 361 ? 12.360 -9.603 2.179 1.00 93.38 361 GLU A C 1
ATOM 2928 O O . GLU A 1 361 ? 12.885 -8.985 3.110 1.00 93.38 361 GLU A O 1
ATOM 2933 N N . ILE A 1 362 ? 12.489 -9.233 0.906 1.00 94.69 362 ILE A N 1
ATOM 2934 C CA . ILE A 1 362 ? 13.062 -7.963 0.452 1.00 94.69 362 ILE A CA 1
ATOM 2935 C C . ILE A 1 362 ? 11.969 -7.221 -0.318 1.00 94.69 362 ILE A C 1
ATOM 2937 O O . ILE A 1 362 ? 11.335 -7.811 -1.192 1.00 94.69 362 ILE A O 1
ATOM 2941 N N . VAL A 1 363 ? 11.753 -5.941 -0.007 1.00 95.25 363 VAL A N 1
ATOM 2942 C CA . VAL A 1 363 ? 10.794 -5.058 -0.692 1.00 95.25 363 VAL A CA 1
ATOM 2943 C C . VAL A 1 363 ? 11.574 -4.020 -1.492 1.00 95.25 363 VAL A C 1
ATOM 2945 O O . VAL A 1 363 ? 12.421 -3.339 -0.920 1.00 95.25 363 VAL A O 1
ATOM 2948 N N . LEU A 1 364 ? 11.294 -3.906 -2.791 1.00 95.25 364 LEU A N 1
ATOM 2949 C CA . LEU A 1 364 ? 12.044 -3.063 -3.724 1.00 95.25 364 LEU A CA 1
ATOM 2950 C C . LEU A 1 364 ? 11.108 -2.211 -4.586 1.00 95.25 364 LEU A C 1
ATOM 2952 O O . LEU A 1 364 ? 10.005 -2.634 -4.953 1.00 95.25 364 LEU A O 1
ATOM 2956 N N . HIS A 1 365 ? 11.576 -1.016 -4.938 1.00 91.88 365 HIS A N 1
ATOM 2957 C CA . HIS A 1 365 ? 11.027 -0.221 -6.026 1.00 91.88 365 HIS A CA 1
ATOM 2958 C C . HIS A 1 365 ? 11.493 -0.837 -7.348 1.00 91.88 365 HIS A C 1
ATOM 2960 O O . HIS A 1 365 ? 12.679 -1.043 -7.595 1.00 91.88 365 HIS A O 1
ATOM 2966 N N . GLY A 1 366 ? 10.528 -1.151 -8.202 1.00 85.75 366 GLY A N 1
ATOM 2967 C CA . GLY A 1 366 ? 10.761 -1.600 -9.565 1.00 85.75 366 GLY A CA 1
ATOM 2968 C C . GLY A 1 366 ? 9.961 -0.786 -10.569 1.00 85.75 366 GLY A C 1
ATOM 2969 O O . GLY A 1 366 ? 9.352 0.240 -10.258 1.00 85.75 366 GLY A O 1
ATOM 2970 N N . GLY A 1 367 ? 9.925 -1.293 -11.789 1.00 75.88 367 GLY A N 1
ATOM 2971 C CA . GLY A 1 367 ? 9.143 -0.729 -12.875 1.00 75.88 367 GLY A CA 1
ATOM 2972 C C . GLY A 1 367 ? 9.726 -1.185 -14.202 1.00 75.88 367 GLY A C 1
ATOM 2973 O O . GLY A 1 367 ? 10.945 -1.288 -14.317 1.00 75.88 367 GLY A O 1
ATOM 2974 N N . PRO A 1 368 ? 8.891 -1.459 -15.215 1.00 76.38 368 PRO A N 1
ATOM 2975 C CA . PRO A 1 368 ? 9.376 -1.964 -16.487 1.00 76.38 368 PRO A CA 1
ATOM 2976 C C . PRO A 1 368 ? 10.118 -0.888 -17.288 1.00 76.38 368 PRO A C 1
ATOM 2978 O O . PRO A 1 368 ? 10.753 -1.221 -18.274 1.00 76.38 368 PRO A O 1
ATOM 2981 N N . THR A 1 369 ? 10.050 0.386 -16.892 1.00 79.19 369 THR A N 1
ATOM 2982 C CA . THR A 1 369 ? 10.637 1.523 -17.608 1.00 79.19 369 THR A CA 1
ATOM 2983 C C . THR A 1 369 ? 11.028 2.642 -16.639 1.00 79.19 369 THR A C 1
ATOM 2985 O O . THR A 1 369 ? 10.550 2.700 -15.498 1.00 79.19 369 THR A O 1
ATOM 2988 N N . ARG A 1 370 ? 11.900 3.548 -17.090 1.00 80.81 370 ARG A N 1
ATOM 2989 C CA . ARG A 1 370 ? 12.228 4.798 -16.397 1.00 80.81 370 ARG A CA 1
ATOM 2990 C C . ARG A 1 370 ? 10.958 5.607 -16.102 1.00 80.81 370 ARG A C 1
ATOM 2992 O O . ARG A 1 370 ? 10.049 5.682 -16.913 1.00 80.81 370 ARG A O 1
ATOM 2999 N N . GLY A 1 371 ? 10.900 6.218 -14.918 1.00 75.00 371 GLY A N 1
ATOM 3000 C CA . GLY A 1 371 ? 9.765 7.046 -14.489 1.00 75.00 371 GLY A CA 1
ATOM 3001 C C . GLY A 1 371 ? 8.563 6.261 -13.950 1.00 75.00 371 GLY A C 1
ATOM 3002 O O . GLY A 1 371 ? 7.784 6.822 -13.183 1.00 75.00 371 GLY A O 1
ATOM 3003 N N . HIS A 1 372 ? 8.444 4.959 -14.243 1.00 83.06 372 HIS A N 1
ATOM 3004 C CA . HIS A 1 372 ? 7.395 4.130 -13.647 1.00 83.06 372 HIS A CA 1
ATOM 3005 C C . HIS A 1 372 ? 7.713 3.754 -12.199 1.00 83.06 372 HIS A C 1
ATOM 3007 O O . HIS A 1 372 ? 8.857 3.469 -11.832 1.00 83.06 372 HIS A O 1
ATOM 3013 N N . PHE A 1 373 ? 6.670 3.705 -11.374 1.00 85.94 373 PHE A N 1
ATOM 3014 C CA . PHE A 1 373 ? 6.757 3.231 -10.001 1.00 85.94 373 PHE A CA 1
ATOM 3015 C C . PHE A 1 373 ? 5.894 1.986 -9.834 1.00 85.94 373 PHE A C 1
ATOM 3017 O O . PHE A 1 373 ? 4.666 2.071 -9.842 1.00 85.94 373 PHE A O 1
ATOM 3024 N N . SER A 1 374 ? 6.537 0.839 -9.635 1.00 90.31 374 SER A N 1
ATOM 3025 C CA . SER A 1 374 ? 5.905 -0.387 -9.144 1.00 90.31 374 SER A CA 1
ATOM 3026 C C . SER A 1 374 ? 6.653 -0.919 -7.932 1.00 90.31 374 SER A C 1
ATOM 3028 O O . SER A 1 374 ? 7.812 -0.576 -7.711 1.00 90.31 374 SER A O 1
ATOM 3030 N N . ILE A 1 375 ? 6.018 -1.789 -7.159 1.00 94.56 375 ILE A N 1
ATOM 3031 C CA . ILE A 1 375 ? 6.669 -2.441 -6.022 1.00 94.56 375 ILE A CA 1
ATOM 3032 C C . ILE A 1 375 ? 6.806 -3.914 -6.361 1.00 94.56 375 ILE A C 1
ATOM 3034 O O . ILE A 1 375 ? 5.874 -4.519 -6.886 1.00 94.56 375 ILE A O 1
ATOM 3038 N N . PHE A 1 376 ? 7.952 -4.510 -6.061 1.00 94.94 376 PHE A N 1
ATOM 3039 C CA . PHE A 1 376 ? 8.061 -5.959 -6.062 1.00 94.94 376 PHE A CA 1
ATOM 3040 C C . PHE A 1 376 ? 8.754 -6.447 -4.803 1.00 94.94 376 PHE A C 1
ATOM 3042 O O . PHE A 1 376 ? 9.488 -5.722 -4.130 1.00 94.94 376 PHE A O 1
ATOM 3049 N N . ARG A 1 377 ? 8.484 -7.702 -4.476 1.00 95.56 377 ARG A N 1
ATOM 3050 C CA . ARG A 1 377 ? 9.071 -8.387 -3.340 1.00 95.56 377 ARG A CA 1
ATOM 3051 C C . ARG A 1 377 ? 9.736 -9.664 -3.783 1.00 95.56 377 ARG A C 1
ATOM 3053 O O . ARG A 1 377 ? 9.218 -10.351 -4.661 1.00 95.56 377 ARG A O 1
ATOM 3060 N N . ILE A 1 378 ? 10.832 -9.999 -3.124 1.00 96.69 378 ILE A N 1
ATOM 3061 C CA . ILE A 1 378 ? 11.436 -11.325 -3.190 1.00 96.69 378 ILE A CA 1
ATOM 3062 C C . ILE A 1 378 ? 11.183 -11.983 -1.842 1.00 96.69 378 ILE A C 1
ATOM 3064 O O . ILE A 1 378 ? 11.538 -11.420 -0.809 1.00 96.69 378 ILE A O 1
ATOM 3068 N N . VAL A 1 379 ? 10.548 -13.151 -1.861 1.00 96.00 379 VAL A N 1
ATOM 3069 C CA . VAL A 1 379 ? 10.195 -13.930 -0.672 1.00 96.00 379 VAL A CA 1
ATOM 3070 C C . VAL A 1 379 ? 10.869 -15.288 -0.753 1.00 96.00 379 VAL A C 1
ATOM 3072 O O . VAL A 1 379 ? 10.892 -15.899 -1.824 1.00 96.00 379 VAL A O 1
ATOM 3075 N N . LYS A 1 380 ? 11.380 -15.780 0.374 1.00 93.94 380 LYS A N 1
ATOM 3076 C CA . LYS A 1 380 ? 11.851 -17.162 0.503 1.00 93.94 380 LYS A CA 1
ATOM 3077 C C . LYS A 1 380 ? 10.997 -17.946 1.495 1.00 93.94 380 LYS A C 1
ATOM 3079 O O . LYS A 1 380 ? 10.490 -17.393 2.466 1.00 93.94 380 LYS A O 1
ATOM 3084 N N . ILE A 1 381 ?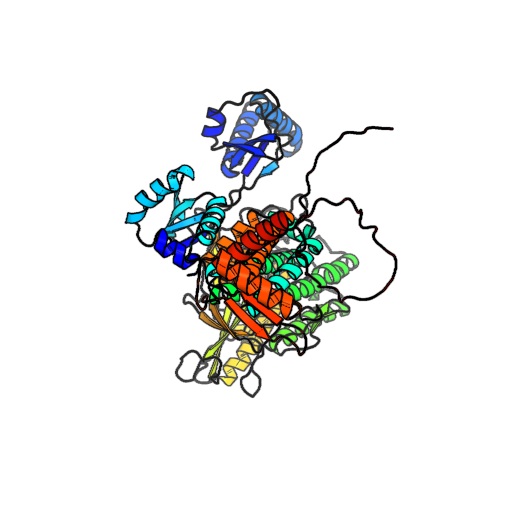 10.844 -19.241 1.249 1.00 93.88 381 ILE A N 1
ATOM 3085 C CA . ILE A 1 381 ? 9.983 -20.130 2.029 1.00 93.88 381 ILE A CA 1
ATOM 3086 C C . ILE A 1 381 ? 10.749 -21.404 2.342 1.00 93.88 381 ILE A C 1
ATOM 3088 O O . ILE A 1 381 ? 11.162 -22.111 1.428 1.00 93.88 381 ILE A O 1
ATOM 3092 N N . GLY A 1 382 ? 10.945 -21.696 3.626 1.00 92.38 382 GLY A N 1
ATOM 3093 C CA . GLY A 1 382 ? 11.612 -22.921 4.053 1.00 92.38 382 GLY A CA 1
ATOM 3094 C C . GLY A 1 382 ? 10.756 -24.155 3.766 1.00 92.38 382 GLY A C 1
ATOM 3095 O O . GLY A 1 382 ? 9.556 -24.166 4.037 1.00 92.38 382 GLY A O 1
ATOM 3096 N N . VAL A 1 383 ? 11.382 -25.203 3.238 1.00 93.69 383 VAL A N 1
ATOM 3097 C CA . VAL A 1 383 ? 10.752 -26.496 2.944 1.00 93.69 383 VAL A CA 1
ATOM 3098 C C . VAL A 1 383 ? 11.524 -27.590 3.671 1.00 93.69 383 VAL A C 1
ATOM 3100 O O . VAL A 1 383 ? 12.754 -27.610 3.639 1.00 93.69 383 VAL A O 1
ATOM 3103 N N . LEU A 1 384 ? 10.815 -28.494 4.341 1.00 94.69 384 LEU A N 1
ATOM 3104 C CA . LEU A 1 384 ? 11.378 -29.661 5.022 1.00 94.69 384 LEU A CA 1
ATOM 3105 C C . LEU A 1 384 ? 11.659 -30.796 4.029 1.00 94.69 384 LEU A C 1
ATOM 3107 O O . LEU A 1 384 ? 11.110 -30.834 2.931 1.00 94.69 384 LEU A O 1
ATOM 3111 N N . ALA A 1 385 ? 12.478 -31.772 4.426 1.00 93.38 385 ALA A N 1
ATOM 3112 C CA . ALA A 1 385 ? 12.842 -32.903 3.562 1.00 93.38 385 ALA A CA 1
ATOM 3113 C C . ALA A 1 385 ? 11.629 -33.746 3.109 1.00 93.38 385 ALA A C 1
ATOM 3115 O O . ALA A 1 385 ? 11.661 -34.365 2.052 1.00 93.38 385 ALA A O 1
ATOM 3116 N N . ASN A 1 386 ? 10.540 -33.738 3.883 1.00 93.31 386 ASN A N 1
ATOM 3117 C CA . ASN A 1 386 ? 9.278 -34.404 3.546 1.00 93.31 386 ASN A CA 1
ATOM 3118 C C . ASN A 1 386 ? 8.355 -33.563 2.632 1.00 93.31 386 ASN A C 1
ATOM 3120 O O . ASN A 1 386 ? 7.234 -33.982 2.348 1.00 93.31 386 ASN A O 1
ATOM 3124 N N . GLY A 1 387 ? 8.789 -32.368 2.218 1.00 91.00 387 GLY A N 1
ATOM 3125 C CA . GLY A 1 387 ? 8.042 -31.447 1.360 1.00 91.00 387 GLY A CA 1
ATOM 3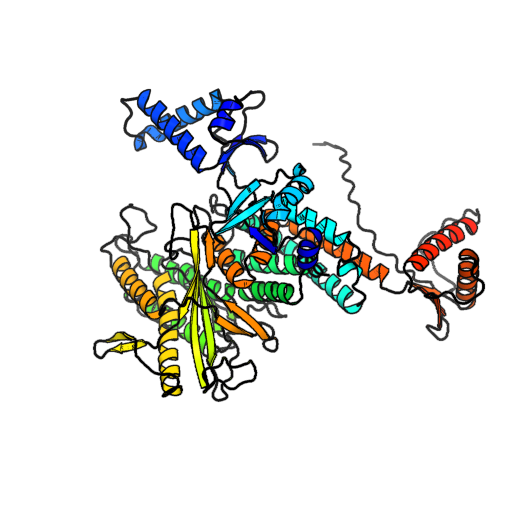126 C C . GLY A 1 387 ? 7.032 -30.545 2.075 1.00 91.00 387 GLY A C 1
ATOM 3127 O O . GLY A 1 387 ? 6.361 -29.752 1.415 1.00 91.00 387 GLY A O 1
ATOM 3128 N N . GLN A 1 388 ? 6.908 -30.630 3.402 1.00 92.75 388 GLN A N 1
ATOM 3129 C CA . GLN A 1 388 ? 6.083 -29.699 4.176 1.00 92.75 388 GLN A CA 1
ATOM 3130 C C . GLN A 1 388 ? 6.771 -28.336 4.321 1.00 92.75 388 GLN A C 1
ATOM 3132 O O . GLN A 1 388 ? 7.996 -28.232 4.264 1.00 92.75 388 GLN A O 1
ATOM 3137 N N . LEU A 1 389 ? 5.975 -27.284 4.527 1.00 90.25 389 LEU A N 1
ATOM 3138 C CA . LEU A 1 389 ? 6.503 -25.961 4.860 1.00 90.25 389 LEU A CA 1
ATOM 3139 C C . LEU A 1 389 ? 7.199 -26.020 6.221 1.00 90.25 389 LEU A C 1
ATOM 3141 O O . LEU A 1 389 ? 6.621 -26.524 7.183 1.00 90.25 389 LEU A O 1
ATOM 3145 N N . ALA A 1 390 ? 8.417 -25.491 6.290 1.00 88.88 390 ALA A N 1
ATOM 3146 C CA . ALA A 1 390 ? 9.142 -25.349 7.542 1.00 88.88 390 ALA A CA 1
ATOM 3147 C C . ALA A 1 390 ? 8.455 -24.292 8.415 1.00 88.88 390 ALA A C 1
ATOM 3149 O O . ALA A 1 390 ? 8.135 -23.193 7.950 1.00 88.88 390 ALA A O 1
ATOM 3150 N N . GLY A 1 391 ? 8.221 -24.630 9.679 1.00 84.69 391 GLY A N 1
ATOM 3151 C CA . GLY A 1 391 ? 7.818 -23.682 10.701 1.00 84.69 391 GLY A CA 1
ATOM 3152 C C . GLY A 1 391 ? 8.950 -22.714 11.072 1.00 84.69 391 GLY A C 1
ATOM 3153 O O . GLY A 1 391 ? 10.084 -22.861 10.617 1.00 84.69 391 GLY A O 1
ATOM 3154 N N . PRO A 1 392 ? 8.670 -21.720 11.933 1.00 79.12 392 PRO A N 1
ATOM 3155 C CA . PRO A 1 392 ? 9.638 -20.684 12.305 1.00 79.12 392 PRO A CA 1
ATOM 3156 C C . PRO A 1 392 ? 10.893 -21.206 13.010 1.00 79.12 392 PRO A C 1
ATOM 3158 O O . PRO A 1 392 ? 11.932 -20.548 12.981 1.00 79.12 392 PRO A O 1
ATOM 3161 N N . ASP A 1 393 ? 10.760 -22.340 13.694 1.00 82.94 393 ASP A N 1
ATOM 3162 C CA . ASP A 1 393 ? 11.805 -22.939 14.524 1.00 82.94 393 ASP A CA 1
ATOM 3163 C C . ASP A 1 393 ? 12.377 -24.219 13.897 1.00 82.94 393 ASP A C 1
ATOM 3165 O O . ASP A 1 393 ? 13.307 -24.815 14.439 1.00 82.94 393 ASP A O 1
ATOM 3169 N N . ASP A 1 394 ? 11.853 -24.623 12.736 1.00 87.44 394 ASP A N 1
ATOM 3170 C CA . ASP A 1 394 ? 12.368 -25.767 12.000 1.00 87.44 394 ASP A CA 1
ATOM 3171 C C . ASP A 1 394 ? 13.609 -25.376 11.196 1.00 87.44 394 ASP A C 1
ATOM 3173 O O . ASP A 1 394 ? 13.719 -24.261 10.683 1.00 87.44 394 ASP A O 1
ATOM 3177 N N . LYS A 1 395 ? 14.532 -26.327 11.018 1.00 89.19 395 LYS A N 1
ATOM 3178 C CA . LYS A 1 395 ? 15.646 -26.174 10.078 1.00 89.19 395 LYS A CA 1
ATOM 3179 C C . LYS A 1 395 ? 15.177 -26.553 8.666 1.00 89.19 395 LYS A C 1
ATOM 3181 O O . LYS A 1 395 ? 14.864 -27.726 8.443 1.00 89.19 395 LYS A O 1
ATOM 3186 N N . PRO A 1 396 ? 15.156 -25.622 7.696 1.00 91.69 396 PRO A N 1
ATOM 3187 C CA . PRO A 1 396 ? 14.754 -25.946 6.331 1.00 91.69 396 PRO A CA 1
ATOM 3188 C C . PRO A 1 396 ? 15.758 -26.886 5.651 1.00 91.69 396 PRO A C 1
ATOM 3190 O O . PRO A 1 396 ? 16.966 -26.760 5.841 1.00 91.69 396 PRO A O 1
ATOM 3193 N N . HIS A 1 397 ? 15.259 -27.797 4.815 1.00 92.62 397 HIS A N 1
ATOM 3194 C CA . HIS A 1 397 ? 16.076 -28.567 3.870 1.00 92.62 397 HIS A CA 1
ATOM 3195 C C . HIS A 1 397 ? 16.592 -27.663 2.746 1.00 92.62 397 HIS A C 1
ATOM 3197 O O . HIS A 1 397 ? 17.761 -27.694 2.375 1.00 92.62 397 HIS A O 1
ATOM 3203 N N . HIS A 1 398 ? 15.695 -26.840 2.207 1.00 93.69 398 HIS A N 1
ATOM 3204 C CA . HIS A 1 398 ? 15.989 -25.820 1.210 1.00 93.69 398 HIS A CA 1
ATOM 3205 C C . HIS A 1 398 ? 14.958 -24.693 1.307 1.00 93.69 398 HIS A C 1
ATOM 3207 O O . HIS A 1 398 ? 13.996 -24.782 2.075 1.00 93.69 398 HIS A O 1
ATOM 3213 N N . PHE A 1 399 ? 15.155 -23.643 0.511 1.00 94.62 399 PHE A N 1
ATOM 3214 C CA . PHE A 1 399 ? 14.208 -22.543 0.387 1.00 94.62 399 PHE A CA 1
ATOM 3215 C C . PHE A 1 399 ? 13.622 -22.490 -1.022 1.00 94.62 399 PHE A C 1
ATOM 3217 O O . PHE A 1 399 ? 14.361 -22.440 -1.998 1.00 94.62 399 PHE A O 1
ATOM 3224 N N . ASP A 1 400 ? 12.303 -22.438 -1.142 1.00 95.50 400 ASP A N 1
ATOM 3225 C CA . ASP A 1 400 ? 11.650 -22.010 -2.375 1.00 95.50 400 ASP A CA 1
ATOM 3226 C C . ASP A 1 400 ? 11.621 -20.479 -2.439 1.00 95.50 400 ASP A C 1
ATOM 3228 O O . ASP A 1 400 ? 11.409 -19.819 -1.422 1.00 95.50 400 ASP A O 1
ATOM 3232 N N . TYR A 1 401 ? 11.800 -19.904 -3.629 1.00 97.06 401 TYR A N 1
ATOM 3233 C CA . TYR A 1 401 ? 11.840 -18.453 -3.814 1.00 97.06 401 TYR A CA 1
ATOM 3234 C C . TYR A 1 401 ? 10.724 -17.977 -4.739 1.00 97.06 401 TYR A C 1
ATOM 3236 O O . TYR A 1 401 ? 10.424 -18.599 -5.761 1.00 97.06 401 TYR A O 1
ATOM 3244 N N . PHE A 1 402 ? 10.137 -16.837 -4.395 1.00 97.75 402 PHE A N 1
ATOM 3245 C CA . PHE A 1 402 ? 9.026 -16.237 -5.117 1.00 97.75 402 PHE A CA 1
ATOM 3246 C C . PHE A 1 402 ? 9.286 -14.758 -5.354 1.00 97.75 402 PHE A C 1
ATOM 3248 O O . PHE A 1 402 ? 9.871 -14.076 -4.510 1.00 97.75 402 PHE A O 1
ATOM 3255 N N . LYS A 1 403 ? 8.796 -14.259 -6.486 1.00 97.00 403 LYS A N 1
ATOM 3256 C CA . LYS A 1 403 ? 8.668 -12.829 -6.741 1.00 97.00 403 LYS A CA 1
ATOM 3257 C C . LYS A 1 403 ? 7.190 -12.463 -6.697 1.00 97.00 403 LYS A C 1
ATOM 3259 O O . LYS A 1 403 ? 6.354 -13.157 -7.270 1.00 97.00 403 LYS A O 1
ATOM 3264 N N . ILE A 1 404 ? 6.872 -11.390 -5.985 1.00 95.88 404 ILE A N 1
ATOM 3265 C CA . ILE A 1 404 ? 5.519 -10.840 -5.901 1.00 95.88 404 ILE A CA 1
ATOM 3266 C C . ILE A 1 404 ? 5.572 -9.430 -6.464 1.00 95.88 404 ILE A C 1
ATOM 3268 O O . ILE A 1 404 ? 6.235 -8.571 -5.890 1.00 95.88 404 ILE A O 1
ATOM 3272 N N . GLU A 1 405 ? 4.900 -9.192 -7.580 1.00 94.38 405 GLU A N 1
ATOM 3273 C CA . GLU A 1 405 ? 4.822 -7.883 -8.223 1.00 94.38 405 GLU A CA 1
ATOM 3274 C C . GLU A 1 405 ? 3.497 -7.207 -7.879 1.00 94.38 405 GLU A C 1
ATOM 3276 O O . GLU A 1 405 ? 2.434 -7.814 -7.994 1.00 94.38 405 GLU A O 1
ATOM 3281 N N . ASN A 1 406 ? 3.568 -5.939 -7.486 1.00 94.00 406 ASN A N 1
ATOM 3282 C CA . ASN A 1 406 ? 2.436 -5.072 -7.206 1.00 94.00 406 ASN A CA 1
ATOM 3283 C C . ASN A 1 406 ? 2.447 -3.910 -8.209 1.00 94.00 406 ASN A C 1
ATOM 3285 O O . ASN A 1 406 ? 3.223 -2.958 -8.070 1.00 94.00 406 ASN A O 1
ATOM 3289 N N . ASN A 1 407 ? 1.611 -4.009 -9.247 1.00 89.81 407 ASN A N 1
ATOM 3290 C CA . ASN A 1 407 ? 1.528 -3.019 -10.321 1.00 89.81 407 ASN A CA 1
ATOM 3291 C C . ASN A 1 407 ? 0.099 -2.915 -10.872 1.00 89.81 407 ASN A C 1
ATOM 3293 O O . ASN A 1 407 ? -0.461 -3.893 -11.360 1.00 89.81 407 ASN A O 1
ATOM 3297 N N . LEU A 1 408 ? -0.453 -1.706 -10.856 1.00 85.00 408 LEU A N 1
ATOM 3298 C CA . LEU A 1 408 ? -1.747 -1.370 -11.466 1.00 85.00 408 LEU A CA 1
ATOM 3299 C C . LEU A 1 408 ? -1.606 -0.370 -12.624 1.00 85.00 408 LEU A C 1
ATOM 3301 O O . LEU A 1 408 ? -2.601 -0.033 -13.263 1.00 85.00 408 LEU A O 1
ATOM 3305 N N . GLY A 1 409 ? -0.389 0.117 -12.874 1.00 79.88 409 GLY A N 1
ATOM 3306 C CA . GLY A 1 409 ? -0.105 1.084 -13.923 1.00 79.88 409 GLY A CA 1
ATOM 3307 C C . GLY A 1 409 ? 0.196 0.426 -15.266 1.00 79.88 409 GLY A C 1
ATOM 3308 O O . GLY A 1 409 ? -0.344 -0.639 -15.602 1.00 79.88 409 GLY A O 1
ATOM 3309 N N . SER A 1 410 ? 1.077 1.070 -16.034 1.00 74.38 410 SER A N 1
ATOM 3310 C CA . SER A 1 410 ? 1.519 0.585 -17.341 1.00 74.38 410 SER A CA 1
ATOM 3311 C C . SER A 1 410 ? 2.125 -0.820 -17.249 1.00 74.38 410 SER A C 1
ATOM 3313 O O . SER A 1 410 ? 2.722 -1.206 -16.238 1.00 74.38 410 SER A O 1
ATOM 3315 N N . GLN A 1 411 ? 1.912 -1.613 -18.306 1.00 76.31 411 GLN A N 1
ATOM 3316 C CA . GLN A 1 411 ? 2.395 -2.996 -18.425 1.00 76.31 411 GLN A CA 1
ATOM 3317 C C . GLN A 1 411 ? 1.990 -3.917 -17.252 1.00 76.31 411 GLN A C 1
ATOM 3319 O O . GLN A 1 411 ? 2.667 -4.905 -16.952 1.00 76.31 411 GLN A O 1
ATOM 3324 N N . SER A 1 412 ? 0.890 -3.609 -16.552 1.00 84.88 412 SER A N 1
ATOM 3325 C CA . SER A 1 412 ? 0.311 -4.532 -15.569 1.00 84.88 412 SER A CA 1
ATOM 3326 C C . SER A 1 412 ? -0.144 -5.834 -16.243 1.00 84.88 412 SER A C 1
ATOM 3328 O O . SER A 1 412 ? -0.508 -5.870 -17.418 1.00 84.88 412 SER A O 1
ATOM 3330 N N . ARG A 1 413 ? -0.086 -6.951 -15.513 1.00 88.50 413 ARG A N 1
ATOM 3331 C CA . ARG A 1 413 ? -0.373 -8.281 -16.073 1.00 88.50 413 ARG A CA 1
ATOM 3332 C C . ARG A 1 413 ? -1.875 -8.507 -16.210 1.00 88.50 413 ARG A C 1
ATOM 3334 O O . ARG A 1 413 ? -2.645 -8.100 -15.347 1.00 88.50 413 ARG A O 1
ATOM 3341 N N . GLY A 1 414 ? -2.295 -9.228 -17.250 1.00 88.19 414 GLY A N 1
ATOM 3342 C CA . GLY A 1 414 ? -3.684 -9.685 -17.386 1.00 88.19 414 GLY A CA 1
ATOM 3343 C C . GLY A 1 414 ? -4.711 -8.553 -17.489 1.00 88.19 414 GLY A C 1
ATOM 3344 O O . GLY A 1 414 ? -5.795 -8.671 -16.923 1.00 88.19 414 GLY A O 1
ATOM 3345 N N . GLN A 1 415 ? -4.360 -7.452 -18.160 1.00 89.69 415 GLN A N 1
ATOM 3346 C CA . GLN A 1 415 ? -5.259 -6.315 -18.346 1.00 89.69 415 GLN A CA 1
ATOM 3347 C C . GLN A 1 415 ? -6.528 -6.705 -19.110 1.00 89.69 415 GLN A C 1
ATOM 3349 O O . GLN A 1 415 ? -6.483 -7.365 -20.147 1.00 89.69 415 GLN A O 1
ATOM 3354 N N . ASN A 1 416 ? -7.663 -6.221 -18.617 1.00 89.69 416 ASN A N 1
ATOM 3355 C CA . ASN A 1 416 ? -8.957 -6.284 -19.269 1.00 89.69 416 ASN A CA 1
ATOM 3356 C C . ASN A 1 416 ? -9.523 -4.865 -19.375 1.00 89.69 416 ASN A C 1
ATOM 3358 O O . ASN A 1 416 ? -9.984 -4.293 -18.388 1.00 89.69 416 ASN A O 1
ATOM 3362 N N . LEU A 1 417 ? -9.505 -4.304 -20.586 1.00 84.94 417 LEU A N 1
ATOM 3363 C CA . LEU A 1 417 ? -9.960 -2.935 -20.845 1.00 84.94 417 LEU A CA 1
ATOM 3364 C C . LEU A 1 417 ? -11.474 -2.760 -20.651 1.00 84.94 417 LEU A C 1
ATOM 3366 O O . LEU A 1 417 ? -11.916 -1.677 -20.282 1.00 84.94 417 LEU A O 1
ATOM 3370 N N . LYS A 1 418 ? -12.272 -3.821 -20.841 1.00 86.25 418 LYS A N 1
ATOM 3371 C CA . LYS A 1 418 ? -13.735 -3.761 -20.694 1.00 86.25 418 LYS A CA 1
ATOM 3372 C C . LYS A 1 418 ? -14.146 -3.584 -19.234 1.00 86.25 418 LYS A C 1
ATOM 3374 O O . LYS A 1 418 ? -15.020 -2.780 -18.933 1.00 86.25 418 LYS A O 1
ATOM 3379 N N . THR A 1 419 ? -13.536 -4.350 -18.333 1.00 85.12 419 THR A N 1
ATOM 3380 C CA . THR A 1 419 ? -13.790 -4.254 -16.884 1.00 85.12 419 THR A CA 1
ATOM 3381 C C . THR A 1 419 ? -12.863 -3.259 -16.195 1.00 85.12 419 THR A C 1
ATOM 3383 O O . THR A 1 419 ? -13.096 -2.910 -15.040 1.00 85.12 419 THR A O 1
ATOM 3386 N N . LYS A 1 420 ? -11.833 -2.778 -16.903 1.00 88.12 420 LYS A N 1
ATOM 3387 C CA . LYS A 1 420 ? -10.781 -1.888 -16.404 1.00 88.12 420 LYS A CA 1
ATOM 3388 C C . LYS A 1 420 ? -10.034 -2.507 -15.208 1.00 88.12 420 LYS A C 1
ATOM 3390 O O . LYS A 1 420 ? -9.768 -1.823 -14.218 1.00 88.12 420 LYS A O 1
ATOM 3395 N N . THR A 1 421 ? -9.722 -3.804 -15.297 1.00 91.56 421 THR A N 1
ATOM 3396 C CA . THR A 1 421 ? -9.074 -4.607 -14.238 1.00 91.56 421 THR A CA 1
ATOM 3397 C C . THR A 1 421 ? -7.798 -5.292 -14.724 1.00 91.56 421 THR A C 1
ATOM 3399 O O . THR A 1 421 ? -7.656 -5.564 -15.912 1.00 91.56 421 THR A O 1
ATOM 3402 N N . CYS A 1 422 ? -6.876 -5.597 -13.814 1.00 92.69 422 CYS A N 1
ATOM 3403 C CA . CYS A 1 422 ? -5.654 -6.360 -14.077 1.00 92.69 422 CYS A CA 1
ATOM 3404 C C . CYS A 1 422 ? -5.248 -7.198 -12.855 1.00 92.69 422 CYS A C 1
ATOM 3406 O O . CYS A 1 422 ? -5.826 -7.070 -11.775 1.00 92.69 422 CYS A O 1
ATOM 3408 N N . LEU A 1 423 ? -4.221 -8.040 -13.000 1.00 92.50 423 LEU A N 1
ATOM 3409 C CA . LEU A 1 423 ? -3.555 -8.706 -11.879 1.00 92.50 423 LEU A CA 1
ATOM 3410 C C . LEU A 1 423 ? -2.699 -7.686 -11.122 1.00 92.50 423 LEU A C 1
ATOM 3412 O O . LEU A 1 423 ? -1.506 -7.542 -11.384 1.00 92.50 423 LEU A O 1
ATOM 3416 N N . GLY A 1 424 ? -3.333 -6.976 -10.189 1.00 91.75 424 GLY A N 1
ATOM 3417 C CA . GLY A 1 424 ? -2.681 -5.980 -9.349 1.00 91.75 424 GLY A CA 1
ATOM 3418 C C . GLY A 1 424 ? -1.579 -6.562 -8.479 1.00 91.75 424 GLY A C 1
ATOM 3419 O O . GLY A 1 424 ? -0.545 -5.915 -8.325 1.00 91.75 424 GLY A O 1
ATOM 3420 N N . THR A 1 425 ? -1.779 -7.782 -7.972 1.00 94.56 425 THR A N 1
ATOM 3421 C CA . THR A 1 425 ? -0.726 -8.609 -7.370 1.00 94.56 425 THR A CA 1
ATOM 3422 C C . THR A 1 425 ? -0.486 -9.822 -8.256 1.00 94.56 425 THR A C 1
ATOM 3424 O O . THR A 1 425 ? -1.416 -10.598 -8.496 1.00 94.56 425 THR A O 1
ATOM 3427 N N . TYR A 1 426 ? 0.753 -10.011 -8.703 1.00 94.69 426 TYR A N 1
ATOM 3428 C CA . TYR A 1 426 ? 1.164 -11.124 -9.551 1.00 94.69 426 TYR A CA 1
ATOM 3429 C C . TYR A 1 426 ? 2.311 -11.905 -8.906 1.00 94.69 426 TYR A C 1
ATOM 3431 O O . TYR A 1 426 ? 3.351 -11.338 -8.579 1.00 94.69 426 TYR A O 1
ATOM 3439 N N . VAL A 1 427 ? 2.112 -13.207 -8.695 1.00 96.44 427 VAL A N 1
ATOM 3440 C CA . VAL A 1 427 ? 3.058 -14.084 -7.994 1.00 96.44 427 VAL A CA 1
ATOM 3441 C C . VAL A 1 427 ? 3.714 -15.038 -8.981 1.00 96.44 427 VAL A C 1
ATOM 3443 O O . VAL A 1 427 ? 3.036 -15.747 -9.730 1.00 96.44 427 VAL A O 1
ATOM 3446 N N . THR A 1 428 ? 5.039 -15.118 -8.929 1.00 96.88 428 THR A N 1
ATOM 3447 C CA . THR A 1 428 ? 5.826 -16.078 -9.698 1.00 96.88 428 THR A CA 1
ATOM 3448 C C . THR A 1 428 ? 6.754 -16.890 -8.799 1.00 96.88 428 THR A C 1
ATOM 3450 O O . THR A 1 428 ? 7.283 -16.392 -7.804 1.00 96.88 428 THR A O 1
ATOM 3453 N N . LYS A 1 429 ? 6.963 -18.164 -9.149 1.00 97.25 429 LYS A N 1
ATOM 3454 C CA . LYS A 1 429 ? 7.995 -19.014 -8.545 1.00 97.25 429 LYS A CA 1
ATOM 3455 C C . LYS A 1 429 ? 9.292 -18.834 -9.326 1.00 97.25 429 LYS A C 1
ATOM 3457 O O . LYS A 1 429 ? 9.328 -19.083 -10.536 1.00 97.25 429 LYS A O 1
ATOM 3462 N N . LEU A 1 430 ? 10.339 -18.403 -8.631 1.00 97.25 430 LEU A N 1
ATOM 3463 C CA . LEU A 1 430 ? 11.667 -18.215 -9.203 1.00 97.25 430 LEU A CA 1
ATOM 3464 C C . LEU A 1 430 ? 12.310 -19.574 -9.498 1.00 97.25 430 LEU A C 1
ATOM 3466 O O . LEU A 1 430 ? 11.993 -20.582 -8.866 1.00 97.25 430 LEU A O 1
ATOM 3470 N N . ARG A 1 431 ? 13.181 -19.606 -10.506 1.00 94.75 431 ARG A N 1
ATOM 3471 C CA . ARG A 1 431 ? 13.860 -20.820 -10.972 1.00 94.75 431 ARG A CA 1
ATOM 3472 C C . ARG A 1 431 ? 15.360 -20.568 -11.057 1.00 94.75 431 ARG A C 1
ATOM 3474 O O . ARG A 1 431 ? 15.727 -19.450 -11.403 1.00 94.75 431 ARG A O 1
ATOM 3481 N N . PRO A 1 432 ? 16.209 -21.576 -10.811 1.00 95.81 432 PRO A N 1
ATOM 3482 C CA . PRO A 1 432 ? 17.647 -21.409 -10.943 1.00 95.81 432 PRO A CA 1
ATOM 3483 C C . PRO A 1 432 ? 18.021 -21.129 -12.404 1.00 95.81 432 PRO A C 1
ATOM 3485 O O . PRO A 1 432 ? 17.606 -21.851 -13.311 1.00 95.81 432 PRO A O 1
ATOM 3488 N N . ILE A 1 433 ? 18.803 -20.074 -12.623 1.00 94.69 433 ILE A N 1
ATOM 3489 C CA . ILE A 1 433 ? 19.315 -19.638 -13.925 1.00 94.69 433 ILE A CA 1
ATOM 3490 C C . ILE A 1 433 ? 20.846 -19.717 -13.911 1.00 94.69 433 ILE A C 1
ATOM 3492 O O . ILE A 1 433 ? 21.489 -19.352 -12.925 1.00 94.69 433 ILE A O 1
ATOM 3496 N N . VAL A 1 434 ? 21.437 -20.173 -15.016 1.00 93.38 434 VAL A N 1
ATOM 3497 C CA . VAL A 1 434 ? 22.894 -20.222 -15.219 1.00 93.38 434 VAL A CA 1
ATOM 3498 C C . VAL A 1 434 ? 23.284 -19.605 -16.553 1.00 93.38 434 VAL A C 1
ATOM 3500 O O . VAL A 1 434 ? 22.459 -19.474 -17.454 1.00 93.38 434 VAL A O 1
ATOM 3503 N N . PHE A 1 435 ? 24.560 -19.260 -16.695 1.00 89.31 435 PHE A N 1
ATOM 3504 C CA . PHE A 1 435 ? 25.128 -18.892 -17.984 1.00 89.31 435 PHE A CA 1
ATOM 3505 C C . PHE A 1 435 ? 25.429 -20.151 -18.800 1.00 89.31 435 PHE A C 1
ATOM 3507 O O . PHE A 1 435 ? 26.095 -21.073 -18.329 1.00 89.31 435 PHE A O 1
ATOM 3514 N N . SER A 1 436 ? 24.942 -20.179 -20.035 1.00 88.12 436 SER A N 1
ATOM 3515 C CA . SER A 1 436 ? 25.357 -21.139 -21.051 1.00 88.12 436 SER A CA 1
ATOM 3516 C C . SER A 1 436 ? 26.817 -20.904 -21.454 1.00 88.12 436 SER A C 1
ATOM 3518 O O . SER A 1 436 ? 27.403 -19.860 -21.165 1.00 88.12 436 SER A O 1
ATOM 3520 N N . ILE A 1 437 ? 27.401 -21.857 -22.183 1.00 83.12 437 ILE A N 1
ATOM 3521 C CA . ILE A 1 437 ? 28.771 -21.749 -22.719 1.00 83.12 437 ILE A CA 1
ATOM 3522 C C . ILE A 1 437 ? 28.920 -20.511 -23.627 1.00 83.12 437 ILE A C 1
ATOM 3524 O O . ILE A 1 437 ? 29.984 -19.902 -23.666 1.00 83.12 437 ILE A O 1
ATOM 3528 N N . GLY A 1 438 ? 27.845 -20.107 -24.314 1.00 79.50 438 GLY A N 1
ATOM 3529 C CA . GLY A 1 438 ? 27.795 -18.893 -25.136 1.00 79.50 438 GLY A CA 1
ATOM 3530 C C . GLY A 1 438 ? 27.559 -17.595 -24.352 1.00 79.50 438 GLY A C 1
ATOM 3531 O O . GLY A 1 438 ? 27.463 -16.537 -24.962 1.00 79.50 438 GLY A O 1
ATOM 3532 N N . GLY A 1 439 ? 27.444 -17.655 -23.021 1.00 80.94 439 GLY A N 1
ATOM 3533 C CA . GLY A 1 439 ? 27.200 -16.495 -22.158 1.00 80.94 439 GLY A CA 1
ATOM 3534 C C . GLY A 1 439 ? 25.730 -16.080 -22.029 1.00 80.94 439 GLY A C 1
ATOM 3535 O O . GLY A 1 439 ? 25.430 -15.124 -21.317 1.00 80.94 439 GLY A O 1
ATOM 3536 N N . GLU A 1 440 ? 24.794 -16.787 -22.665 1.00 86.50 440 GLU A N 1
ATOM 3537 C CA . GLU A 1 440 ? 23.356 -16.529 -22.516 1.00 86.50 440 GLU A CA 1
ATOM 3538 C C . GLU A 1 440 ? 22.820 -17.124 -21.213 1.00 86.50 440 GLU A C 1
ATOM 3540 O O . GLU A 1 440 ? 23.155 -18.259 -20.875 1.00 86.50 440 GLU A O 1
ATOM 3545 N N . MET A 1 441 ? 21.961 -16.398 -20.498 1.00 88.62 441 MET A N 1
ATOM 3546 C CA . MET A 1 441 ? 21.293 -16.925 -19.307 1.00 88.62 441 MET A CA 1
ATOM 3547 C C . MET A 1 441 ? 20.163 -17.888 -19.687 1.00 88.62 441 MET A C 1
ATOM 3549 O O . MET A 1 441 ? 19.280 -17.531 -20.465 1.00 88.62 441 MET A O 1
ATOM 3553 N N . VAL A 1 442 ? 20.161 -19.089 -19.106 1.00 92.25 442 VAL A N 1
ATOM 3554 C CA . VAL A 1 442 ? 19.166 -20.140 -19.369 1.00 92.25 442 VAL A CA 1
ATOM 3555 C C . VAL A 1 442 ? 18.689 -20.809 -18.073 1.00 92.25 442 VAL A C 1
ATOM 3557 O O . VAL A 1 442 ? 19.467 -20.915 -17.119 1.00 92.25 442 VAL A O 1
ATOM 3560 N N . PRO A 1 443 ? 17.429 -21.285 -18.004 1.00 92.88 443 PRO A N 1
ATOM 3561 C CA . PRO A 1 443 ? 16.951 -22.043 -16.854 1.00 92.88 443 PRO A CA 1
ATOM 3562 C C . PRO A 1 443 ? 17.706 -23.357 -16.682 1.00 92.88 443 PRO A C 1
ATOM 3564 O O . PRO A 1 443 ? 17.874 -24.115 -17.636 1.00 92.88 443 PRO A O 1
ATOM 3567 N N . LEU A 1 444 ? 18.098 -23.652 -15.446 1.00 93.31 444 LEU A N 1
ATOM 3568 C CA . LEU A 1 444 ? 18.686 -24.925 -15.059 1.00 93.31 444 LEU A CA 1
ATOM 3569 C C . LEU A 1 444 ? 17.637 -25.766 -14.329 1.00 93.31 444 LEU A C 1
ATOM 3571 O O . LEU A 1 444 ? 16.950 -25.281 -13.434 1.00 93.31 444 LEU A O 1
ATOM 3575 N N . ASN A 1 445 ? 17.497 -27.036 -14.700 1.00 91.12 445 ASN A N 1
ATOM 3576 C CA . ASN A 1 445 ? 16.603 -27.951 -13.999 1.00 91.12 445 ASN A CA 1
ATOM 3577 C C . ASN A 1 445 ? 17.376 -28.649 -12.870 1.00 91.12 445 ASN A C 1
ATOM 3579 O O . ASN A 1 445 ? 18.122 -29.589 -13.131 1.00 91.12 445 ASN A O 1
ATOM 3583 N N . ILE A 1 446 ? 17.225 -28.163 -11.636 1.00 93.50 446 ILE A N 1
ATOM 3584 C CA . ILE A 1 446 ? 17.802 -28.770 -10.428 1.00 93.50 446 ILE A CA 1
ATOM 3585 C C . ILE A 1 446 ? 16.650 -29.216 -9.537 1.00 93.50 446 ILE A C 1
ATOM 3587 O O . ILE A 1 446 ? 15.779 -28.405 -9.222 1.00 93.50 446 ILE A O 1
ATOM 3591 N N . ASP A 1 447 ? 16.667 -30.474 -9.100 1.00 94.06 447 ASP A N 1
ATOM 3592 C CA . ASP A 1 447 ? 15.756 -30.947 -8.061 1.00 94.06 447 ASP A CA 1
ATOM 3593 C C . ASP A 1 447 ? 16.305 -30.554 -6.673 1.00 94.06 447 ASP A C 1
ATOM 3595 O O . ASP A 1 447 ? 17.336 -31.095 -6.249 1.00 94.06 447 ASP A O 1
ATOM 3599 N N . PRO A 1 448 ? 15.650 -29.629 -5.944 1.00 95.06 448 PRO A N 1
ATOM 3600 C CA . PRO A 1 448 ? 16.124 -29.189 -4.638 1.00 95.06 448 PRO A CA 1
ATOM 3601 C C . PRO A 1 448 ? 16.022 -30.268 -3.549 1.00 95.06 448 PRO A C 1
ATOM 3603 O O . PRO A 1 448 ? 16.647 -30.113 -2.502 1.00 95.06 448 PRO A O 1
ATOM 3606 N N . PHE A 1 449 ? 15.268 -31.356 -3.758 1.00 95.56 449 PHE A N 1
ATOM 3607 C CA . PHE A 1 449 ? 15.229 -32.485 -2.821 1.00 95.56 449 PHE A CA 1
ATOM 3608 C C . PHE A 1 449 ? 16.441 -33.404 -2.970 1.00 95.56 449 PHE A C 1
ATOM 3610 O O . PHE A 1 449 ? 16.865 -34.018 -1.997 1.00 95.56 449 PHE A O 1
ATOM 3617 N N . VAL A 1 450 ? 17.021 -33.471 -4.170 1.00 95.69 450 VAL A N 1
ATOM 3618 C CA . VAL A 1 450 ? 18.201 -34.300 -4.450 1.00 95.69 450 VAL A CA 1
ATOM 3619 C C . VAL A 1 450 ? 19.492 -33.510 -4.232 1.00 95.69 450 VAL A C 1
ATOM 3621 O O . VAL A 1 450 ? 20.469 -34.059 -3.732 1.00 95.69 450 VAL A O 1
ATOM 3624 N N . GLN A 1 451 ? 19.512 -32.224 -4.602 1.00 95.69 451 GLN A N 1
ATOM 3625 C CA . GLN A 1 451 ? 20.704 -31.367 -4.545 1.00 95.69 451 GLN A CA 1
ATOM 3626 C C . GLN A 1 451 ? 20.399 -29.991 -3.913 1.00 95.69 451 GLN A C 1
ATOM 3628 O O . GLN A 1 451 ? 20.516 -28.962 -4.589 1.00 95.69 451 GLN A O 1
ATOM 3633 N N . PRO A 1 452 ? 20.018 -29.932 -2.621 1.00 93.62 452 PRO A N 1
ATOM 3634 C CA . PRO A 1 452 ? 19.587 -28.692 -1.966 1.00 93.62 452 PRO A CA 1
ATOM 3635 C C . PRO A 1 452 ? 20.666 -27.603 -1.943 1.00 93.62 452 PRO A C 1
ATOM 3637 O O . PRO A 1 452 ? 20.369 -26.435 -2.189 1.00 93.62 452 PRO A O 1
ATOM 3640 N N . GLU A 1 453 ? 21.922 -27.969 -1.676 1.00 92.69 453 GLU A N 1
ATOM 3641 C CA . GLU A 1 453 ? 23.039 -27.019 -1.600 1.00 92.69 453 GLU A CA 1
ATOM 3642 C C . GLU A 1 453 ? 23.336 -26.392 -2.965 1.00 92.69 453 GLU A C 1
ATOM 3644 O O . GLU A 1 453 ? 23.408 -25.169 -3.092 1.00 92.69 453 GLU A O 1
ATOM 3649 N N . PHE A 1 454 ? 23.430 -27.219 -4.011 1.00 95.31 454 PHE A N 1
ATOM 3650 C CA . PHE A 1 454 ? 23.667 -26.742 -5.372 1.00 95.31 454 PHE A CA 1
ATOM 3651 C C . PHE A 1 454 ? 22.514 -25.865 -5.871 1.00 95.31 454 PHE A C 1
ATOM 3653 O O . PHE A 1 454 ? 22.751 -24.796 -6.434 1.00 95.31 454 PHE A O 1
ATOM 3660 N N . TYR A 1 455 ? 21.268 -26.259 -5.587 1.00 95.69 455 TYR A N 1
ATOM 3661 C CA . TYR A 1 455 ? 20.093 -25.440 -5.870 1.00 95.69 455 TYR A CA 1
ATOM 3662 C C . TYR A 1 455 ? 20.193 -24.053 -5.213 1.00 95.69 455 TYR A C 1
ATOM 3664 O O . TYR A 1 455 ? 20.003 -23.042 -5.891 1.00 95.69 455 TYR A O 1
ATOM 3672 N N . GLN A 1 456 ? 20.547 -23.976 -3.924 1.00 93.12 456 GLN A N 1
ATOM 3673 C CA . GLN A 1 456 ? 20.672 -22.696 -3.218 1.00 93.12 456 GLN A CA 1
ATOM 3674 C C . GLN A 1 456 ? 21.812 -21.824 -3.766 1.00 93.12 456 GLN A C 1
ATOM 3676 O O . GLN A 1 456 ? 21.629 -20.615 -3.920 1.00 93.12 456 GLN A O 1
ATOM 3681 N N . ILE A 1 457 ? 22.953 -22.417 -4.135 1.00 93.62 457 ILE A N 1
ATOM 3682 C CA . ILE A 1 457 ? 24.074 -21.700 -4.767 1.00 93.62 457 ILE A CA 1
ATOM 3683 C C . ILE A 1 457 ? 23.647 -21.073 -6.101 1.00 93.62 457 ILE A C 1
ATOM 3685 O O . ILE A 1 457 ? 23.950 -19.908 -6.371 1.00 93.62 457 ILE A O 1
ATOM 3689 N N . VAL A 1 458 ? 22.919 -21.810 -6.942 1.00 95.38 458 VAL A N 1
ATOM 3690 C CA . VAL A 1 458 ? 22.463 -21.283 -8.238 1.00 95.38 458 VAL A CA 1
ATOM 3691 C C . VAL A 1 458 ? 21.345 -20.250 -8.059 1.00 95.38 458 VAL A C 1
ATOM 3693 O O . VAL A 1 458 ? 21.337 -19.215 -8.735 1.00 95.38 458 VAL A O 1
ATOM 3696 N N . MET A 1 459 ? 20.438 -20.461 -7.101 1.00 96.00 459 MET A N 1
ATOM 3697 C CA . MET A 1 459 ? 19.415 -19.471 -6.750 1.00 96.00 459 MET A CA 1
ATOM 3698 C C . MET A 1 459 ? 20.029 -18.160 -6.262 1.00 96.00 459 MET A C 1
ATOM 3700 O O . MET A 1 459 ? 19.566 -17.092 -6.656 1.00 96.00 459 MET A O 1
ATOM 3704 N N . LYS A 1 460 ? 21.114 -18.216 -5.484 1.00 94.62 460 LYS A N 1
ATOM 3705 C CA . LYS A 1 460 ? 21.852 -17.030 -5.041 1.00 94.62 460 LYS A CA 1
ATOM 3706 C C . LYS A 1 460 ? 22.297 -16.151 -6.212 1.00 94.62 460 LYS A C 1
ATOM 3708 O O . LYS A 1 460 ? 22.069 -14.942 -6.202 1.00 94.62 460 LYS A O 1
ATOM 3713 N N . ASN A 1 461 ? 22.861 -16.760 -7.254 1.00 94.06 461 ASN A N 1
ATOM 3714 C CA . ASN A 1 461 ? 23.261 -16.046 -8.470 1.00 94.06 461 ASN A CA 1
ATOM 3715 C C . ASN A 1 461 ? 22.054 -15.504 -9.247 1.00 94.06 461 ASN A C 1
ATOM 3717 O O . ASN A 1 461 ? 22.084 -14.371 -9.721 1.00 94.06 461 ASN A O 1
ATOM 3721 N N . THR A 1 462 ? 20.971 -16.280 -9.313 1.00 96.31 462 THR A N 1
ATOM 3722 C CA . THR A 1 462 ? 19.720 -15.857 -9.959 1.00 96.31 462 THR A CA 1
ATOM 3723 C C . THR A 1 462 ? 19.147 -14.598 -9.303 1.00 96.31 462 THR A C 1
ATOM 3725 O O . THR A 1 462 ? 18.773 -13.656 -9.998 1.00 96.31 462 THR A O 1
ATOM 3728 N N . LEU A 1 463 ? 19.101 -14.548 -7.966 1.00 97.25 463 LEU A N 1
ATOM 3729 C CA . LEU A 1 463 ? 18.565 -13.401 -7.225 1.00 97.25 463 LEU A CA 1
ATOM 3730 C C . LEU A 1 463 ? 19.424 -12.144 -7.386 1.00 97.25 463 LEU A C 1
ATOM 3732 O O . LEU A 1 463 ? 18.875 -11.055 -7.554 1.00 97.25 463 LEU A O 1
ATOM 3736 N N . ARG A 1 464 ? 20.756 -12.294 -7.388 1.00 96.44 464 ARG A N 1
ATOM 3737 C CA . ARG A 1 464 ? 21.688 -11.189 -7.671 1.00 96.44 464 ARG A CA 1
ATOM 3738 C C . ARG A 1 464 ? 21.416 -10.572 -9.038 1.00 96.44 464 ARG A C 1
ATOM 3740 O O . ARG A 1 464 ? 21.245 -9.359 -9.142 1.00 96.44 464 ARG A O 1
ATOM 3747 N N . GLU A 1 465 ? 21.325 -11.404 -10.074 1.00 95.56 465 GLU A N 1
ATOM 3748 C CA . GLU A 1 465 ? 21.067 -10.924 -11.431 1.00 95.56 465 GLU A CA 1
ATOM 3749 C C . GLU A 1 465 ? 19.645 -10.367 -11.593 1.00 95.56 465 GLU A C 1
ATOM 3751 O O . GLU A 1 465 ? 19.473 -9.387 -12.316 1.00 95.56 465 GLU A O 1
ATOM 3756 N N . LEU A 1 466 ? 18.639 -10.896 -10.882 1.00 96.12 466 LEU A N 1
ATOM 3757 C CA . LEU A 1 466 ? 17.279 -10.340 -10.873 1.00 96.12 466 LEU A CA 1
ATOM 3758 C C . LEU A 1 466 ? 17.261 -8.905 -10.330 1.00 96.12 466 LEU A C 1
ATOM 3760 O O . LEU A 1 466 ? 16.793 -8.000 -11.021 1.00 96.12 466 LEU A O 1
ATOM 3764 N N . ILE A 1 467 ? 17.796 -8.682 -9.123 1.00 96.19 467 ILE A N 1
ATOM 3765 C CA . ILE A 1 467 ? 17.814 -7.353 -8.484 1.00 96.19 467 ILE A CA 1
ATOM 3766 C C . ILE A 1 467 ? 18.623 -6.368 -9.335 1.00 96.19 467 ILE A C 1
ATOM 3768 O O . ILE A 1 467 ? 18.178 -5.250 -9.600 1.00 96.19 467 ILE A O 1
ATOM 3772 N N . LYS A 1 468 ? 19.794 -6.789 -9.817 1.00 95.00 468 LYS A N 1
ATOM 3773 C CA . LYS A 1 468 ? 20.643 -5.982 -10.697 1.00 95.00 468 LYS A CA 1
ATOM 3774 C C . LYS A 1 468 ? 19.933 -5.610 -12.000 1.00 95.00 468 LYS A C 1
ATOM 3776 O O . LYS A 1 468 ? 19.973 -4.446 -12.390 1.00 95.00 468 LYS A O 1
ATOM 3781 N N . THR A 1 469 ? 19.262 -6.560 -12.652 1.00 94.56 469 THR A N 1
ATOM 3782 C CA . THR A 1 469 ? 18.532 -6.320 -13.909 1.00 94.56 469 THR A CA 1
ATOM 3783 C C . THR A 1 469 ? 17.383 -5.336 -13.709 1.00 94.56 469 THR A C 1
ATOM 3785 O O . THR A 1 469 ? 17.269 -4.396 -14.489 1.00 94.56 469 THR A O 1
ATOM 3788 N N . GLU A 1 470 ? 16.584 -5.487 -12.647 1.00 93.69 470 GLU A N 1
ATOM 3789 C CA . GLU A 1 470 ? 15.505 -4.543 -12.298 1.00 93.69 470 GLU A CA 1
ATOM 3790 C C . GLU A 1 470 ? 16.040 -3.115 -12.111 1.00 93.69 470 GLU A C 1
ATOM 3792 O O . GLU A 1 470 ? 15.491 -2.145 -12.638 1.00 93.69 470 GLU A O 1
ATOM 3797 N N . ARG A 1 471 ? 17.178 -2.975 -11.421 1.00 92.69 471 ARG A N 1
ATOM 3798 C CA . ARG A 1 471 ? 17.807 -1.670 -11.183 1.00 92.69 471 ARG A CA 1
ATOM 3799 C C . ARG A 1 471 ? 18.310 -1.028 -12.462 1.00 92.69 471 ARG A C 1
ATOM 3801 O O . ARG A 1 471 ? 18.032 0.150 -12.684 1.00 92.69 471 ARG A O 1
ATOM 3808 N N . LEU A 1 472 ? 19.020 -1.792 -13.292 1.00 92.69 472 LEU A N 1
ATOM 3809 C CA . LEU A 1 472 ? 19.554 -1.324 -14.572 1.00 92.69 472 LEU A CA 1
ATOM 3810 C C . LEU A 1 472 ? 18.437 -0.947 -15.550 1.00 92.69 472 LEU A C 1
ATOM 3812 O O . LEU A 1 472 ? 18.516 0.109 -16.172 1.00 92.69 472 LEU A O 1
ATOM 3816 N N . LEU A 1 473 ? 17.375 -1.757 -15.637 1.00 91.50 473 LEU A N 1
ATOM 3817 C CA . LEU A 1 473 ? 16.220 -1.490 -16.501 1.00 91.50 473 LEU A CA 1
ATOM 3818 C C . LEU A 1 473 ? 15.601 -0.120 -16.200 1.00 91.50 473 LEU A C 1
ATOM 3820 O O . LEU A 1 473 ? 15.211 0.607 -17.108 1.00 91.50 473 LEU A O 1
ATOM 3824 N N . SER A 1 474 ? 15.589 0.272 -14.926 1.00 89.19 474 SER A N 1
ATOM 3825 C CA . SER A 1 474 ? 14.973 1.518 -14.478 1.00 89.19 474 SER A CA 1
ATOM 3826 C C . SER A 1 474 ? 15.657 2.804 -14.994 1.00 89.19 474 SER A C 1
ATOM 3828 O O . SER A 1 474 ? 15.092 3.891 -14.825 1.00 89.19 474 SER A O 1
ATOM 3830 N N . PHE A 1 475 ? 16.852 2.719 -15.596 1.00 89.25 475 PHE A N 1
ATOM 3831 C CA . PHE A 1 475 ? 17.567 3.862 -16.187 1.00 89.25 475 PHE A CA 1
ATOM 3832 C C . PHE A 1 475 ? 17.133 4.188 -17.623 1.00 89.25 475 PHE A C 1
ATOM 3834 O O . PHE A 1 475 ? 17.389 5.302 -18.083 1.00 89.25 475 PHE A O 1
ATOM 3841 N N . TYR A 1 476 ? 16.467 3.258 -18.311 1.00 89.50 476 TYR A N 1
ATOM 3842 C CA . TYR A 1 476 ? 16.167 3.359 -19.740 1.00 89.50 476 TYR A CA 1
ATOM 3843 C C . TYR A 1 476 ? 14.665 3.519 -20.001 1.00 89.50 476 TYR A C 1
ATOM 3845 O O . TYR A 1 476 ? 13.838 2.975 -19.262 1.00 89.50 476 TYR A O 1
ATOM 3853 N N . ARG A 1 477 ? 14.313 4.278 -21.045 1.00 87.88 477 ARG A N 1
ATOM 3854 C CA . ARG A 1 477 ? 12.931 4.440 -21.519 1.00 87.88 477 ARG A CA 1
ATOM 3855 C C . ARG A 1 477 ? 12.517 3.286 -22.428 1.00 87.88 477 ARG A C 1
ATOM 3857 O O . ARG A 1 477 ? 13.301 2.817 -23.254 1.00 87.88 477 ARG A O 1
ATOM 3864 N N . GLU A 1 478 ? 11.260 2.885 -22.304 1.00 88.44 478 GLU A N 1
ATOM 3865 C CA . GLU A 1 478 ? 10.603 1.933 -23.202 1.00 88.44 478 GLU A CA 1
ATOM 3866 C C . GLU A 1 478 ? 10.632 2.440 -24.662 1.00 88.44 478 GLU A C 1
ATOM 3868 O O . GLU A 1 478 ? 10.550 3.653 -24.869 1.00 88.44 478 GLU A O 1
ATOM 3873 N N . PRO A 1 479 ? 10.773 1.558 -25.671 1.00 87.88 479 PRO A N 1
ATOM 3874 C CA . PRO A 1 479 ? 10.675 1.938 -27.079 1.00 87.88 479 PRO A CA 1
ATOM 3875 C C . PRO A 1 479 ? 9.311 2.547 -27.417 1.00 87.88 479 PRO A C 1
ATOM 3877 O O . PRO A 1 479 ? 8.283 2.053 -26.956 1.00 87.88 479 PRO A O 1
ATOM 3880 N N . ASP A 1 480 ? 9.308 3.584 -28.250 1.00 81.81 480 ASP A N 1
ATOM 3881 C CA . ASP A 1 480 ? 8.094 4.288 -28.664 1.00 81.81 480 ASP A CA 1
ATOM 3882 C C . ASP A 1 480 ? 7.088 3.345 -29.366 1.00 81.81 480 ASP A C 1
ATOM 3884 O O . ASP A 1 480 ? 7.436 2.716 -30.372 1.00 81.81 480 ASP A O 1
ATOM 3888 N N . PRO A 1 481 ? 5.838 3.230 -28.869 1.00 76.69 481 PRO A N 1
ATOM 3889 C CA . PRO A 1 481 ? 4.785 2.464 -29.531 1.00 76.69 481 PRO A CA 1
ATOM 3890 C C . PRO A 1 481 ? 4.211 3.131 -30.800 1.00 76.69 481 PRO A C 1
ATOM 3892 O O . PRO A 1 481 ? 3.349 2.529 -31.442 1.00 76.69 481 PRO A O 1
ATOM 3895 N N . GLY A 1 482 ? 4.660 4.335 -31.175 1.00 68.62 482 GLY A N 1
ATOM 3896 C CA . GLY A 1 482 ? 4.263 5.062 -32.388 1.00 68.62 482 GLY A CA 1
ATOM 3897 C C . GLY A 1 482 ? 3.672 6.457 -32.146 1.00 68.62 482 GLY A C 1
ATOM 3898 O O . GLY A 1 482 ? 2.930 6.945 -32.999 1.00 68.62 482 GLY A O 1
ATOM 3899 N N . PHE A 1 483 ? 3.959 7.083 -31.002 1.00 59.38 483 PHE A N 1
ATOM 3900 C CA . PHE A 1 483 ? 3.555 8.445 -30.662 1.00 59.38 483 PHE A CA 1
ATOM 3901 C C . PHE A 1 483 ? 4.808 9.241 -30.288 1.00 59.38 483 PHE A C 1
ATOM 3903 O O . PHE A 1 483 ? 5.362 8.993 -29.223 1.00 59.38 483 PHE A O 1
ATOM 3910 N N . ASP A 1 484 ? 5.211 10.214 -31.119 1.00 55.81 484 ASP A N 1
ATOM 3911 C CA . ASP A 1 484 ? 6.357 11.101 -30.855 1.00 55.81 484 ASP A CA 1
ATOM 3912 C C . ASP A 1 484 ? 6.185 11.824 -29.499 1.00 55.81 484 ASP A C 1
ATOM 3914 O O . ASP A 1 484 ? 5.581 12.896 -29.409 1.00 55.81 484 ASP A O 1
ATOM 3918 N N . ASN A 1 485 ? 6.687 11.211 -28.426 1.00 62.12 485 ASN A N 1
ATOM 3919 C CA . ASN A 1 485 ? 6.680 11.723 -27.061 1.00 62.12 485 ASN A CA 1
ATOM 3920 C C . ASN A 1 485 ? 8.047 11.458 -26.415 1.00 62.12 485 ASN A C 1
ATOM 3922 O O . ASN A 1 485 ? 8.593 10.356 -26.498 1.00 62.12 485 ASN A O 1
ATOM 3926 N N . ASP A 1 486 ? 8.561 12.458 -25.703 1.00 67.31 486 ASP A N 1
ATOM 3927 C CA . ASP A 1 486 ? 9.850 12.431 -25.010 1.00 67.31 486 ASP A CA 1
ATOM 3928 C C . ASP A 1 486 ? 9.931 11.369 -23.892 1.00 67.31 486 ASP A C 1
ATOM 3930 O O . ASP A 1 486 ? 11.027 11.023 -23.437 1.00 67.31 486 ASP A O 1
ATOM 3934 N N . ASP A 1 487 ? 8.802 10.804 -23.456 1.00 74.25 487 ASP A N 1
ATOM 3935 C CA . ASP A 1 487 ? 8.759 9.724 -22.458 1.00 74.25 487 ASP A CA 1
ATOM 3936 C C . ASP A 1 487 ? 9.270 8.371 -22.983 1.00 74.25 487 ASP A C 1
ATOM 3938 O O . ASP A 1 487 ? 9.646 7.500 -22.189 1.00 74.25 487 ASP A O 1
ATOM 3942 N N . TYR A 1 488 ? 9.335 8.197 -24.305 1.00 83.94 488 TYR A N 1
ATOM 3943 C CA . TYR A 1 488 ? 9.765 6.962 -24.954 1.00 83.94 488 TYR A CA 1
ATOM 3944 C C . TYR A 1 488 ? 11.131 7.109 -25.634 1.00 83.94 488 TYR A C 1
ATOM 3946 O O . TYR A 1 488 ? 11.597 8.204 -25.950 1.00 83.94 488 TYR A O 1
ATOM 3954 N N . SER A 1 489 ? 11.816 5.984 -25.835 1.00 85.81 489 SER A N 1
ATOM 3955 C CA . SER A 1 489 ? 13.043 5.939 -26.629 1.00 85.81 489 SER A CA 1
ATOM 3956 C C . SER A 1 489 ? 12.720 5.711 -28.112 1.00 85.81 489 SER A C 1
ATOM 3958 O O . SER A 1 489 ? 11.835 4.913 -28.431 1.00 85.81 489 SER A O 1
ATOM 3960 N N . PRO A 1 490 ? 13.452 6.336 -29.055 1.00 85.50 490 PRO A N 1
ATOM 3961 C CA . PRO A 1 490 ? 13.277 6.041 -30.475 1.00 85.50 490 PRO A CA 1
ATOM 3962 C C . PRO A 1 490 ? 13.502 4.546 -30.746 1.00 85.50 490 PRO A C 1
ATOM 3964 O O . PRO A 1 490 ? 14.513 3.996 -30.303 1.00 85.50 490 PRO A O 1
ATOM 3967 N N . VAL A 1 491 ? 12.606 3.893 -31.497 1.00 83.12 491 VAL A N 1
ATOM 3968 C CA . VAL A 1 491 ? 12.538 2.418 -31.651 1.00 83.12 491 VAL A CA 1
ATOM 3969 C C . VAL A 1 491 ? 13.874 1.760 -32.032 1.00 83.12 491 VAL A C 1
ATOM 3971 O O . VAL A 1 491 ? 14.202 0.683 -31.543 1.00 83.12 491 VAL A O 1
ATOM 3974 N N . ASN A 1 492 ? 14.674 2.415 -32.876 1.00 82.31 492 ASN A N 1
ATOM 3975 C CA . ASN A 1 492 ? 15.963 1.894 -33.353 1.00 82.31 492 ASN A CA 1
ATOM 3976 C C . ASN A 1 492 ? 17.180 2.440 -32.585 1.00 82.31 492 ASN A C 1
ATOM 3978 O O . ASN A 1 492 ? 18.321 2.218 -32.994 1.00 82.31 492 ASN A O 1
ATOM 3982 N N . SER A 1 493 ? 16.961 3.180 -31.498 1.00 87.56 493 SER A N 1
ATOM 3983 C CA . SER A 1 493 ? 18.041 3.704 -30.663 1.00 87.56 493 SER A CA 1
ATOM 3984 C C . SER A 1 493 ? 18.741 2.592 -29.876 1.00 87.56 493 SER A C 1
ATOM 3986 O O . SER A 1 493 ? 18.184 1.523 -29.616 1.00 87.56 493 SER A O 1
ATOM 3988 N N . ARG A 1 494 ? 19.978 2.860 -29.444 1.00 88.75 494 ARG A N 1
ATOM 3989 C CA . ARG A 1 494 ? 20.710 1.959 -28.541 1.00 88.75 494 ARG A CA 1
ATOM 3990 C C . ARG A 1 494 ? 19.983 1.781 -27.204 1.00 88.75 494 ARG A C 1
ATOM 3992 O O . ARG A 1 494 ? 19.947 0.670 -26.686 1.00 88.75 494 ARG A O 1
ATOM 3999 N N . GLU A 1 495 ? 19.363 2.849 -26.692 1.00 89.44 495 GLU A N 1
ATOM 4000 C CA . GLU A 1 495 ? 18.522 2.826 -25.487 1.00 89.44 495 GLU A CA 1
ATOM 4001 C C . GLU A 1 495 ? 17.381 1.805 -25.620 1.00 89.44 495 GLU A C 1
ATOM 4003 O O . GLU A 1 495 ? 17.234 0.941 -24.758 1.00 89.44 495 GLU A O 1
ATOM 4008 N N . ALA A 1 496 ? 16.637 1.842 -26.731 1.00 90.06 496 ALA A N 1
ATOM 4009 C CA . ALA A 1 496 ? 15.530 0.922 -27.000 1.00 90.06 496 ALA A CA 1
ATOM 4010 C C . ALA A 1 496 ? 15.978 -0.551 -27.056 1.00 90.06 496 ALA A C 1
ATOM 4012 O O . ALA A 1 496 ? 15.308 -1.446 -26.525 1.00 90.06 496 ALA A O 1
ATOM 4013 N N . GLN A 1 497 ? 17.133 -0.819 -27.675 1.00 91.94 497 GLN A N 1
ATOM 4014 C CA . GLN A 1 497 ? 17.702 -2.168 -27.757 1.00 91.94 497 GLN A CA 1
ATOM 4015 C C . GLN A 1 497 ? 18.141 -2.690 -26.385 1.00 91.94 497 GLN A C 1
ATOM 4017 O O . GLN A 1 497 ? 17.843 -3.836 -26.038 1.00 91.94 497 GLN A O 1
ATOM 4022 N N . GLU A 1 498 ? 18.805 -1.852 -25.587 1.00 92.88 498 GLU A N 1
ATOM 4023 C CA . GLU A 1 498 ? 19.238 -2.220 -24.238 1.00 92.88 498 GLU A CA 1
ATOM 4024 C C . GLU A 1 498 ? 18.048 -2.429 -23.300 1.00 92.88 498 GLU A C 1
ATOM 4026 O O . GLU A 1 498 ? 18.006 -3.423 -22.571 1.00 92.88 498 GLU A O 1
ATOM 4031 N N . TRP A 1 499 ? 17.037 -1.559 -23.373 1.00 93.44 499 TRP A N 1
ATOM 4032 C CA . TRP A 1 499 ? 15.781 -1.748 -22.656 1.00 93.44 499 TRP A CA 1
ATOM 4033 C C . TRP A 1 499 ? 15.143 -3.092 -23.021 1.00 93.44 499 TRP A C 1
ATOM 4035 O O . TRP A 1 499 ? 14.818 -3.882 -22.137 1.00 93.44 499 TRP A O 1
ATOM 4045 N N . THR A 1 500 ? 15.050 -3.413 -24.317 1.00 93.06 500 THR A N 1
ATOM 4046 C CA . THR A 1 500 ? 14.464 -4.679 -24.794 1.00 93.06 500 THR A CA 1
ATOM 4047 C C . THR A 1 500 ? 15.236 -5.890 -24.269 1.00 93.06 500 THR A C 1
ATOM 4049 O O . THR A 1 500 ? 14.634 -6.881 -23.842 1.00 93.06 500 THR A O 1
ATOM 4052 N N . ARG A 1 501 ? 16.573 -5.821 -24.270 1.00 92.94 501 ARG A N 1
ATOM 4053 C CA . ARG A 1 501 ? 17.446 -6.873 -23.734 1.00 92.94 501 ARG A CA 1
ATOM 4054 C C . ARG A 1 501 ? 17.214 -7.074 -22.234 1.00 92.94 501 ARG A C 1
ATOM 4056 O O . ARG A 1 501 ? 17.005 -8.208 -21.802 1.00 92.94 501 ARG A O 1
ATOM 4063 N N . LEU A 1 502 ? 17.224 -5.993 -21.453 1.00 93.75 502 LEU A N 1
ATOM 4064 C CA . LEU A 1 502 ? 17.022 -6.027 -20.002 1.00 93.75 502 LEU A CA 1
ATOM 4065 C C . LEU A 1 502 ? 15.602 -6.455 -19.624 1.00 93.75 502 LEU A C 1
ATOM 4067 O O . LEU A 1 502 ? 15.437 -7.227 -18.685 1.00 93.75 502 LEU A O 1
ATOM 4071 N N . TYR A 1 503 ? 14.584 -6.025 -20.368 1.00 93.56 503 TYR A N 1
ATOM 4072 C CA . TYR A 1 503 ? 13.199 -6.421 -20.134 1.00 93.56 503 TYR A CA 1
ATOM 4073 C C . TYR A 1 503 ? 13.003 -7.924 -20.367 1.00 93.56 503 TYR A C 1
ATOM 4075 O O . TYR A 1 503 ? 12.451 -8.613 -19.513 1.00 93.56 503 TYR A O 1
ATOM 4083 N N . ARG A 1 504 ? 13.531 -8.477 -21.470 1.00 93.31 504 ARG A N 1
ATOM 4084 C CA . ARG A 1 504 ? 13.507 -9.934 -21.717 1.00 93.31 504 ARG A CA 1
ATOM 4085 C C . ARG A 1 504 ? 14.232 -10.710 -20.623 1.00 93.31 504 ARG A C 1
ATOM 4087 O O . ARG A 1 504 ? 13.745 -11.747 -20.175 1.00 93.31 504 ARG A O 1
ATOM 4094 N N . LEU A 1 505 ? 15.377 -10.196 -20.177 1.00 93.56 505 LEU A N 1
ATOM 4095 C CA . LEU A 1 505 ? 16.135 -10.796 -19.087 1.00 93.56 505 LEU A CA 1
ATOM 4096 C C . LEU A 1 505 ? 15.355 -10.756 -17.764 1.00 93.56 505 LEU A C 1
ATOM 4098 O O . LEU A 1 505 ? 15.299 -11.757 -17.053 1.00 93.56 505 LEU A O 1
ATOM 4102 N N . ARG A 1 506 ? 14.691 -9.636 -17.462 1.00 93.75 506 ARG A N 1
ATOM 4103 C CA . ARG A 1 506 ? 13.790 -9.493 -16.313 1.00 93.75 506 ARG A CA 1
ATOM 4104 C C . ARG A 1 506 ? 12.663 -10.521 -16.363 1.00 93.75 506 ARG A C 1
ATOM 4106 O O . ARG A 1 506 ? 12.391 -11.149 -15.344 1.00 93.75 506 ARG A O 1
ATOM 4113 N N . GLU A 1 507 ? 12.015 -10.708 -17.511 1.00 92.56 507 GLU A N 1
ATOM 4114 C CA . GLU A 1 507 ? 10.937 -11.695 -17.670 1.00 92.56 507 GLU A CA 1
ATOM 4115 C C . GLU A 1 507 ? 11.433 -13.122 -17.403 1.00 92.56 507 GLU A C 1
ATOM 4117 O O . GLU A 1 507 ? 10.795 -13.859 -16.652 1.00 92.56 507 GLU A O 1
ATOM 4122 N N . LEU A 1 508 ? 12.609 -13.483 -17.928 1.00 94.56 508 LEU A N 1
ATOM 4123 C CA . LEU A 1 508 ? 13.247 -14.776 -17.666 1.00 94.56 508 LEU A CA 1
ATOM 4124 C C . LEU A 1 508 ? 13.559 -14.973 -16.173 1.00 94.56 508 LEU A C 1
ATOM 4126 O O . LEU A 1 508 ? 13.197 -15.994 -15.585 1.00 94.56 508 LEU A O 1
ATOM 4130 N N . LEU A 1 509 ? 14.220 -13.989 -15.555 1.00 95.44 509 LEU A N 1
ATOM 4131 C CA . LEU A 1 509 ? 14.631 -14.028 -14.148 1.00 95.44 509 LEU A CA 1
ATOM 4132 C C . LEU A 1 509 ? 13.443 -13.965 -13.183 1.00 95.44 509 LEU A C 1
ATOM 4134 O O . LEU A 1 509 ? 13.561 -14.411 -12.047 1.00 95.44 509 LEU A O 1
ATOM 4138 N N . SER A 1 510 ? 12.293 -13.449 -13.624 1.00 94.06 510 SER A N 1
ATOM 4139 C CA . SER A 1 510 ? 11.065 -13.401 -12.824 1.00 94.06 510 SER A CA 1
ATOM 4140 C C . SER A 1 510 ? 10.408 -14.771 -12.657 1.00 94.06 510 SER A C 1
ATOM 4142 O O . SER A 1 510 ? 9.463 -14.888 -11.882 1.00 94.06 510 SER A O 1
ATOM 4144 N N . GLY A 1 511 ? 10.903 -15.821 -13.315 1.00 94.75 511 GLY A N 1
ATOM 4145 C CA . GLY A 1 511 ? 10.423 -17.185 -13.123 1.00 94.75 511 GLY A CA 1
ATOM 4146 C C . GLY A 1 511 ? 9.073 -17.439 -13.790 1.00 94.75 511 GLY A C 1
ATOM 4147 O O . GLY A 1 511 ? 8.793 -16.928 -14.870 1.00 94.75 511 GLY A O 1
ATOM 4148 N N . VAL A 1 512 ? 8.239 -18.281 -13.175 1.00 95.25 512 VAL A N 1
ATOM 4149 C CA . VAL A 1 512 ? 6.963 -18.713 -13.774 1.00 95.25 512 VAL A CA 1
ATOM 4150 C C . VAL A 1 512 ? 5.746 -18.360 -12.935 1.00 95.25 512 VAL A C 1
ATOM 4152 O O . VAL A 1 512 ? 5.844 -18.414 -11.710 1.00 95.25 512 VAL A O 1
ATOM 4155 N N . PRO A 1 513 ? 4.590 -18.064 -13.564 1.00 95.81 513 PRO A N 1
ATOM 4156 C CA . PRO A 1 513 ? 3.351 -17.795 -12.844 1.00 95.81 513 PRO A CA 1
ATOM 4157 C C . PRO A 1 513 ? 3.039 -18.886 -11.815 1.00 95.81 513 PRO A C 1
ATOM 4159 O O . PRO A 1 513 ? 3.067 -20.079 -12.126 1.00 95.81 513 PRO A O 1
ATOM 4162 N N . TYR A 1 514 ? 2.719 -18.470 -10.592 1.00 95.38 514 TYR A N 1
ATOM 4163 C CA . TYR A 1 514 ? 2.341 -19.358 -9.500 1.00 95.38 514 TYR A CA 1
ATOM 4164 C C . TYR A 1 514 ? 0.927 -19.021 -9.034 1.00 95.38 514 TYR A C 1
ATOM 4166 O O . TYR A 1 514 ? 0.646 -17.897 -8.633 1.00 95.38 514 TYR A O 1
ATOM 4174 N N . THR A 1 515 ? 0.012 -19.986 -9.114 1.00 92.50 515 THR A N 1
ATOM 4175 C CA . THR A 1 515 ? -1.428 -19.737 -8.926 1.00 92.50 515 THR A CA 1
ATOM 4176 C C . THR A 1 515 ? -1.922 -19.974 -7.504 1.00 92.50 515 THR A C 1
ATOM 4178 O O . THR A 1 515 ? -2.961 -19.436 -7.125 1.00 92.50 515 THR A O 1
ATOM 4181 N N . LYS A 1 516 ? -1.205 -20.774 -6.709 1.00 92.81 516 LYS A N 1
ATOM 4182 C CA . LYS A 1 516 ? -1.612 -21.107 -5.340 1.00 92.81 516 LYS A CA 1
ATOM 4183 C C . LYS A 1 516 ? -1.191 -20.001 -4.362 1.00 92.81 516 LYS A C 1
ATOM 4185 O O . LYS A 1 516 ? -0.192 -19.327 -4.607 1.00 92.81 516 LYS A O 1
ATOM 4190 N N . PRO A 1 517 ? -1.901 -19.827 -3.237 1.00 92.19 517 PRO A N 1
ATOM 4191 C CA . PRO A 1 517 ? -1.405 -18.997 -2.148 1.00 92.19 517 PRO A CA 1
ATOM 4192 C C . PRO A 1 517 ? -0.077 -19.538 -1.605 1.00 92.19 517 PRO A C 1
ATOM 4194 O O . PRO A 1 517 ? 0.101 -20.753 -1.487 1.00 92.19 517 PRO A O 1
ATOM 4197 N N . ILE A 1 518 ? 0.837 -18.638 -1.260 1.00 91.88 518 ILE A N 1
ATOM 4198 C CA . ILE A 1 518 ? 2.069 -18.944 -0.531 1.00 91.88 518 ILE A CA 1
ATOM 4199 C C . ILE A 1 518 ? 1.926 -18.469 0.909 1.00 91.88 518 ILE A C 1
ATOM 4201 O O . ILE A 1 518 ? 1.423 -17.372 1.125 1.00 91.88 518 ILE A O 1
ATOM 4205 N N . ASN A 1 519 ? 2.370 -19.274 1.873 1.00 89.62 519 ASN A N 1
ATOM 4206 C CA . ASN A 1 519 ? 2.427 -18.902 3.286 1.00 89.62 519 ASN A CA 1
ATOM 4207 C C . ASN A 1 519 ? 3.889 -18.824 3.715 1.00 89.62 519 ASN A C 1
ATOM 4209 O O . ASN A 1 519 ? 4.662 -19.728 3.401 1.00 89.62 519 ASN A O 1
ATOM 4213 N N . TYR A 1 520 ? 4.260 -17.763 4.420 1.00 87.81 520 TYR A N 1
ATOM 4214 C CA . TYR A 1 520 ? 5.630 -17.543 4.869 1.00 87.81 520 TYR A CA 1
ATOM 4215 C C . TYR A 1 520 ? 5.667 -16.710 6.146 1.00 87.81 520 TYR A C 1
ATOM 4217 O O . TYR A 1 520 ? 4.667 -16.109 6.550 1.00 87.81 520 TYR A O 1
ATOM 4225 N N . PHE A 1 521 ? 6.824 -16.698 6.796 1.00 84.31 521 PHE A N 1
ATOM 4226 C CA . PHE A 1 521 ? 7.064 -15.885 7.977 1.00 84.31 521 PHE A CA 1
ATOM 4227 C C . PHE A 1 521 ? 7.878 -14.661 7.593 1.00 84.31 521 PHE A C 1
ATOM 4229 O O . PHE A 1 521 ? 8.639 -14.687 6.636 1.00 84.31 521 PHE A O 1
ATOM 4236 N N . ILE A 1 522 ? 7.699 -13.578 8.333 1.00 82.50 522 ILE A N 1
ATOM 4237 C CA . ILE A 1 522 ? 8.536 -12.385 8.221 1.00 82.50 522 ILE A CA 1
ATOM 4238 C C . ILE A 1 522 ? 8.947 -11.934 9.615 1.00 82.50 522 ILE A C 1
ATOM 4240 O O . ILE A 1 522 ? 8.210 -12.138 10.584 1.00 82.50 522 ILE A O 1
ATOM 4244 N N . ARG A 1 523 ? 10.110 -11.297 9.714 1.00 83.88 523 ARG A N 1
ATOM 4245 C CA . ARG A 1 523 ? 10.579 -10.648 10.940 1.00 83.88 523 ARG A CA 1
ATOM 4246 C C . ARG A 1 523 ? 10.360 -9.147 10.842 1.00 83.88 523 ARG A C 1
ATOM 4248 O O . ARG A 1 523 ? 10.407 -8.573 9.755 1.00 83.88 523 ARG A O 1
ATOM 4255 N N . ASP A 1 524 ? 10.083 -8.520 11.976 1.00 84.06 524 ASP A N 1
ATOM 4256 C CA . ASP A 1 524 ? 9.959 -7.068 12.041 1.00 84.06 524 ASP A CA 1
ATOM 4257 C C . ASP A 1 524 ? 11.317 -6.398 11.744 1.00 84.06 524 ASP A C 1
ATOM 4259 O O . ASP A 1 524 ? 12.316 -6.772 12.367 1.00 84.06 524 ASP A O 1
ATOM 4263 N N . PRO A 1 525 ? 11.378 -5.404 10.837 1.00 83.19 525 PRO A N 1
ATOM 4264 C CA . PRO A 1 525 ? 12.638 -4.769 10.451 1.00 83.19 525 PRO A CA 1
ATOM 4265 C C . PRO A 1 525 ? 13.265 -3.911 11.558 1.00 83.19 525 PRO A C 1
ATOM 4267 O O . PRO A 1 525 ? 14.451 -3.590 11.491 1.00 83.19 525 PRO A O 1
ATOM 4270 N N . ILE A 1 526 ? 12.485 -3.523 12.570 1.00 86.25 526 ILE A N 1
ATOM 4271 C CA . ILE A 1 526 ? 12.947 -2.736 13.718 1.00 86.25 526 ILE A CA 1
ATOM 4272 C C . ILE A 1 526 ? 13.237 -3.673 14.896 1.00 86.25 526 ILE A C 1
ATOM 4274 O O . ILE A 1 526 ? 14.240 -3.510 15.592 1.00 86.25 526 ILE A O 1
ATOM 4278 N N . ARG A 1 527 ? 12.382 -4.683 15.113 1.00 83.12 527 ARG A N 1
ATOM 4279 C CA . ARG A 1 527 ? 12.498 -5.658 16.212 1.00 83.12 527 ARG A CA 1
ATOM 4280 C C . ARG A 1 527 ? 12.475 -7.107 15.705 1.00 83.12 527 ARG A C 1
ATOM 4282 O O . ARG A 1 527 ? 11.458 -7.779 15.876 1.00 83.12 527 ARG A O 1
ATOM 4289 N N . PRO A 1 528 ? 13.595 -7.648 15.187 1.00 80.75 528 PRO A N 1
ATOM 4290 C CA . PRO A 1 528 ? 13.629 -8.967 14.537 1.00 80.75 528 PRO A CA 1
ATOM 4291 C C . PRO A 1 528 ? 13.169 -10.162 15.392 1.00 80.75 528 PRO A C 1
ATOM 4293 O O . PRO A 1 528 ? 12.903 -11.237 14.856 1.00 80.75 528 PRO A O 1
ATOM 4296 N N . SER A 1 529 ? 13.061 -9.998 16.716 1.00 80.88 529 SER A N 1
ATOM 4297 C CA . SER A 1 529 ? 12.463 -10.988 17.622 1.00 80.88 529 SER A CA 1
ATOM 4298 C C . SER A 1 529 ? 10.963 -11.196 17.388 1.00 80.88 529 SER A C 1
ATOM 4300 O O . SER A 1 529 ? 10.422 -12.242 17.743 1.00 80.88 529 SER A O 1
ATOM 4302 N N . ILE A 1 530 ? 10.280 -10.222 16.786 1.00 82.75 530 ILE A N 1
ATOM 4303 C CA . ILE A 1 530 ? 8.866 -10.318 16.445 1.00 82.75 530 ILE A CA 1
ATOM 4304 C C . ILE A 1 530 ? 8.741 -10.972 15.071 1.00 82.75 530 ILE A C 1
ATOM 4306 O O . ILE A 1 530 ? 9.268 -10.473 14.076 1.00 82.75 530 ILE A O 1
ATOM 4310 N N . ARG A 1 531 ? 8.006 -12.086 15.027 1.00 80.81 531 ARG A N 1
ATOM 4311 C CA . ARG A 1 531 ? 7.695 -12.834 13.808 1.00 80.81 531 ARG A CA 1
ATOM 4312 C C . ARG A 1 531 ? 6.219 -12.704 13.463 1.00 80.81 531 ARG A C 1
ATOM 4314 O O . ARG A 1 531 ? 5.359 -12.730 14.347 1.00 80.81 531 ARG A O 1
ATOM 4321 N N . TYR A 1 532 ? 5.925 -12.629 12.173 1.00 82.12 532 TYR A N 1
ATOM 4322 C CA . TYR A 1 532 ? 4.566 -12.539 11.661 1.00 82.12 532 TYR A CA 1
ATOM 4323 C C . TYR A 1 532 ? 4.306 -13.619 10.617 1.00 82.12 532 TYR A C 1
ATOM 4325 O O . TYR A 1 532 ? 5.171 -13.922 9.801 1.00 82.12 532 TYR A O 1
ATOM 4333 N N . VAL A 1 533 ? 3.099 -14.183 10.653 1.00 82.88 533 VAL A N 1
ATOM 4334 C CA . VAL A 1 533 ? 2.609 -15.129 9.646 1.00 82.88 533 VAL A CA 1
ATOM 4335 C C . VAL A 1 533 ? 1.976 -14.349 8.516 1.00 82.88 533 VAL A C 1
ATOM 4337 O O . VAL A 1 533 ? 1.176 -13.437 8.750 1.00 82.88 533 VAL A O 1
ATOM 4340 N N . TYR A 1 534 ? 2.315 -14.733 7.298 1.00 84.31 534 TYR A N 1
ATOM 4341 C CA . TYR A 1 534 ? 1.937 -13.997 6.122 1.00 84.31 534 TYR A CA 1
ATOM 4342 C C . TYR A 1 534 ? 1.519 -14.915 4.983 1.00 84.31 534 TYR A C 1
ATOM 4344 O O . TYR A 1 534 ? 1.971 -16.056 4.900 1.00 84.31 534 TYR A O 1
ATOM 4352 N N . PHE A 1 535 ? 0.663 -14.405 4.099 1.00 88.38 535 PHE A N 1
ATOM 4353 C CA . PHE A 1 535 ? 0.330 -15.092 2.864 1.00 88.38 535 PHE A CA 1
ATOM 4354 C C . PHE A 1 535 ? 0.304 -14.127 1.684 1.00 88.38 535 PHE A C 1
ATOM 4356 O O . PHE A 1 535 ? -0.005 -12.950 1.843 1.00 88.38 535 PHE A O 1
ATOM 4363 N N . ALA A 1 536 ? 0.612 -14.630 0.495 1.00 90.44 536 ALA A N 1
ATOM 4364 C CA . ALA A 1 536 ? 0.450 -13.891 -0.748 1.00 90.44 536 ALA A CA 1
ATOM 4365 C C . ALA A 1 536 ? -0.211 -14.774 -1.807 1.00 90.44 536 ALA A C 1
ATOM 4367 O O . ALA A 1 536 ? -0.014 -15.987 -1.847 1.00 90.44 536 ALA A O 1
ATOM 4368 N N . CYS A 1 537 ? -1.015 -14.166 -2.668 1.00 93.38 537 CYS A N 1
ATOM 4369 C CA . CYS A 1 537 ? -1.645 -14.822 -3.806 1.00 93.38 537 CYS A CA 1
ATOM 4370 C C . CYS A 1 537 ? -1.871 -13.797 -4.918 1.00 93.38 537 CYS A C 1
ATOM 4372 O O . CYS A 1 537 ? -1.754 -12.592 -4.691 1.00 93.38 537 CYS A O 1
ATOM 4374 N N . ASN A 1 538 ? -2.195 -14.272 -6.121 1.00 93.44 538 ASN A N 1
ATOM 4375 C CA . ASN A 1 538 ? -2.611 -13.371 -7.191 1.00 93.44 538 ASN A CA 1
ATOM 4376 C C . ASN A 1 538 ? -3.914 -12.667 -6.801 1.00 93.44 538 ASN A C 1
ATOM 4378 O O . ASN A 1 538 ? -4.857 -13.321 -6.350 1.00 93.44 538 ASN A O 1
ATOM 4382 N N . GLN A 1 539 ? -3.969 -11.353 -6.999 1.00 92.88 539 GLN A N 1
ATOM 4383 C CA . GLN A 1 539 ? -5.134 -10.529 -6.676 1.00 92.88 539 GLN A CA 1
ATOM 4384 C C . GLN A 1 539 ? -5.432 -9.584 -7.837 1.00 92.88 539 GLN A C 1
ATOM 4386 O O . GLN A 1 539 ? -4.517 -9.000 -8.419 1.00 92.88 539 GLN A O 1
ATOM 4391 N N . GLN A 1 540 ? -6.715 -9.451 -8.174 1.00 92.62 540 GLN A N 1
ATOM 4392 C CA . GLN A 1 540 ? -7.177 -8.467 -9.149 1.00 92.62 540 GLN A CA 1
ATOM 4393 C C . GLN A 1 540 ? -7.134 -7.063 -8.539 1.00 92.62 540 GLN A C 1
ATOM 4395 O O . GLN A 1 540 ? -7.348 -6.897 -7.341 1.00 92.62 540 GLN A O 1
ATOM 4400 N N . GLY A 1 541 ? -6.909 -6.058 -9.377 1.00 91.69 541 GLY A N 1
ATOM 4401 C CA . GLY A 1 541 ? -7.055 -4.651 -9.024 1.00 91.69 541 GLY A CA 1
ATOM 4402 C C . GLY A 1 541 ? -7.558 -3.832 -10.208 1.00 91.69 541 GLY A C 1
ATOM 4403 O O . GLY A 1 541 ? -7.587 -4.307 -11.346 1.00 91.69 541 GLY A O 1
ATOM 4404 N N . TYR A 1 542 ? -7.992 -2.603 -9.941 1.00 88.25 542 TYR A N 1
ATOM 4405 C CA . TYR A 1 542 ? -8.411 -1.677 -10.991 1.00 88.25 542 TYR A CA 1
ATOM 4406 C C . TYR A 1 542 ? -7.188 -1.086 -11.694 1.00 88.25 542 TYR A C 1
ATOM 4408 O O . TYR A 1 542 ? -6.284 -0.578 -11.032 1.00 88.25 542 TYR A O 1
ATOM 4416 N N . ILE A 1 543 ? -7.178 -1.125 -13.030 1.00 86.69 543 ILE A N 1
ATOM 4417 C CA . ILE A 1 543 ? -6.123 -0.485 -13.824 1.00 86.69 543 ILE A CA 1
ATOM 4418 C C . ILE A 1 543 ? -6.181 1.024 -13.584 1.00 86.69 543 ILE A C 1
ATOM 4420 O O . ILE A 1 543 ? -7.262 1.624 -13.559 1.00 86.69 543 ILE A O 1
ATOM 4424 N N . GLN A 1 544 ? -5.006 1.627 -13.449 1.00 80.12 544 GLN A N 1
ATOM 4425 C CA . GLN A 1 544 ? -4.825 3.068 -13.428 1.00 80.12 544 GLN A CA 1
ATOM 4426 C C . GLN A 1 544 ? -5.291 3.688 -14.757 1.00 80.12 544 GLN A C 1
ATOM 4428 O O . GLN A 1 544 ? -4.698 3.460 -15.805 1.00 80.12 544 GLN A O 1
ATOM 4433 N N . GLU A 1 545 ? -6.341 4.508 -14.715 1.00 71.06 545 GLU A N 1
ATOM 4434 C CA . GLU A 1 545 ? -6.818 5.285 -15.879 1.00 71.06 545 GLU A CA 1
ATOM 4435 C C . GLU A 1 545 ? -6.260 6.721 -15.918 1.00 71.06 545 GLU A C 1
ATOM 4437 O O . GLU A 1 545 ? -6.557 7.500 -16.819 1.00 71.06 545 GLU A O 1
ATOM 4442 N N . GLY A 1 546 ? -5.507 7.095 -14.888 1.00 67.38 546 GLY A N 1
ATOM 4443 C CA . GLY A 1 546 ? -4.913 8.405 -14.638 1.00 67.38 546 GLY A CA 1
ATOM 4444 C C . GLY A 1 546 ? -4.351 8.418 -13.216 1.00 67.38 546 GLY A C 1
ATOM 4445 O O . GLY A 1 546 ? -4.565 7.471 -12.465 1.00 67.38 546 GLY A O 1
ATOM 4446 N N . GLY A 1 547 ? -3.659 9.469 -12.816 1.00 68.62 547 GLY A N 1
ATOM 4447 C CA . GLY A 1 547 ? -3.086 9.625 -11.481 1.00 68.62 547 GLY A CA 1
ATOM 4448 C C . GLY A 1 547 ? -1.589 9.339 -11.439 1.00 68.62 547 GLY A C 1
ATOM 4449 O O . GLY A 1 547 ? -0.961 9.047 -12.453 1.00 68.62 547 GLY A O 1
ATOM 4450 N N . SER A 1 548 ? -1.012 9.411 -10.245 1.00 71.75 548 SER A N 1
ATOM 4451 C CA . SER A 1 548 ? 0.406 9.133 -9.994 1.00 71.75 548 SER A CA 1
ATOM 4452 C C . SER A 1 548 ? 0.646 7.624 -9.785 1.00 71.75 548 SER A C 1
ATOM 4454 O O . SER A 1 548 ? 0.047 7.030 -8.887 1.00 71.75 548 SER A O 1
ATOM 4456 N N . CYS A 1 549 ? 1.538 6.990 -10.567 1.00 76.62 549 CYS A N 1
ATOM 4457 C CA . CYS A 1 549 ? 1.882 5.554 -10.441 1.00 76.62 549 CYS A CA 1
ATOM 4458 C C . CYS A 1 549 ? 2.215 5.089 -9.000 1.00 76.62 549 CYS A C 1
ATOM 4460 O O . CYS A 1 549 ? 1.784 3.998 -8.616 1.00 76.62 549 CYS A O 1
ATOM 4462 N N . PRO A 1 550 ? 2.914 5.889 -8.162 1.00 79.62 550 PRO A N 1
ATOM 4463 C CA . PRO A 1 550 ? 3.138 5.586 -6.749 1.00 79.62 550 PRO A CA 1
ATOM 4464 C C . PRO A 1 550 ? 1.895 5.199 -5.953 1.00 79.62 550 PRO A C 1
ATOM 4466 O O . PRO A 1 550 ? 1.949 4.265 -5.157 1.00 79.62 550 PRO A O 1
ATOM 4469 N N . ILE A 1 551 ? 0.773 5.880 -6.186 1.00 76.75 551 ILE A N 1
ATOM 4470 C CA . ILE A 1 551 ? -0.480 5.681 -5.448 1.00 76.75 551 ILE A CA 1
ATOM 4471 C C . ILE A 1 551 ? -0.964 4.252 -5.627 1.00 76.75 551 ILE A C 1
ATOM 4473 O O . ILE A 1 551 ? -1.183 3.519 -4.665 1.00 76.75 551 ILE A O 1
ATOM 4477 N N . PHE A 1 552 ? -1.117 3.864 -6.887 1.00 81.81 552 PHE A N 1
ATOM 4478 C CA . PHE A 1 552 ? -1.744 2.615 -7.258 1.00 81.81 552 PHE A CA 1
ATOM 4479 C C . PHE A 1 552 ? -0.855 1.425 -6.901 1.00 81.81 552 PHE A C 1
ATOM 4481 O O . PHE A 1 552 ? -1.339 0.399 -6.422 1.00 81.81 552 PHE A O 1
ATOM 4488 N N . SER A 1 553 ? 0.457 1.575 -7.060 1.00 87.69 553 SER A N 1
ATOM 4489 C CA . SER A 1 553 ? 1.413 0.543 -6.673 1.00 87.69 553 SER A CA 1
ATOM 4490 C C . SER A 1 553 ? 1.481 0.362 -5.157 1.00 87.69 553 SER A C 1
ATOM 4492 O O . SER A 1 553 ? 1.474 -0.780 -4.703 1.00 87.69 553 SER A O 1
ATOM 4494 N N . ILE A 1 554 ? 1.466 1.446 -4.362 1.00 90.81 554 I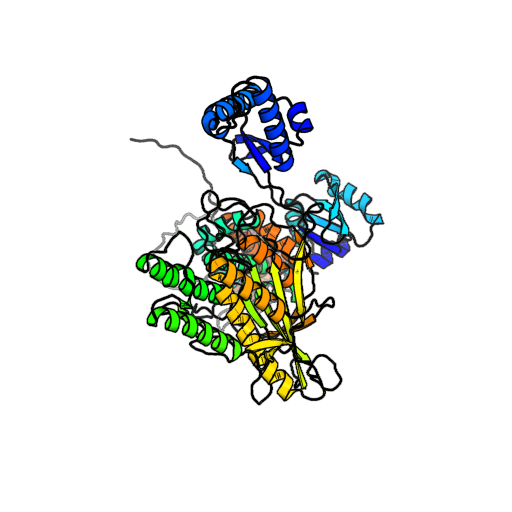LE A N 1
ATOM 4495 C CA . ILE A 1 554 ? 1.376 1.348 -2.894 1.00 90.81 554 ILE A CA 1
ATOM 4496 C C . ILE A 1 554 ? 0.037 0.730 -2.483 1.00 90.81 554 ILE A C 1
ATOM 4498 O O . ILE A 1 554 ? 0.027 -0.171 -1.652 1.00 90.81 554 ILE A O 1
ATOM 4502 N N . LYS A 1 555 ? -1.084 1.138 -3.083 1.00 89.19 555 LYS A N 1
ATOM 4503 C CA . LYS A 1 555 ? -2.408 0.572 -2.787 1.00 89.19 555 LYS A CA 1
ATOM 4504 C C . LYS A 1 555 ? -2.463 -0.935 -3.053 1.00 89.19 555 LYS A C 1
ATOM 4506 O O . LYS A 1 555 ? -2.826 -1.686 -2.155 1.00 89.19 555 LYS A O 1
ATOM 4511 N N . SER A 1 556 ? -2.004 -1.382 -4.225 1.00 90.44 556 SER A N 1
ATOM 4512 C CA . SER A 1 556 ? -1.896 -2.813 -4.553 1.00 90.44 556 SER A CA 1
ATOM 4513 C C . SER A 1 556 ? -0.946 -3.552 -3.607 1.00 90.44 556 SER A C 1
ATOM 4515 O O . SER A 1 556 ? -1.238 -4.655 -3.138 1.00 90.44 556 SER A O 1
ATOM 4517 N N . PHE A 1 557 ? 0.190 -2.933 -3.275 1.00 93.62 557 PHE A N 1
ATOM 4518 C CA . PHE A 1 557 ? 1.103 -3.476 -2.282 1.00 93.62 557 PHE A CA 1
ATOM 4519 C C . PHE A 1 557 ? 0.396 -3.674 -0.941 1.00 93.62 557 PHE A C 1
ATOM 4521 O O . PHE A 1 557 ? 0.486 -4.761 -0.381 1.00 93.62 557 PHE A O 1
ATOM 4528 N N . LEU A 1 558 ? -0.376 -2.699 -0.467 1.00 93.06 558 LEU A N 1
ATOM 4529 C CA . LEU A 1 558 ? -1.140 -2.770 0.777 1.00 93.06 558 LEU A CA 1
ATOM 4530 C C . LEU A 1 558 ? -2.330 -3.745 0.732 1.00 93.06 558 LEU A C 1
ATOM 4532 O O . LEU A 1 558 ? -2.643 -4.339 1.764 1.00 93.06 558 LEU A O 1
ATOM 4536 N N . ASP A 1 559 ? -2.941 -3.991 -0.427 1.00 90.56 559 ASP A N 1
ATOM 4537 C CA . ASP A 1 559 ? -3.922 -5.076 -0.595 1.00 90.56 559 ASP A CA 1
ATOM 4538 C C . ASP A 1 559 ? -3.267 -6.441 -0.377 1.00 90.56 559 ASP A C 1
ATOM 4540 O O . ASP A 1 559 ? -3.759 -7.260 0.407 1.00 90.56 559 ASP A O 1
ATOM 4544 N N . SER A 1 560 ? -2.104 -6.654 -0.999 1.00 90.12 560 SER A N 1
ATOM 4545 C CA . SER A 1 560 ? -1.325 -7.879 -0.807 1.00 90.12 560 SER A CA 1
ATOM 4546 C C . SER A 1 560 ? -0.792 -7.993 0.628 1.00 90.12 560 SER A C 1
ATOM 4548 O O . SER A 1 560 ? -0.803 -9.086 1.182 1.00 90.12 560 SER A O 1
ATOM 4550 N N . VAL A 1 561 ? -0.439 -6.825 1.195 1.00 89.38 561 VAL A N 1
ATOM 4551 C CA . VAL A 1 561 ? -0.256 -6.351 2.581 1.00 89.38 561 VAL A CA 1
ATOM 4552 C C . VAL A 1 561 ? -1.180 -6.953 3.649 1.00 89.38 561 VAL A C 1
ATOM 4554 O O . VAL A 1 561 ? -0.838 -7.784 4.492 1.00 89.38 561 VAL A O 1
ATOM 4557 N N . MET A 1 562 ? -2.383 -6.415 3.664 1.00 89.50 562 MET A N 1
ATOM 4558 C CA . MET A 1 562 ? -3.282 -6.447 4.807 1.00 89.50 562 MET A CA 1
ATOM 4559 C C . MET A 1 562 ? -4.562 -7.209 4.457 1.00 89.50 562 MET A C 1
ATOM 4561 O O . MET A 1 562 ? -5.313 -7.604 5.351 1.00 89.50 562 MET A O 1
ATOM 4565 N N . GLY A 1 563 ? -4.767 -7.488 3.167 1.00 88.94 563 GLY A N 1
ATOM 4566 C CA . GLY A 1 563 ? -6.017 -7.949 2.591 1.00 88.94 563 GLY A CA 1
ATOM 4567 C C . GLY A 1 563 ? -6.907 -6.777 2.180 1.00 88.94 563 GLY A C 1
ATOM 4568 O O . GLY A 1 563 ? -6.896 -5.718 2.812 1.00 88.94 563 GLY A O 1
ATOM 4569 N N . ILE A 1 564 ? -7.722 -7.021 1.152 1.00 88.69 564 ILE A N 1
ATOM 4570 C CA . ILE A 1 564 ? -8.630 -6.039 0.535 1.00 88.69 564 ILE A CA 1
ATOM 4571 C C . ILE A 1 564 ? -9.537 -5.371 1.576 1.00 88.69 564 ILE A C 1
ATOM 4573 O O . ILE A 1 564 ? -9.734 -4.164 1.534 1.00 88.69 564 ILE A O 1
ATOM 4577 N N . ASP A 1 565 ? -10.049 -6.130 2.544 1.00 90.44 565 ASP A N 1
ATOM 4578 C CA . ASP A 1 565 ? -11.004 -5.647 3.551 1.00 90.44 565 ASP A CA 1
ATOM 4579 C C . ASP A 1 565 ? -10.440 -4.489 4.396 1.00 90.44 565 ASP A C 1
ATOM 4581 O O . ASP A 1 565 ? -10.948 -3.368 4.394 1.00 90.44 565 ASP A O 1
ATOM 4585 N N . ILE A 1 566 ? -9.307 -4.728 5.063 1.00 92.19 566 ILE A N 1
ATOM 4586 C CA . ILE A 1 566 ? -8.656 -3.727 5.920 1.00 92.19 566 ILE A CA 1
ATOM 4587 C C . ILE A 1 566 ? -8.133 -2.566 5.074 1.00 92.19 566 ILE A C 1
ATOM 4589 O O . ILE A 1 566 ? -8.281 -1.407 5.472 1.00 92.19 566 ILE A O 1
ATOM 4593 N N . ASN A 1 567 ? -7.543 -2.865 3.912 1.00 92.69 567 ASN A N 1
ATOM 4594 C CA . ASN A 1 567 ? -7.013 -1.834 3.027 1.00 92.69 567 ASN A CA 1
ATOM 4595 C C . ASN A 1 567 ? -8.121 -0.924 2.477 1.00 92.69 567 ASN A C 1
ATOM 4597 O O . ASN A 1 567 ? -7.922 0.283 2.370 1.00 92.69 567 ASN A O 1
ATOM 4601 N N . SER A 1 568 ? -9.320 -1.460 2.234 1.00 92.44 568 SER A N 1
ATOM 4602 C CA . SER A 1 568 ? -10.489 -0.671 1.824 1.00 92.44 568 SER A CA 1
ATOM 4603 C C . SER A 1 568 ? -10.925 0.298 2.922 1.00 92.44 568 SER A C 1
ATOM 4605 O O . SER A 1 568 ? -11.249 1.451 2.642 1.00 92.44 568 SER A O 1
ATOM 4607 N N . HIS A 1 569 ? -10.884 -0.121 4.192 1.00 93.62 569 HIS A N 1
ATOM 4608 C CA . HIS A 1 569 ? -11.184 0.780 5.309 1.00 93.62 569 HIS A CA 1
ATOM 4609 C C . HIS A 1 569 ? -10.121 1.874 5.471 1.00 93.62 569 HIS A C 1
ATOM 4611 O O . HIS A 1 569 ? -10.461 3.015 5.790 1.00 93.62 569 HIS A O 1
ATOM 4617 N N . HIS A 1 570 ? -8.844 1.525 5.293 1.00 94.75 570 HIS A N 1
ATOM 4618 C CA . HIS A 1 570 ? -7.733 2.476 5.364 1.00 94.75 570 HIS A CA 1
ATOM 4619 C C . HIS A 1 570 ? -7.782 3.481 4.211 1.00 94.75 570 HIS A C 1
ATOM 4621 O O . HIS A 1 570 ? -7.723 4.683 4.460 1.00 94.75 570 HIS A O 1
ATOM 4627 N N . THR A 1 571 ? -7.986 3.013 2.981 1.00 92.25 571 THR A N 1
ATOM 4628 C CA . THR A 1 571 ? -8.098 3.874 1.798 1.00 92.25 571 THR A CA 1
ATOM 4629 C C . THR A 1 571 ? -9.297 4.810 1.915 1.00 92.25 571 THR A C 1
ATOM 4631 O O . THR A 1 571 ? -9.150 6.011 1.712 1.00 92.25 571 THR A O 1
ATOM 4634 N N . ASN A 1 572 ? -10.458 4.312 2.353 1.00 92.44 572 ASN A N 1
ATOM 4635 C CA . ASN A 1 572 ? -11.632 5.150 2.610 1.00 92.44 572 ASN A CA 1
ATOM 4636 C C . ASN A 1 572 ? -11.360 6.243 3.657 1.00 92.44 572 ASN A C 1
ATOM 4638 O O . ASN A 1 572 ? -11.739 7.397 3.457 1.00 92.44 572 ASN A O 1
ATOM 4642 N N . PHE A 1 573 ? -10.652 5.907 4.741 1.00 93.56 573 PHE A N 1
ATOM 4643 C CA . PHE A 1 573 ? -10.222 6.891 5.734 1.00 93.56 573 PHE A CA 1
ATOM 4644 C C . PHE A 1 573 ? -9.264 7.927 5.128 1.00 93.56 573 PHE A C 1
ATOM 4646 O O . PHE A 1 573 ? -9.462 9.127 5.323 1.00 93.56 573 PHE A O 1
ATOM 4653 N N . GLY A 1 574 ? -8.272 7.482 4.352 1.00 92.94 574 GLY A N 1
ATOM 4654 C CA . GLY A 1 574 ? -7.304 8.343 3.676 1.00 92.94 574 GLY A CA 1
ATOM 4655 C C . GLY A 1 574 ? -7.923 9.269 2.626 1.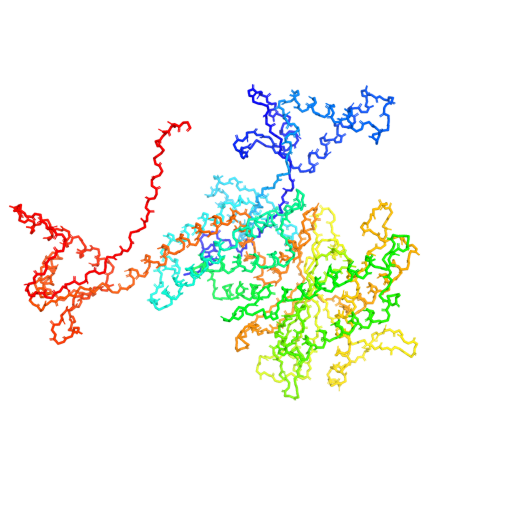00 92.94 574 GLY A C 1
ATOM 4656 O O . GLY A 1 574 ? -7.464 10.398 2.478 1.00 92.94 574 GLY A O 1
ATOM 4657 N N . GLN A 1 575 ? -8.993 8.837 1.951 1.00 90.69 575 GLN A N 1
ATOM 4658 C CA . GLN A 1 575 ? -9.765 9.641 0.995 1.00 90.69 575 GLN A CA 1
ATOM 4659 C C . GLN A 1 575 ? -10.567 10.757 1.672 1.00 90.69 575 GLN A C 1
ATOM 4661 O O . GLN A 1 575 ? -10.706 11.839 1.106 1.00 90.69 575 GLN A O 1
ATOM 4666 N N . GLN A 1 576 ? -11.090 10.509 2.875 1.00 90.25 576 GLN A N 1
ATOM 4667 C CA . GLN A 1 576 ? -11.950 11.459 3.595 1.00 90.25 576 GLN A CA 1
ATOM 4668 C C . GLN A 1 576 ? -11.170 12.436 4.480 1.00 90.25 576 GLN A C 1
ATOM 4670 O O . GLN A 1 576 ? -11.699 13.476 4.865 1.00 90.25 576 GLN A O 1
ATOM 4675 N N . ASN A 1 577 ? -9.915 12.119 4.810 1.00 91.62 577 ASN A N 1
ATOM 4676 C CA . ASN A 1 577 ? -9.139 12.871 5.786 1.00 91.62 577 ASN A CA 1
ATOM 4677 C C . ASN A 1 577 ? -7.863 13.440 5.161 1.00 91.62 577 ASN A C 1
ATOM 4679 O O . ASN A 1 577 ? -6.959 12.711 4.762 1.00 91.62 577 ASN A O 1
ATOM 4683 N N . ASN A 1 578 ? -7.773 14.768 5.137 1.00 91.88 578 ASN A N 1
ATOM 4684 C CA . ASN A 1 578 ? -6.511 15.501 5.022 1.00 91.88 578 ASN A CA 1
ATOM 4685 C C . ASN A 1 578 ? -5.853 15.627 6.412 1.00 91.88 578 ASN A C 1
ATOM 4687 O O . ASN A 1 578 ? -6.402 15.123 7.393 1.00 91.88 578 ASN A O 1
ATOM 4691 N N . ALA A 1 579 ? -4.712 16.315 6.540 1.00 93.75 579 ALA A N 1
ATOM 4692 C CA . ALA A 1 579 ? -3.981 16.423 7.810 1.00 93.75 579 ALA A CA 1
ATOM 4693 C C . ALA A 1 579 ? -4.854 16.875 8.998 1.00 93.75 579 ALA A C 1
ATOM 4695 O O . ALA A 1 579 ? -4.763 16.296 10.080 1.00 93.75 579 ALA A O 1
ATOM 4696 N N . GLN A 1 580 ? -5.749 17.847 8.792 1.00 95.75 580 GLN A N 1
ATOM 4697 C CA . GLN A 1 580 ? -6.676 18.294 9.834 1.00 95.75 580 GLN A CA 1
ATOM 4698 C C . GLN A 1 580 ? -7.678 17.193 10.214 1.00 95.75 580 GLN A C 1
ATOM 4700 O O . GLN A 1 580 ? -7.957 17.001 11.396 1.00 95.75 580 GLN A O 1
ATOM 4705 N N . GLY A 1 581 ? -8.170 16.431 9.233 1.00 94.94 581 GLY A N 1
ATOM 4706 C CA . GLY A 1 581 ? -8.989 15.238 9.467 1.00 94.94 581 GLY A CA 1
ATOM 4707 C C . GLY A 1 581 ? -8.270 14.187 10.323 1.00 94.94 581 GLY A C 1
ATOM 4708 O O . GLY A 1 581 ? -8.838 13.709 11.307 1.00 94.94 581 GLY A O 1
ATOM 4709 N N . TYR A 1 582 ? -6.988 13.904 10.042 1.00 96.31 582 TYR A N 1
ATOM 4710 C CA . TYR A 1 582 ? -6.164 13.016 10.882 1.00 96.31 582 TYR A CA 1
ATOM 4711 C C . TYR A 1 582 ? -6.071 13.526 12.329 1.00 96.31 582 TYR A C 1
ATOM 4713 O O . TYR A 1 582 ? -6.254 12.742 13.264 1.00 96.31 582 TYR A O 1
ATOM 4721 N N . VAL A 1 583 ? -5.836 14.830 12.529 1.00 97.00 583 VAL A N 1
ATOM 4722 C CA . VAL A 1 583 ? -5.802 15.448 13.868 1.00 97.00 583 VAL A CA 1
ATOM 4723 C C . VAL A 1 583 ? -7.139 15.268 14.587 1.00 97.00 583 VAL A C 1
ATOM 4725 O O . VAL A 1 583 ? -7.160 14.797 15.725 1.00 97.00 583 VAL A O 1
ATOM 4728 N N . CYS A 1 584 ? -8.260 15.579 13.932 1.00 96.06 584 CYS A N 1
ATOM 4729 C CA . CYS A 1 584 ? -9.591 15.420 14.520 1.00 96.06 584 CYS A CA 1
ATOM 4730 C C . CYS A 1 584 ? -9.891 13.955 14.883 1.00 96.06 584 CYS A C 1
ATOM 4732 O O . CYS A 1 584 ? -10.430 13.682 15.959 1.00 96.06 584 CYS A O 1
ATOM 4734 N N . ALA A 1 585 ? -9.504 12.999 14.033 1.00 95.19 585 ALA A N 1
ATOM 4735 C CA . ALA A 1 585 ? -9.682 11.572 14.294 1.00 95.19 585 ALA A CA 1
ATOM 4736 C C . ALA A 1 585 ? -8.865 11.095 15.510 1.00 95.19 585 ALA A C 1
ATOM 4738 O O . ALA A 1 585 ? -9.392 10.372 16.364 1.00 95.19 585 ALA A O 1
ATOM 4739 N N . LEU A 1 586 ? -7.606 11.534 15.622 1.00 97.06 586 LEU A N 1
ATOM 4740 C CA . LEU A 1 586 ? -6.734 11.249 16.765 1.00 97.06 586 LEU A CA 1
ATOM 4741 C C . LEU A 1 586 ? -7.253 11.889 18.055 1.00 97.06 586 LEU A C 1
ATOM 4743 O O . LEU A 1 586 ? -7.303 11.220 19.081 1.00 97.06 586 LEU A O 1
ATOM 4747 N N . GLN A 1 587 ? -7.703 13.145 18.012 1.00 96.75 587 GLN A N 1
ATOM 4748 C CA . GLN A 1 587 ? -8.314 13.817 19.164 1.00 96.75 587 GLN A CA 1
ATOM 4749 C C . GLN A 1 587 ? -9.571 13.082 19.638 1.00 96.75 587 GLN A C 1
ATOM 4751 O O . GLN A 1 587 ? -9.740 12.844 20.833 1.00 96.75 587 GLN A O 1
ATOM 4756 N N . ALA A 1 588 ? -10.433 12.655 18.712 1.00 93.62 588 ALA A N 1
ATOM 4757 C CA . ALA A 1 588 ? -11.612 11.870 19.054 1.00 93.62 588 ALA A CA 1
ATOM 4758 C C . ALA A 1 588 ? -11.235 10.520 19.691 1.00 93.62 588 ALA A C 1
ATOM 4760 O O . ALA A 1 588 ? -11.892 10.083 20.636 1.00 93.62 588 ALA A O 1
ATOM 4761 N N . ALA A 1 589 ? -10.181 9.857 19.201 1.00 94.75 589 ALA A N 1
ATOM 4762 C CA . ALA A 1 589 ? -9.658 8.633 19.807 1.00 94.75 589 ALA A CA 1
ATOM 4763 C C . ALA A 1 589 ? -9.078 8.885 21.206 1.00 94.75 589 ALA A C 1
ATOM 4765 O O . ALA A 1 589 ? -9.401 8.145 22.135 1.00 94.75 589 ALA A O 1
ATOM 4766 N N . LEU A 1 590 ? -8.308 9.961 21.376 1.00 95.81 590 LEU A N 1
ATOM 4767 C CA . LEU A 1 590 ? -7.723 10.365 22.651 1.00 95.81 590 LEU A CA 1
ATOM 4768 C C . LEU A 1 590 ? -8.802 10.586 23.712 1.00 95.81 590 LEU A C 1
ATOM 4770 O O . LEU A 1 590 ? -8.718 10.027 24.801 1.00 95.81 590 LEU A O 1
ATOM 4774 N N . VAL A 1 591 ? -9.860 11.328 23.369 1.00 94.81 591 VAL A N 1
ATOM 4775 C CA . VAL A 1 591 ? -10.997 11.570 24.268 1.00 94.81 591 VAL A CA 1
ATOM 4776 C C . VAL A 1 591 ? -11.654 10.255 24.692 1.00 94.81 591 VAL A C 1
ATOM 4778 O O . VAL A 1 591 ? -11.958 10.082 25.872 1.00 94.81 591 VAL A O 1
ATOM 4781 N N . ARG A 1 592 ? -11.839 9.303 23.765 1.00 93.00 592 ARG A N 1
ATOM 4782 C CA . ARG A 1 592 ? -12.403 7.980 24.090 1.00 93.00 592 ARG A CA 1
ATOM 4783 C C . ARG A 1 592 ? -11.515 7.202 25.065 1.00 93.00 592 ARG A C 1
ATOM 4785 O O . ARG A 1 592 ? -12.025 6.660 26.043 1.00 93.00 592 ARG A O 1
ATOM 4792 N N . VAL A 1 593 ? -10.203 7.169 24.827 1.00 94.75 593 VAL A N 1
ATOM 4793 C CA . VAL A 1 593 ? -9.241 6.470 25.697 1.00 94.75 593 VAL A CA 1
ATOM 4794 C C . VAL A 1 593 ? -9.182 7.121 27.077 1.00 94.75 593 VAL A C 1
ATOM 4796 O O . VAL A 1 593 ? -9.306 6.428 28.082 1.00 94.75 593 VAL A O 1
ATOM 4799 N N . GLN A 1 594 ? -9.090 8.449 27.149 1.00 94.44 594 GLN A N 1
ATOM 4800 C CA . GLN A 1 594 ? -9.073 9.195 28.410 1.00 94.44 594 GLN A CA 1
ATOM 4801 C C . GLN A 1 594 ? -10.356 9.009 29.217 1.00 94.44 594 GLN A C 1
ATOM 4803 O O . GLN A 1 594 ? -10.309 8.850 30.437 1.00 94.44 594 GLN A O 1
ATOM 4808 N N . GLN A 1 595 ? -11.510 9.002 28.547 1.00 91.06 595 GLN A N 1
ATOM 4809 C CA . GLN A 1 595 ? -12.779 8.706 29.196 1.00 91.06 595 GLN A CA 1
ATOM 4810 C C . GLN A 1 595 ? -12.766 7.293 29.788 1.00 91.06 595 GLN A C 1
ATOM 4812 O O . GLN A 1 595 ? -13.137 7.114 30.949 1.00 91.06 595 GLN A O 1
ATOM 4817 N N . ARG A 1 596 ? -12.254 6.306 29.042 1.00 91.75 596 ARG A N 1
ATOM 4818 C CA . ARG A 1 596 ? -12.151 4.935 29.540 1.00 91.75 596 ARG A CA 1
ATOM 4819 C C . ARG A 1 596 ? -11.167 4.796 30.704 1.00 91.75 596 ARG A C 1
ATOM 4821 O O . ARG A 1 596 ? -11.482 4.125 31.683 1.00 91.75 596 ARG A O 1
ATOM 4828 N N . ILE A 1 597 ? -10.022 5.476 30.647 1.00 92.31 597 ILE A N 1
ATOM 4829 C CA . ILE A 1 597 ? -9.062 5.554 31.758 1.00 92.31 597 ILE A CA 1
ATOM 4830 C C . ILE A 1 597 ? -9.759 6.063 33.018 1.00 92.31 597 ILE A C 1
ATOM 4832 O O . ILE A 1 597 ? -9.649 5.423 34.054 1.00 92.31 597 ILE A O 1
ATOM 4836 N N . ARG A 1 598 ? -10.540 7.148 32.940 1.00 87.69 598 ARG A N 1
ATOM 4837 C CA . ARG A 1 598 ? -11.280 7.687 34.101 1.00 87.69 598 ARG A CA 1
ATOM 4838 C C . ARG A 1 598 ? -12.301 6.697 34.668 1.00 87.69 598 ARG A C 1
ATOM 4840 O O . ARG A 1 598 ? -12.516 6.645 35.879 1.00 87.69 598 ARG A O 1
ATOM 4847 N N . GLU A 1 599 ? -12.949 5.919 33.806 1.00 86.50 599 GLU A N 1
ATOM 4848 C CA . GLU A 1 599 ? -13.918 4.902 34.224 1.00 86.50 599 GLU A CA 1
ATOM 4849 C C . GLU A 1 599 ? -13.258 3.741 34.965 1.00 86.50 599 GLU A C 1
ATOM 4851 O O . GLU A 1 599 ? -13.799 3.300 35.983 1.00 86.50 599 GLU A O 1
ATOM 4856 N N . VAL A 1 600 ? -12.096 3.286 34.492 1.00 87.88 600 VAL A N 1
ATOM 4857 C CA . VAL A 1 600 ? -11.352 2.138 35.033 1.00 87.88 600 VAL A CA 1
ATOM 4858 C C . VAL A 1 600 ? -10.487 2.532 36.235 1.00 87.88 600 VAL A C 1
ATOM 4860 O O . VAL A 1 600 ? -10.464 1.829 37.244 1.00 87.88 600 VAL A O 1
ATOM 4863 N N . GLU A 1 601 ? -9.804 3.674 36.172 1.00 89.00 601 GLU A N 1
ATOM 4864 C CA . GLU A 1 601 ? -8.884 4.142 37.208 1.00 89.00 601 GLU A CA 1
ATOM 4865 C C . GLU A 1 601 ? -9.638 4.414 38.518 1.00 89.00 601 GLU A C 1
ATOM 4867 O O . GLU A 1 601 ? -10.610 5.177 38.520 1.00 89.00 601 GLU A O 1
ATOM 4872 N N . PRO A 1 602 ? -9.245 3.801 39.650 1.00 87.62 602 PRO A N 1
ATOM 4873 C CA . PRO A 1 602 ? -9.921 4.023 40.922 1.00 87.62 602 PRO A CA 1
ATOM 4874 C C . PRO A 1 602 ? -9.877 5.498 41.329 1.00 87.62 602 PRO A C 1
ATOM 4876 O O . PRO A 1 602 ? -8.808 6.108 41.352 1.00 87.62 602 PRO A O 1
ATOM 4879 N N . LEU A 1 603 ? -11.023 6.055 41.726 1.00 87.50 603 LEU A N 1
ATOM 4880 C CA . LEU A 1 603 ? -11.062 7.388 42.315 1.00 87.50 603 LEU A CA 1
ATOM 4881 C C . LEU A 1 603 ? -10.490 7.291 43.729 1.00 87.50 603 LEU A C 1
ATOM 4883 O O . LEU A 1 603 ? -11.059 6.608 44.578 1.00 87.50 603 LEU A O 1
ATOM 4887 N N . LYS A 1 604 ? -9.361 7.959 43.964 1.00 89.25 604 LYS A N 1
ATOM 4888 C CA . LYS A 1 604 ? -8.700 8.031 45.270 1.00 89.25 604 LYS A CA 1
ATOM 4889 C C . LYS A 1 604 ? -8.905 9.420 45.865 1.00 89.25 604 LYS A C 1
ATOM 4891 O O . LYS A 1 604 ? -8.392 10.400 45.328 1.00 89.25 604 LYS A O 1
ATOM 4896 N N . ILE A 1 605 ? -9.644 9.505 46.966 1.00 88.50 605 ILE A N 1
ATOM 4897 C CA . ILE A 1 605 ? -9.814 10.735 47.747 1.00 88.50 605 ILE A CA 1
ATOM 4898 C C . ILE A 1 605 ? -8.883 10.655 48.948 1.00 88.50 605 ILE A C 1
ATOM 4900 O O . ILE A 1 605 ? -9.058 9.787 49.796 1.00 88.50 605 ILE A O 1
ATOM 4904 N N . MET A 1 606 ? -7.905 11.552 49.007 1.00 87.44 606 MET A N 1
ATOM 4905 C CA . MET A 1 606 ? -6.833 11.556 50.003 1.00 87.44 606 MET A CA 1
ATOM 4906 C C . MET A 1 606 ? -7.032 12.688 51.013 1.00 87.44 606 MET A C 1
ATOM 4908 O O . MET A 1 606 ? -7.440 13.785 50.630 1.00 87.44 606 MET A O 1
ATOM 4912 N N . GLY A 1 607 ? -6.709 12.448 52.284 1.00 85.50 607 GLY A N 1
ATOM 4913 C CA . GLY A 1 607 ? -6.760 13.479 53.320 1.00 85.50 607 GLY A CA 1
ATOM 4914 C C . GLY A 1 607 ? -6.361 12.979 54.706 1.00 85.50 607 GLY A C 1
ATOM 4915 O O . GLY A 1 607 ? -6.014 11.808 54.898 1.00 85.50 607 GLY A O 1
ATOM 4916 N N . GLY A 1 608 ? -6.440 13.881 55.686 1.00 83.19 608 GLY A N 1
ATOM 4917 C CA . GLY A 1 608 ? -6.203 13.548 57.086 1.00 83.19 608 GLY A CA 1
ATOM 4918 C C . GLY A 1 608 ? -7.235 12.549 57.612 1.00 83.19 608 GLY A C 1
ATOM 4919 O O . GLY A 1 608 ? -8.371 12.485 57.136 1.00 83.19 608 GLY A O 1
ATOM 4920 N N . LYS A 1 609 ? -6.849 11.766 58.629 1.00 84.12 609 LYS A N 1
ATOM 4921 C CA . LYS A 1 609 ? -7.695 10.709 59.210 1.00 84.12 609 LYS A CA 1
ATOM 4922 C C . LYS A 1 609 ? -9.110 11.199 59.534 1.00 84.12 609 LYS A C 1
ATOM 4924 O O . LYS A 1 609 ? -10.078 10.569 59.129 1.00 84.12 609 LYS A O 1
ATOM 4929 N N . LEU A 1 610 ? -9.248 12.309 60.257 1.00 85.06 610 LEU A N 1
ATOM 4930 C CA . LEU A 1 610 ? -10.561 12.776 60.710 1.00 85.06 610 LEU A CA 1
ATOM 4931 C C . LEU A 1 610 ? -11.481 13.147 59.532 1.00 85.06 610 LEU A C 1
ATOM 4933 O O . LEU A 1 610 ? -12.643 12.734 59.509 1.00 85.06 610 LEU A O 1
ATOM 4937 N N . ASP A 1 611 ? -10.947 13.855 58.538 1.00 85.88 611 ASP A N 1
ATOM 4938 C CA . ASP A 1 611 ? -11.701 14.322 57.370 1.00 85.88 611 ASP A CA 1
ATOM 4939 C C . ASP A 1 611 ? -12.164 13.151 56.504 1.00 85.88 611 ASP A C 1
ATOM 4941 O O . ASP A 1 611 ? -13.336 13.053 56.149 1.00 85.88 611 ASP A O 1
ATOM 4945 N N . ILE A 1 612 ? -11.269 12.197 56.241 1.00 89.62 612 ILE A N 1
ATOM 4946 C CA . ILE A 1 612 ? -11.559 11.036 55.397 1.00 89.62 612 ILE A CA 1
ATOM 4947 C C . ILE A 1 612 ? -12.601 10.115 56.032 1.00 89.62 612 ILE A C 1
ATOM 4949 O O . ILE A 1 612 ? -13.528 9.680 55.349 1.00 89.62 612 ILE A O 1
ATOM 4953 N N . TYR A 1 613 ? -12.516 9.854 57.339 1.00 88.12 613 TYR A N 1
ATOM 4954 C CA . TYR A 1 613 ? -13.553 9.084 58.035 1.00 88.12 613 TYR A CA 1
ATOM 4955 C C . TYR A 1 613 ? -14.902 9.815 58.038 1.00 88.12 613 TYR A C 1
ATOM 4957 O O . TYR A 1 613 ? -15.946 9.173 57.899 1.00 88.12 613 TYR A O 1
ATOM 4965 N N . THR A 1 614 ? -14.886 11.145 58.165 1.00 88.56 614 THR A N 1
ATOM 4966 C CA . THR A 1 614 ? -16.093 11.981 58.121 1.00 88.56 614 THR A CA 1
ATOM 4967 C C . THR A 1 614 ? -16.745 11.913 56.743 1.00 88.56 614 THR A C 1
ATOM 4969 O O . THR A 1 614 ? -17.903 11.503 56.639 1.00 88.56 614 THR A O 1
ATOM 4972 N N . TRP A 1 615 ? -15.991 12.191 55.677 1.00 89.69 615 TRP A N 1
ATOM 4973 C CA . TRP A 1 615 ? -16.492 12.119 54.306 1.00 89.69 615 TRP A CA 1
ATOM 4974 C C . TRP A 1 615 ? -16.945 10.712 53.919 1.00 89.69 615 TRP A C 1
ATOM 4976 O O . TRP A 1 615 ? -17.986 10.565 53.288 1.00 89.69 615 TRP A O 1
ATOM 4986 N N . PHE A 1 616 ? -16.232 9.664 54.335 1.00 89.94 616 PHE A N 1
ATOM 4987 C CA . PHE A 1 616 ? -16.634 8.282 54.066 1.00 89.94 616 PHE A CA 1
ATOM 4988 C C . PHE A 1 616 ? -17.965 7.926 54.741 1.00 89.94 616 PHE A C 1
ATOM 4990 O O . PHE A 1 616 ? -18.845 7.323 54.121 1.00 89.94 616 PHE A O 1
ATOM 4997 N N . ARG A 1 617 ? -18.140 8.322 56.009 1.00 89.00 617 ARG A N 1
ATOM 4998 C CA . ARG A 1 617 ? -19.391 8.128 56.754 1.00 89.00 617 ARG A CA 1
ATOM 4999 C C . ARG A 1 617 ? -20.546 8.881 56.099 1.00 89.00 617 ARG A C 1
ATOM 5001 O O . ARG A 1 617 ? -21.633 8.322 55.959 1.00 89.00 617 ARG A O 1
ATOM 5008 N N . ASP A 1 618 ? -20.329 10.135 55.728 1.00 89.62 618 ASP A N 1
ATOM 5009 C CA . ASP A 1 618 ? -21.388 10.991 55.197 1.00 89.62 618 ASP A CA 1
ATOM 5010 C C . ASP A 1 618 ? -21.750 10.604 53.757 1.00 89.62 618 ASP A C 1
ATOM 5012 O O . ASP A 1 618 ? -22.931 10.550 53.419 1.00 89.62 618 ASP A O 1
ATOM 5016 N N . PHE A 1 619 ? -20.780 10.140 52.966 1.00 90.75 619 PHE A N 1
ATOM 5017 C CA . PHE A 1 619 ? -21.048 9.511 51.678 1.00 90.75 619 PHE A CA 1
ATOM 5018 C C . PHE A 1 619 ? -21.872 8.221 51.817 1.00 90.75 619 PHE A C 1
ATOM 5020 O O . PHE A 1 619 ? -22.842 8.023 51.087 1.00 90.75 619 PHE A O 1
ATOM 5027 N N . LYS A 1 620 ? -21.582 7.356 52.803 1.00 90.50 620 LYS A N 1
ATOM 5028 C CA . LYS A 1 620 ? -22.430 6.177 53.082 1.00 90.50 620 LYS A CA 1
ATOM 5029 C C . LYS A 1 620 ? -23.868 6.557 53.447 1.00 90.50 620 LYS A C 1
ATOM 5031 O O . LYS A 1 620 ? -24.804 5.877 53.019 1.00 90.50 620 LYS A O 1
ATOM 5036 N N . LYS A 1 621 ? -24.053 7.641 54.211 1.00 89.12 621 LYS A N 1
ATOM 5037 C CA . LYS A 1 621 ? -25.387 8.178 54.529 1.00 89.12 621 LYS A CA 1
ATOM 5038 C C . LYS A 1 621 ? -26.100 8.685 53.278 1.00 89.12 621 LYS A C 1
ATOM 5040 O O . LYS A 1 621 ? -27.265 8.342 53.097 1.00 89.12 621 LYS A O 1
ATOM 5045 N N . PHE A 1 622 ? -25.403 9.420 52.410 1.00 89.06 622 PHE A N 1
ATOM 5046 C CA . PHE A 1 622 ? -25.923 9.866 51.113 1.00 89.06 622 PHE A CA 1
ATOM 5047 C C . PHE A 1 622 ? -26.397 8.680 50.258 1.00 89.06 622 PHE A C 1
ATOM 5049 O O . PHE A 1 622 ? -27.503 8.691 49.723 1.00 89.06 622 PHE A O 1
ATOM 5056 N N . LEU A 1 623 ? -25.622 7.590 50.234 1.00 89.94 623 LEU A N 1
ATOM 5057 C CA . LEU A 1 623 ? -25.991 6.348 49.547 1.00 89.94 623 LEU A CA 1
ATOM 5058 C C . LEU A 1 623 ? -27.118 5.550 50.234 1.00 89.94 623 LEU A C 1
ATOM 5060 O O . LEU A 1 623 ? -27.619 4.595 49.643 1.00 89.94 623 LEU A O 1
ATOM 5064 N N . ARG A 1 624 ? -27.525 5.918 51.458 1.00 88.94 624 ARG A N 1
ATOM 5065 C CA . ARG A 1 624 ? -28.511 5.216 52.305 1.00 88.94 624 ARG A CA 1
ATOM 5066 C C . ARG A 1 624 ? -28.134 3.764 52.641 1.00 88.94 624 ARG A C 1
ATOM 5068 O O . ARG A 1 624 ? -29.010 2.916 52.803 1.00 88.94 624 ARG A O 1
ATOM 5075 N N . VAL A 1 625 ? -26.840 3.475 52.802 1.00 85.81 625 VAL A N 1
ATOM 5076 C CA . VAL A 1 625 ? -26.332 2.123 53.109 1.00 85.81 625 VAL A CA 1
ATOM 5077 C C . VAL A 1 625 ? -25.773 2.062 54.535 1.00 85.81 625 VAL A C 1
ATOM 5079 O O . VAL A 1 625 ? -24.985 2.914 54.938 1.00 85.81 625 VAL A O 1
ATOM 5082 N N . ARG A 1 626 ? -26.160 1.039 55.315 1.00 72.56 626 ARG A N 1
ATOM 5083 C CA . ARG A 1 626 ? -25.696 0.839 56.708 1.00 72.56 626 ARG A CA 1
ATOM 5084 C C . ARG A 1 626 ? -24.471 -0.086 56.846 1.00 72.56 626 ARG A C 1
ATOM 5086 O O . ARG A 1 626 ? -23.902 -0.159 57.928 1.00 72.56 626 ARG A O 1
ATOM 5093 N N . GLY A 1 627 ? -24.054 -0.765 55.774 1.00 79.12 627 GLY A N 1
ATOM 5094 C CA . GLY A 1 627 ? -22.965 -1.755 55.761 1.00 79.12 627 GLY A CA 1
ATOM 5095 C C . GLY A 1 627 ? -21.763 -1.371 54.891 1.00 79.12 627 GLY A C 1
ATOM 5096 O O . GLY A 1 627 ? -21.546 -0.197 54.578 1.00 79.12 627 GLY A O 1
ATOM 5097 N N . ASN A 1 628 ? -20.946 -2.361 54.520 1.00 79.88 628 ASN A N 1
ATOM 5098 C CA . ASN A 1 628 ? -19.918 -2.192 53.490 1.00 79.88 628 ASN A CA 1
ATOM 5099 C C . ASN A 1 628 ? -20.579 -1.925 52.134 1.00 79.88 628 ASN A C 1
ATOM 5101 O O . ASN A 1 628 ? -21.626 -2.491 51.833 1.00 79.88 628 ASN A O 1
ATOM 5105 N N . VAL A 1 629 ? -19.977 -1.033 51.350 1.00 84.12 629 VAL A N 1
ATOM 5106 C CA . VAL A 1 629 ? -20.435 -0.713 49.998 1.00 84.12 629 VAL A CA 1
ATOM 5107 C C . VAL A 1 629 ? -19.433 -1.354 49.054 1.00 84.12 629 VAL A C 1
ATOM 5109 O O . VAL A 1 629 ? -18.253 -1.007 49.088 1.00 84.12 629 VAL A O 1
ATOM 5112 N N . GLU A 1 630 ? -19.881 -2.327 48.268 1.00 84.12 630 GLU A N 1
ATOM 5113 C CA . GLU A 1 630 ? -19.032 -2.970 47.270 1.00 84.12 630 GLU A CA 1
ATOM 5114 C C . GLU A 1 630 ? -18.470 -1.916 46.305 1.00 84.12 630 GLU A C 1
ATOM 5116 O O . GLU A 1 630 ? -19.169 -0.987 45.903 1.00 84.12 630 GLU A O 1
ATOM 5121 N N . GLY A 1 631 ? -17.173 -2.004 46.006 1.00 82.94 631 GLY A N 1
ATOM 5122 C CA . GLY A 1 631 ? -16.480 -1.011 45.187 1.00 82.94 631 GLY A CA 1
ATOM 5123 C C . GLY A 1 631 ? -16.097 0.295 45.898 1.00 82.94 631 GLY A C 1
ATOM 5124 O O . GLY A 1 631 ? -15.627 1.216 45.229 1.00 82.94 631 GLY A O 1
ATOM 5125 N N . VAL A 1 632 ? -16.253 0.393 47.227 1.00 89.88 632 VAL A N 1
ATOM 5126 C CA . VAL A 1 632 ? -15.740 1.507 48.049 1.00 89.88 632 VAL A CA 1
ATOM 5127 C C . VAL A 1 632 ? -14.951 0.952 49.234 1.00 89.88 632 VAL A C 1
ATOM 5129 O O . VAL A 1 632 ? -15.505 0.265 50.093 1.00 89.88 632 VAL A O 1
ATOM 5132 N N . SER A 1 633 ? -13.667 1.287 49.328 1.00 89.50 633 SER A N 1
ATOM 5133 C CA . SER A 1 633 ? -12.804 0.899 50.446 1.00 89.50 633 SER A CA 1
ATOM 5134 C C . SER A 1 633 ? -12.152 2.111 51.102 1.00 89.50 633 SER A C 1
ATOM 5136 O O . SER A 1 633 ? -11.954 3.156 50.484 1.00 89.50 633 SER A O 1
ATOM 5138 N N . LEU A 1 634 ? -11.830 1.963 52.386 1.00 88.38 634 LEU A N 1
ATOM 5139 C CA . LEU A 1 634 ? -11.000 2.907 53.120 1.00 88.38 634 LEU A CA 1
ATOM 5140 C C . LEU A 1 634 ? -9.616 2.274 53.274 1.00 88.38 634 LEU A C 1
ATOM 5142 O O . LEU A 1 634 ? -9.486 1.214 53.883 1.00 88.38 634 LEU A O 1
ATOM 5146 N N . GLU A 1 635 ? -8.596 2.894 52.697 1.00 88.75 635 GLU A N 1
ATOM 5147 C CA . GLU A 1 635 ? -7.223 2.388 52.680 1.00 88.75 635 GLU A CA 1
ATOM 5148 C C . GLU A 1 635 ? -6.313 3.358 53.451 1.00 88.75 635 GLU A C 1
ATOM 5150 O O . GLU A 1 635 ? -6.465 4.578 53.368 1.00 88.75 635 GLU A O 1
ATOM 5155 N N . LYS A 1 636 ? -5.355 2.833 54.223 1.00 84.31 636 LYS A N 1
ATOM 5156 C CA . LYS A 1 636 ? -4.286 3.651 54.815 1.00 84.31 636 LYS A CA 1
ATOM 5157 C C . LYS A 1 636 ? -3.215 3.853 53.743 1.00 84.31 636 LYS A C 1
ATOM 5159 O O . LYS A 1 636 ? -2.653 2.869 53.272 1.00 84.31 636 LYS A O 1
ATOM 5164 N N . SER A 1 637 ? -2.958 5.099 53.341 1.00 74.88 637 SER A N 1
ATOM 5165 C CA . SER A 1 637 ? -2.022 5.391 52.247 1.00 74.88 637 SER A CA 1
ATOM 5166 C C . SER A 1 637 ? -0.622 5.763 52.732 1.00 74.88 637 SER A C 1
ATOM 5168 O O . SER A 1 637 ? 0.345 5.514 52.019 1.00 74.88 637 SER A O 1
ATOM 5170 N N . SER A 1 638 ? -0.503 6.365 53.915 1.00 76.00 638 SER A N 1
ATOM 5171 C CA . SER A 1 638 ? 0.773 6.677 54.568 1.00 76.00 638 SER A CA 1
ATOM 5172 C C . SER A 1 638 ? 0.595 6.622 56.091 1.00 76.00 638 SER A C 1
ATOM 5174 O O . SER A 1 638 ? -0.476 6.267 56.590 1.00 76.00 638 SER A O 1
ATOM 5176 N N . GLU A 1 639 ? 1.633 6.948 56.861 1.00 72.69 639 GLU A N 1
ATOM 5177 C CA . GLU A 1 639 ? 1.535 7.009 58.323 1.00 72.69 639 GLU A CA 1
ATOM 5178 C C . GLU A 1 639 ? 0.494 8.042 58.802 1.00 72.69 639 GLU A C 1
ATOM 5180 O O . GLU A 1 639 ? -0.177 7.800 59.809 1.00 72.69 639 GLU A O 1
ATOM 5185 N N . TYR A 1 640 ? 0.272 9.107 58.019 1.00 71.56 640 TYR A N 1
ATOM 5186 C CA . TYR A 1 640 ? -0.614 10.230 58.350 1.00 71.56 640 TYR A CA 1
ATOM 5187 C C . TYR A 1 640 ? -1.829 10.382 57.415 1.00 71.56 640 TYR A C 1
ATOM 5189 O O . TYR A 1 640 ? -2.801 11.037 57.799 1.00 71.56 640 TYR A O 1
ATOM 5197 N N . ASP A 1 641 ? -1.828 9.734 56.245 1.00 80.94 641 ASP A N 1
ATOM 5198 C CA . ASP A 1 641 ? -2.873 9.895 55.229 1.00 80.94 641 ASP A CA 1
ATOM 5199 C C . ASP A 1 641 ? -3.770 8.663 55.083 1.00 80.94 641 ASP A C 1
ATOM 5201 O O . ASP A 1 641 ? -3.316 7.514 54.987 1.00 80.94 641 ASP A O 1
ATOM 5205 N N . PHE A 1 642 ? -5.070 8.930 54.979 1.00 87.88 642 PHE A N 1
ATOM 5206 C CA . PHE A 1 642 ? -6.098 7.945 54.664 1.00 87.88 642 PHE A CA 1
ATOM 5207 C C . PHE A 1 642 ? -6.694 8.234 53.283 1.00 87.88 642 PHE A C 1
ATOM 5209 O O . PHE A 1 642 ? -6.684 9.368 52.803 1.00 87.88 642 PHE A O 1
ATOM 5216 N N . CYS A 1 643 ? -7.207 7.187 52.642 1.00 90.00 643 CYS A N 1
ATOM 5217 C CA . CYS A 1 643 ? -7.757 7.233 51.298 1.00 90.00 643 CYS A CA 1
ATOM 5218 C C . CYS A 1 643 ? -9.142 6.586 51.260 1.00 90.00 643 CYS A C 1
ATOM 5220 O O . CYS A 1 643 ? -9.308 5.463 51.735 1.00 90.00 643 CYS A O 1
ATOM 5222 N N . ILE A 1 644 ? -10.121 7.256 50.650 1.00 89.81 644 ILE A N 1
ATOM 5223 C CA . ILE A 1 644 ? -11.328 6.592 50.145 1.00 89.81 644 ILE A CA 1
ATOM 5224 C C . ILE A 1 644 ? -11.037 6.198 48.708 1.00 89.81 644 ILE A C 1
ATOM 5226 O O . ILE A 1 644 ? -10.792 7.061 47.864 1.00 89.81 644 ILE A O 1
ATOM 5230 N N . LYS A 1 645 ? -11.084 4.904 48.421 1.00 91.31 645 LYS A N 1
ATOM 5231 C CA . LYS A 1 645 ? -10.921 4.375 47.075 1.00 91.31 645 LYS A CA 1
ATOM 5232 C C . LYS A 1 645 ? -12.264 3.892 46.559 1.00 91.31 645 LYS A C 1
ATOM 5234 O O . LYS A 1 645 ? -12.892 3.031 47.168 1.00 91.31 645 LYS A O 1
ATOM 5239 N N . ILE A 1 646 ? -12.681 4.435 45.423 1.00 89.56 646 ILE A N 1
ATOM 5240 C CA . ILE A 1 646 ? -13.918 4.067 44.736 1.00 89.56 646 ILE A CA 1
ATOM 5241 C C . ILE A 1 646 ? -13.549 3.435 43.399 1.00 89.56 646 ILE A C 1
ATOM 5243 O O . ILE A 1 646 ? -12.983 4.095 42.524 1.00 89.56 646 ILE A O 1
ATOM 5247 N N . THR A 1 647 ? -13.845 2.150 43.239 1.00 86.25 647 THR A N 1
ATOM 5248 C CA . THR A 1 647 ? -13.577 1.395 42.009 1.00 86.25 647 THR A CA 1
ATOM 5249 C C . THR A 1 647 ? -14.800 1.331 41.098 1.00 86.25 647 THR A C 1
ATOM 5251 O O . THR A 1 647 ? -14.632 1.359 39.883 1.00 86.25 647 THR A O 1
ATOM 5254 N N . ASP A 1 648 ? -16.015 1.334 41.654 1.00 86.31 648 ASP A N 1
ATOM 5255 C CA . ASP A 1 648 ? -17.260 1.276 40.878 1.00 86.31 648 ASP A CA 1
ATOM 5256 C C . ASP A 1 648 ? -17.602 2.614 40.193 1.00 86.31 648 ASP A C 1
ATOM 5258 O O . ASP A 1 648 ? -17.640 3.672 40.826 1.00 86.31 648 ASP A O 1
ATOM 5262 N N . THR A 1 649 ? -17.893 2.580 38.890 1.00 82.94 649 THR A N 1
ATOM 5263 C CA . THR A 1 649 ? -18.163 3.777 38.076 1.00 82.94 649 THR A CA 1
ATOM 5264 C C . THR A 1 649 ? -19.438 4.516 38.493 1.00 82.94 649 THR A C 1
ATOM 5266 O O . THR A 1 649 ? -19.469 5.750 38.479 1.00 82.94 649 THR A O 1
ATOM 5269 N N . SER A 1 650 ? -20.491 3.794 38.888 1.00 85.81 650 SER A N 1
ATOM 5270 C CA . SER A 1 650 ? -21.741 4.410 39.348 1.00 85.81 650 SER A CA 1
ATOM 5271 C C . SER A 1 650 ? -21.535 5.136 40.680 1.00 85.81 650 SER A C 1
ATOM 5273 O O . SER A 1 650 ? -22.039 6.244 40.873 1.00 85.81 650 SER A O 1
ATOM 5275 N N . LEU A 1 651 ? -20.707 4.573 41.564 1.00 89.62 651 LEU A N 1
ATOM 5276 C CA . LEU A 1 651 ? -20.351 5.176 42.843 1.00 89.62 651 LEU A CA 1
ATOM 5277 C C . LEU A 1 651 ? -19.409 6.369 42.687 1.00 89.62 651 LEU A C 1
ATOM 5279 O O . LEU A 1 651 ? -19.558 7.334 43.432 1.00 89.62 651 LEU A O 1
ATOM 5283 N N . LYS A 1 652 ? -18.509 6.375 41.692 1.00 89.69 652 LYS A N 1
ATOM 5284 C CA . LYS A 1 652 ? -17.721 7.575 41.342 1.00 89.69 652 LYS A CA 1
ATOM 5285 C C . LYS A 1 652 ? -18.636 8.746 40.970 1.00 89.69 652 LYS A C 1
ATOM 5287 O O . LYS A 1 652 ? -18.431 9.861 41.441 1.00 89.69 652 LYS A O 1
ATOM 5292 N N . ARG A 1 653 ? -19.684 8.501 40.173 1.00 86.19 653 ARG A N 1
ATOM 5293 C CA . ARG A 1 653 ? -20.669 9.538 39.814 1.00 86.19 653 ARG A CA 1
ATOM 5294 C C . ARG A 1 653 ? -21.419 10.050 41.043 1.00 86.19 653 ARG A C 1
ATOM 5296 O O . ARG A 1 653 ? -21.444 11.255 41.273 1.00 86.19 653 ARG A O 1
ATOM 5303 N N . LYS A 1 654 ? -21.934 9.134 41.869 1.00 90.31 654 LYS A N 1
ATOM 5304 C CA . LYS A 1 654 ? -22.607 9.482 43.129 1.00 90.31 654 LYS A CA 1
ATOM 5305 C C . LYS A 1 654 ? -21.694 10.240 44.089 1.00 90.31 654 LYS A C 1
ATOM 5307 O O . LYS A 1 654 ? -22.168 11.096 44.820 1.00 90.31 654 LYS A O 1
ATOM 5312 N N . TRP A 1 655 ? -20.392 9.954 44.089 1.00 91.62 655 TRP A N 1
ATOM 5313 C CA . TRP A 1 655 ? -19.418 10.714 44.870 1.00 91.62 655 TRP A CA 1
ATOM 5314 C C . TRP A 1 655 ? -19.333 12.169 44.410 1.00 91.62 655 TRP A C 1
ATOM 5316 O O . TRP A 1 655 ? -19.334 13.073 45.240 1.00 91.62 655 TRP A O 1
ATOM 5326 N N . HIS A 1 656 ? -19.286 12.416 43.101 1.00 87.69 656 HIS A N 1
ATOM 5327 C CA . HIS A 1 656 ? -19.278 13.780 42.573 1.00 87.69 656 HIS A CA 1
ATOM 5328 C C . HIS A 1 656 ? -20.581 14.534 42.875 1.00 87.69 656 HIS A C 1
ATOM 5330 O O . HIS A 1 656 ? -20.518 15.713 43.215 1.00 87.69 656 HIS A O 1
ATOM 5336 N N . GLU A 1 657 ? -21.732 13.860 42.808 1.00 90.19 657 GLU A N 1
ATOM 5337 C CA . GLU A 1 657 ? -23.033 14.413 43.219 1.00 90.19 657 GLU A CA 1
ATOM 5338 C C . GLU A 1 657 ? -23.032 14.775 44.710 1.00 90.19 657 GLU A C 1
ATOM 5340 O O . GLU A 1 657 ? -23.266 15.931 45.061 1.00 90.19 657 GLU A O 1
ATOM 5345 N N . PHE A 1 658 ? -22.650 13.821 45.567 1.00 91.75 658 PHE A N 1
ATOM 5346 C CA . PHE A 1 658 ? -22.482 14.028 47.004 1.00 91.75 658 PHE A CA 1
ATOM 5347 C C . PHE A 1 658 ? -21.570 15.216 47.298 1.00 91.75 658 PHE A C 1
ATOM 5349 O O . PHE A 1 658 ? -21.912 16.069 48.105 1.00 91.75 658 PHE A O 1
ATOM 5356 N N . PHE A 1 659 ? -20.410 15.299 46.647 1.00 85.44 659 PHE A N 1
ATOM 5357 C CA . PHE A 1 659 ? -19.447 16.357 46.928 1.00 85.44 659 PHE A CA 1
ATOM 5358 C C . PHE A 1 659 ? -19.941 17.731 46.455 1.00 85.44 659 PHE A C 1
ATOM 5360 O O . PHE A 1 659 ? -19.680 18.732 47.118 1.00 85.44 659 PHE A O 1
ATOM 5367 N N . ALA A 1 660 ? -20.691 17.793 45.351 1.00 84.06 660 ALA A N 1
ATOM 5368 C CA . ALA A 1 660 ? -21.321 19.028 44.892 1.00 84.06 660 ALA A CA 1
ATOM 5369 C C . ALA A 1 660 ? -22.416 19.513 45.861 1.00 84.06 660 ALA A C 1
ATOM 5371 O O . ALA A 1 660 ? -22.518 20.716 46.109 1.00 84.06 660 ALA A O 1
ATOM 5372 N N . GLU A 1 661 ? -23.212 18.603 46.430 1.00 84.12 661 GLU A N 1
ATOM 5373 C CA . GLU A 1 661 ? -24.188 18.917 47.485 1.00 84.12 661 GLU A CA 1
ATOM 5374 C C . GLU A 1 661 ? -23.494 19.326 48.788 1.00 84.12 661 GLU A C 1
ATOM 5376 O O . GLU A 1 661 ? -23.779 20.391 49.334 1.00 84.12 661 GLU A O 1
ATOM 5381 N N . TYR A 1 662 ? -22.496 18.553 49.216 1.00 80.56 662 TYR A N 1
ATOM 5382 C CA . TYR A 1 662 ? -21.693 18.818 50.407 1.00 80.56 662 TYR A CA 1
ATOM 5383 C C . TYR A 1 662 ? -21.012 20.191 50.345 1.00 80.56 662 TYR A C 1
ATOM 5385 O O . TYR A 1 662 ? -20.939 20.895 51.351 1.00 80.56 662 TYR A O 1
ATOM 5393 N N . GLN A 1 663 ? -20.530 20.608 49.168 1.00 75.38 663 GLN A N 1
ATOM 5394 C CA . GLN A 1 663 ? -19.984 21.950 48.969 1.00 75.38 663 GLN A CA 1
ATOM 5395 C C . GLN A 1 663 ? -21.057 23.031 49.086 1.00 75.38 663 GLN A C 1
ATOM 5397 O O . GLN A 1 663 ? -20.808 24.026 49.757 1.00 75.38 663 GLN A O 1
ATOM 5402 N N . LYS A 1 664 ? -22.239 22.844 48.483 1.00 74.56 664 LYS A N 1
ATOM 5403 C CA . LYS A 1 664 ? -23.348 23.811 48.556 1.00 74.56 664 LYS A CA 1
ATOM 5404 C C . LYS A 1 664 ? -23.858 24.010 49.984 1.00 74.56 664 LYS A C 1
ATOM 5406 O O . LYS A 1 664 ? -24.128 25.143 50.365 1.00 74.56 664 LYS A O 1
ATOM 5411 N N . GLU A 1 665 ? -23.946 22.941 50.770 1.00 67.50 665 GLU A N 1
ATOM 5412 C CA . GLU A 1 665 ? -24.401 22.993 52.166 1.00 67.50 665 GLU A CA 1
ATOM 5413 C C . GLU A 1 665 ? -23.358 23.600 53.120 1.00 67.50 665 GLU A C 1
ATOM 5415 O O . GLU A 1 665 ? -23.722 24.160 54.152 1.00 67.50 665 GLU A O 1
ATOM 5420 N N . ASN A 1 666 ? -22.068 23.550 52.762 1.00 60.56 666 ASN A N 1
ATOM 5421 C CA . ASN A 1 666 ? -20.969 24.090 53.571 1.00 60.56 666 ASN A CA 1
ATOM 5422 C C . ASN A 1 666 ? -20.421 25.452 53.081 1.00 60.56 666 ASN A C 1
ATOM 5424 O O . ASN A 1 666 ? -19.444 25.950 53.649 1.00 60.56 666 ASN A O 1
ATOM 5428 N N . VAL A 1 667 ? -21.041 26.107 52.082 1.00 45.72 667 VAL A N 1
ATOM 5429 C CA . VAL A 1 667 ? -20.768 27.530 51.788 1.00 45.72 667 VAL A CA 1
ATOM 5430 C C . VAL A 1 667 ? -21.423 28.398 52.865 1.00 45.72 667 VAL A C 1
ATOM 5432 O O . VAL A 1 667 ? -22.586 28.782 52.780 1.00 45.72 667 VAL A O 1
ATOM 5435 N N . CYS A 1 668 ? -20.649 28.746 53.889 1.00 37.78 668 CYS A N 1
ATOM 5436 C CA . CYS A 1 668 ? -21.014 29.780 54.851 1.00 37.78 668 CYS A CA 1
ATOM 5437 C C . CYS A 1 668 ? -20.930 31.172 54.174 1.00 37.78 668 CYS A C 1
ATOM 5439 O O . CYS A 1 668 ? -19.897 31.484 53.572 1.00 37.78 668 CYS A O 1
ATOM 5441 N N . PRO A 1 669 ? -21.955 32.044 54.262 1.00 36.88 669 PRO A N 1
ATOM 5442 C CA . PRO A 1 669 ? -21.908 33.388 53.698 1.00 36.88 669 PRO A CA 1
ATOM 5443 C C . PRO A 1 669 ? -21.045 34.285 54.592 1.00 36.88 669 PRO A C 1
ATOM 5445 O O . PRO A 1 669 ? -21.540 34.954 55.496 1.00 36.88 669 PRO A O 1
ATOM 5448 N N . ARG A 1 670 ? -19.731 34.320 54.358 1.00 33.97 670 ARG A N 1
ATOM 5449 C CA . ARG A 1 670 ? -18.877 35.406 54.858 1.00 33.97 670 ARG A CA 1
ATOM 5450 C C . ARG A 1 670 ? -17.891 35.850 53.791 1.00 33.97 670 ARG A C 1
ATOM 5452 O O . ARG A 1 670 ? -16.943 35.146 53.467 1.00 33.97 670 ARG A O 1
ATOM 5459 N N . ASN A 1 671 ? -18.118 37.072 53.315 1.00 36.62 671 ASN A N 1
ATOM 5460 C CA . ASN A 1 671 ? -17.141 37.953 52.688 1.00 36.62 671 ASN A CA 1
ATOM 5461 C C . ASN A 1 671 ? -15.747 37.783 53.306 1.00 36.62 671 ASN A C 1
ATOM 5463 O O . ASN A 1 671 ? -15.502 38.353 54.366 1.00 36.62 671 ASN A O 1
ATOM 5467 N N . ARG A 1 672 ? -14.840 37.067 52.634 1.00 30.19 672 ARG A N 1
ATOM 5468 C CA . ARG A 1 672 ? -13.403 37.380 52.568 1.00 30.19 672 ARG A CA 1
ATOM 5469 C C . ARG A 1 672 ? -12.853 36.843 51.249 1.00 30.19 672 ARG A C 1
ATOM 5471 O O . ARG A 1 672 ? -12.772 35.640 51.032 1.00 30.19 672 ARG A O 1
ATOM 5478 N N . THR A 1 673 ? -12.507 37.770 50.370 1.00 38.41 673 THR A N 1
ATOM 5479 C CA . THR A 1 673 ? -11.627 37.581 49.215 1.00 38.41 673 THR A CA 1
ATOM 5480 C C . THR A 1 673 ? -10.378 36.781 49.607 1.00 38.41 673 THR A C 1
ATOM 5482 O O . THR A 1 673 ? -9.716 37.166 50.572 1.00 38.41 673 THR A O 1
ATOM 5485 N N . PRO A 1 674 ? -9.980 35.728 48.870 1.00 31.12 674 PRO A N 1
ATOM 5486 C CA . PRO A 1 674 ? -8.627 35.215 48.955 1.00 31.12 674 PRO A CA 1
ATOM 5487 C C . PRO A 1 674 ? -7.776 35.887 47.877 1.00 31.12 674 PRO A C 1
ATOM 5489 O O . PRO A 1 674 ? -7.867 35.580 46.688 1.00 31.12 674 PRO A O 1
ATOM 5492 N N . TYR A 1 675 ? -6.949 36.824 48.330 1.00 28.33 675 TYR A N 1
ATOM 5493 C CA . TYR A 1 675 ? -5.727 37.223 47.648 1.00 28.33 675 TYR A CA 1
ATOM 5494 C C . TYR A 1 675 ? -4.822 35.995 47.463 1.00 28.33 675 TYR A C 1
ATOM 5496 O O . TYR A 1 675 ? -4.619 35.211 48.391 1.00 28.33 675 TYR A O 1
ATOM 5504 N N . PHE A 1 676 ? -4.273 35.847 46.260 1.00 33.81 676 PHE A N 1
ATOM 5505 C CA . PHE A 1 676 ? -3.133 34.980 45.983 1.00 33.81 676 PHE A CA 1
ATOM 5506 C C . PHE A 1 676 ? -1.840 35.717 46.395 1.00 33.81 676 PHE A C 1
ATOM 5508 O O . PHE A 1 676 ? -1.669 36.878 46.036 1.00 33.81 676 PHE A O 1
ATOM 5515 N N . PHE A 1 677 ? -0.943 35.000 47.085 1.00 31.78 677 PHE A N 1
ATOM 5516 C CA . PHE A 1 677 ? 0.409 35.362 47.573 1.00 31.78 677 PHE A CA 1
ATOM 5517 C C . PHE A 1 677 ? 0.528 36.108 48.925 1.00 31.78 677 PHE A C 1
ATOM 5519 O O . PHE A 1 677 ? 0.032 37.215 49.095 1.00 31.78 677 PHE A O 1
ATOM 5526 N N . GLY A 1 678 ? 1.269 35.487 49.864 1.00 25.98 678 GLY A N 1
ATOM 5527 C CA . GLY A 1 678 ? 1.732 36.053 51.145 1.00 25.98 678 GLY A CA 1
ATOM 5528 C C . GLY A 1 678 ? 1.737 35.046 52.316 1.00 25.98 678 GLY A C 1
ATOM 5529 O O . GLY A 1 678 ? 0.681 34.649 52.788 1.00 25.98 678 GLY A O 1
ATOM 5530 N N . GLU A 1 679 ? 2.926 34.618 52.753 1.00 30.64 679 GLU A N 1
ATOM 5531 C CA . GLU A 1 679 ? 3.292 33.651 53.823 1.00 30.64 679 GLU A CA 1
ATOM 5532 C C . GLU A 1 679 ? 2.824 34.051 55.253 1.00 30.64 679 GLU A C 1
ATOM 5534 O O . GLU A 1 679 ? 2.609 35.230 55.492 1.00 30.64 679 GLU A O 1
ATOM 5539 N N . ARG A 1 680 ? 2.713 33.232 56.324 1.00 26.03 680 ARG A N 1
ATOM 5540 C CA . ARG A 1 680 ? 2.792 31.782 56.641 1.00 26.03 680 ARG A CA 1
ATOM 5541 C C . ARG A 1 680 ? 2.280 31.576 58.091 1.00 26.03 680 ARG A C 1
ATOM 5543 O O . ARG A 1 680 ? 2.672 32.330 58.973 1.00 26.03 680 ARG A O 1
ATOM 5550 N N . LEU A 1 681 ? 1.537 30.492 58.350 1.00 26.72 681 LEU A N 1
ATOM 5551 C CA . LEU A 1 681 ? 1.806 29.457 59.376 1.00 26.72 681 LEU A CA 1
ATOM 5552 C C . LEU A 1 681 ? 0.877 28.255 59.102 1.00 26.72 681 LEU A C 1
ATOM 5554 O O . LEU A 1 681 ? -0.262 28.418 58.675 1.00 26.72 681 LEU A O 1
ATOM 5558 N N . ALA A 1 682 ? 1.432 27.049 59.203 1.00 31.31 682 ALA A N 1
ATOM 5559 C CA . ALA A 1 682 ? 1.174 25.944 58.281 1.00 31.31 682 ALA A CA 1
ATOM 5560 C C . ALA A 1 682 ? 0.054 24.966 58.695 1.00 31.31 682 ALA A C 1
ATOM 5562 O O . ALA A 1 682 ? 0.136 24.321 59.736 1.00 31.31 682 ALA A O 1
ATOM 5563 N N . MET A 1 683 ? -0.905 24.750 57.788 1.00 26.38 683 MET A N 1
ATOM 5564 C CA . MET A 1 683 ? -1.575 23.461 57.581 1.00 26.38 683 MET A CA 1
ATOM 5565 C C . MET A 1 683 ? -1.227 22.963 56.173 1.00 26.38 683 MET A C 1
ATOM 5567 O O . MET A 1 683 ? -1.183 23.748 55.224 1.00 26.38 683 MET A O 1
ATOM 5571 N N . ALA A 1 684 ? -0.911 21.674 56.054 1.00 26.86 684 ALA A N 1
ATOM 5572 C CA . ALA A 1 684 ? -0.430 21.062 54.820 1.00 26.86 684 ALA A CA 1
ATOM 5573 C C . ALA A 1 684 ? -1.482 21.134 53.686 1.00 26.86 684 ALA A C 1
ATOM 5575 O O . ALA A 1 684 ? -2.669 20.926 53.939 1.00 26.86 684 ALA A O 1
ATOM 5576 N N . PRO A 1 685 ? -1.074 21.420 52.434 1.00 30.11 685 PRO A N 1
ATOM 5577 C CA . PRO A 1 685 ? -1.989 21.588 51.312 1.00 30.11 685 PRO A CA 1
ATOM 5578 C C . PRO A 1 685 ? -2.459 20.241 50.749 1.00 30.11 685 PRO A C 1
ATOM 5580 O O . PRO A 1 685 ? -1.657 19.409 50.325 1.00 30.11 685 PRO A O 1
ATOM 5583 N N . VAL A 1 686 ? -3.776 20.071 50.636 1.00 31.16 686 VAL A N 1
ATOM 5584 C CA . VAL A 1 686 ? -4.381 19.055 49.769 1.00 31.16 686 VAL A CA 1
ATOM 5585 C C . VAL A 1 686 ? -4.143 19.472 48.314 1.00 31.16 686 VAL A C 1
ATOM 5587 O O . VAL A 1 686 ? -4.724 20.441 47.825 1.00 31.16 686 VAL A O 1
ATOM 5590 N N . ARG A 1 687 ? -3.287 18.735 47.597 1.00 27.84 687 ARG A N 1
ATOM 5591 C CA . ARG A 1 687 ? -3.230 18.780 46.130 1.00 27.84 687 ARG A CA 1
ATOM 5592 C C . ARG A 1 687 ? -4.390 17.958 45.573 1.00 27.84 687 ARG A C 1
ATOM 5594 O O . ARG A 1 687 ? -4.313 16.737 45.515 1.00 27.84 687 ARG A O 1
ATOM 5601 N N . VAL A 1 688 ? -5.435 18.629 45.100 1.00 30.77 688 VAL A N 1
ATOM 5602 C CA . VAL A 1 688 ? -6.335 18.046 44.100 1.00 30.77 688 VAL A CA 1
ATOM 5603 C C . VAL A 1 688 ? -5.707 18.321 42.738 1.00 30.77 688 VAL A C 1
ATOM 5605 O O . VAL A 1 688 ? -5.622 19.475 42.316 1.00 30.77 688 VAL A O 1
ATOM 5608 N N . LEU A 1 689 ? -5.239 17.279 42.052 1.00 28.69 689 LEU A N 1
ATOM 5609 C CA . LEU A 1 689 ? -4.903 17.384 40.634 1.00 28.69 689 LEU A CA 1
ATOM 5610 C C . LEU A 1 689 ? -6.209 17.668 39.880 1.00 28.69 689 LEU A C 1
ATOM 5612 O O . LEU A 1 689 ? -7.036 16.778 39.695 1.00 28.69 689 LEU A O 1
ATOM 5616 N N . LYS A 1 690 ? -6.431 18.932 39.500 1.00 30.66 690 LYS A N 1
ATOM 5617 C CA . LYS A 1 690 ? -7.493 19.282 38.553 1.00 30.66 690 LYS A CA 1
ATOM 5618 C C . LYS A 1 690 ? -7.209 18.572 37.222 1.00 30.66 690 LYS A C 1
ATOM 5620 O O . LYS A 1 690 ? -6.062 18.596 36.774 1.00 30.66 690 LYS A O 1
ATOM 5625 N N . PRO A 1 691 ? -8.221 18.007 36.549 1.00 29.12 691 PRO A N 1
ATOM 5626 C CA . PRO A 1 691 ? -8.078 17.640 35.150 1.00 29.12 691 PRO A CA 1
ATOM 5627 C C . PRO A 1 691 ? -7.884 18.915 34.317 1.00 29.12 691 PRO A C 1
ATOM 5629 O O . PRO A 1 691 ? -8.567 19.919 34.543 1.00 29.12 691 PRO A O 1
ATOM 5632 N N . ALA A 1 692 ? -6.965 18.879 33.352 1.00 27.92 692 ALA A N 1
ATOM 5633 C CA . ALA A 1 692 ? -6.910 19.888 32.302 1.00 27.92 692 ALA A CA 1
ATOM 5634 C C . ALA A 1 692 ? -8.268 19.909 31.580 1.00 27.92 692 ALA A C 1
ATOM 5636 O O . ALA A 1 692 ? -8.746 18.876 31.103 1.00 27.92 692 ALA A O 1
ATOM 5637 N N . GLN A 1 693 ? -8.921 21.071 31.556 1.00 29.28 693 GLN A N 1
ATOM 5638 C CA . GLN A 1 693 ? -10.106 21.277 30.730 1.00 29.28 693 GLN A CA 1
ATOM 5639 C C . GLN A 1 693 ? -9.684 21.285 29.253 1.00 29.28 693 GLN A C 1
ATOM 5641 O O . GLN A 1 693 ? -8.678 21.918 28.928 1.00 29.28 693 GLN A O 1
ATOM 5646 N N . PRO A 1 694 ? -10.435 20.639 28.345 1.00 27.53 694 PRO A N 1
ATOM 5647 C CA . PRO A 1 694 ? -10.275 20.887 26.921 1.00 27.53 694 PRO A CA 1
ATOM 5648 C C . PRO A 1 694 ? -10.689 22.334 26.629 1.00 27.53 694 PRO A C 1
ATOM 5650 O O . PRO A 1 694 ? -11.764 22.782 27.033 1.00 27.53 694 PRO A O 1
ATOM 5653 N N . SER A 1 695 ? -9.818 23.078 25.951 1.00 27.81 695 SER A N 1
ATOM 5654 C CA . SER A 1 695 ? -10.096 24.428 25.473 1.00 27.81 695 SER A CA 1
ATOM 5655 C C . SER A 1 695 ? -11.266 24.403 24.491 1.00 27.81 695 SER A C 1
ATOM 5657 O O . SER A 1 695 ? -11.145 23.886 23.382 1.00 27.81 695 SER A O 1
ATOM 5659 N N . VAL A 1 696 ? -12.394 24.980 24.894 1.00 28.61 696 VAL A N 1
ATOM 5660 C CA . VAL A 1 696 ? -13.472 25.378 23.988 1.00 28.61 696 VAL A CA 1
ATOM 5661 C C . VAL A 1 696 ? -13.026 26.672 23.306 1.00 28.61 696 VAL A C 1
ATOM 5663 O O . VAL A 1 696 ? -13.043 27.736 23.921 1.00 28.61 696 VAL A O 1
ATOM 5666 N N . THR A 1 697 ? -12.595 26.600 22.049 1.00 28.39 697 THR A N 1
ATOM 5667 C CA . THR A 1 697 ? -12.426 27.785 21.200 1.00 28.39 697 THR A CA 1
ATOM 5668 C C . THR A 1 697 ? -13.793 28.214 20.673 1.00 28.39 697 THR A C 1
ATOM 5670 O O . THR A 1 697 ? -14.250 27.768 19.624 1.00 28.39 697 THR A O 1
ATOM 5673 N N . ASN A 1 698 ? -14.460 29.104 21.410 1.00 28.12 698 ASN A N 1
ATOM 5674 C CA . ASN A 1 698 ? -15.541 29.910 20.853 1.00 28.12 698 ASN A CA 1
ATOM 5675 C C . ASN A 1 698 ? -14.924 31.012 19.983 1.00 28.12 698 ASN A C 1
ATOM 5677 O O . ASN A 1 698 ? -14.390 31.995 20.495 1.00 28.12 698 ASN A O 1
ATOM 5681 N N . ASN A 1 699 ? -15.023 30.848 18.665 1.00 25.55 699 ASN A N 1
ATOM 5682 C CA . ASN A 1 699 ? -14.883 31.945 17.715 1.00 25.55 699 ASN A CA 1
ATOM 5683 C C . ASN A 1 699 ? -16.132 32.831 17.808 1.00 25.55 699 ASN A C 1
ATOM 5685 O O . ASN A 1 699 ? -17.148 32.553 17.176 1.00 25.55 699 ASN A O 1
ATOM 5689 N N . THR A 1 700 ? -16.050 33.918 18.571 1.00 28.17 700 THR A N 1
ATOM 5690 C CA . THR A 1 700 ? -16.878 35.104 18.332 1.00 28.17 700 THR A CA 1
ATOM 5691 C C . THR A 1 700 ? -16.012 36.158 17.668 1.00 28.17 700 THR A C 1
ATOM 5693 O O . THR A 1 700 ? -15.168 36.790 18.299 1.00 28.17 700 THR A O 1
ATOM 5696 N N . SER A 1 701 ? -16.230 36.315 16.367 1.00 25.97 701 SER A N 1
ATOM 5697 C CA . SER A 1 701 ? -15.762 37.422 15.549 1.00 25.97 701 SER A CA 1
ATOM 5698 C C . SER A 1 701 ? -16.373 38.736 16.041 1.00 25.97 701 SER A C 1
ATOM 5700 O O . SER A 1 701 ? -17.568 38.969 15.860 1.00 25.97 701 SER A O 1
ATOM 5702 N N . SER A 1 702 ? -15.556 39.617 16.614 1.00 25.77 702 SER A N 1
ATOM 5703 C CA . SER A 1 702 ? -15.838 41.052 16.638 1.00 25.77 702 SER A CA 1
ATOM 5704 C C . SER A 1 702 ? -14.878 41.744 15.679 1.00 25.77 702 SER A C 1
ATOM 5706 O O . SER A 1 702 ? -13.682 41.867 15.936 1.00 25.77 702 SER A O 1
ATOM 5708 N N . SER A 1 703 ? -15.443 42.161 14.553 1.00 26.86 703 SER A N 1
ATOM 5709 C CA . SER A 1 703 ? -14.911 43.126 13.600 1.00 26.86 703 SER A CA 1
ATOM 5710 C C . SER A 1 703 ? -14.358 44.376 14.291 1.00 26.86 703 SER A C 1
ATOM 5712 O O . SER A 1 703 ? -15.074 45.037 15.044 1.00 26.86 703 SER A O 1
ATOM 5714 N N . GLY A 1 704 ? -13.117 44.735 13.967 1.00 21.84 704 GLY A N 1
ATOM 5715 C CA . GLY A 1 704 ? -12.485 45.990 14.361 1.00 21.84 704 GLY A CA 1
ATOM 5716 C C . GLY A 1 704 ? -11.447 46.405 13.327 1.00 21.84 704 GLY A C 1
ATOM 5717 O O . GLY A 1 704 ? -10.270 46.100 13.467 1.00 21.84 704 GLY A O 1
ATOM 5718 N N . ILE A 1 705 ? -11.913 47.074 12.273 1.00 24.86 705 ILE A N 1
ATOM 5719 C CA . ILE A 1 705 ? -11.097 47.825 11.312 1.00 24.86 705 ILE A CA 1
ATOM 5720 C C . ILE A 1 705 ? -10.402 48.975 12.053 1.00 24.86 705 ILE A C 1
ATOM 5722 O O . ILE A 1 705 ? -11.080 49.714 12.770 1.00 24.86 705 ILE A O 1
ATOM 5726 N N . ARG A 1 706 ? -9.104 49.189 11.802 1.00 23.45 706 ARG A N 1
ATOM 5727 C CA . ARG A 1 706 ? -8.484 50.527 11.753 1.00 23.45 706 ARG A CA 1
ATOM 5728 C C . ARG A 1 706 ? -7.131 50.474 11.029 1.00 23.45 706 ARG A C 1
ATOM 5730 O O . ARG A 1 706 ? -6.199 49.889 11.561 1.00 23.45 706 ARG A O 1
ATOM 5737 N N . LEU A 1 707 ? -7.158 51.091 9.839 1.00 31.77 707 LEU A N 1
ATOM 5738 C CA . LEU A 1 707 ? -6.107 51.635 8.958 1.00 31.77 707 LEU A CA 1
ATOM 5739 C C . LEU A 1 707 ? -4.727 50.969 8.949 1.00 31.77 707 LEU A C 1
ATOM 5741 O O . LEU A 1 707 ? -3.979 51.137 9.935 1.00 31.77 707 LEU A O 1
#

Sequence (707 aa):
MYFKDWCFLSYGISLFAEGKTVNSVFIPLVPFTFINSQFVADNRGYFLAHDNSLGVVFPKENYDNLMTRIRSEFRSAFPDEVNENQNGNQFKNYKNNYFFELGLNDELEIKYKASANIYITLANKQARPAFMVRFAHYYPQIGFDPLTSNEVIAMPPTFLEELKKRYYQSTFSEISLATDLESLKAHEVRIGQLLQAVSENALILNGANKLFLDYDNDPPLNLTNESACSAYALSLSVFAEINHYTLSPVDYRRLQIASTRLAAYDDQQNLRQSLKSDIVFLHSLKEKFFSYVLKISDPINGACPLITELPREYCKYLLTAIQNNTEDLLEGNSDAFLKPNAFFRAMRFFPDEQGQSDTDEIVLHGGPTRGHFSIFRIVKIGVLANGQLAGPDDKPHHFDYFKIENNLGSQSRGQNLKTKTCLGTYVTKLRPIVFSIGGEMVPLNIDPFVQPEFYQIVMKNTLRELIKTERLLSFYREPDPGFDNDDYSPVNSREAQEWTRLYRLRELLSGVPYTKPINYFIRDPIRPSIRYVYFACNQQGYIQEGGSCPIFSIKSFLDSVMGIDINSHHTNFGQQNNAQGYVCALQAALVRVQQRIREVEPLKIMGGKLDIYTWFRDFKKFLRVRGNVEGVSLEKSSEYDFCIKITDTSLKRKWHEFFAEYQKENVCPRNRTPYFFGERLAMAPVRVLKPAQPSVTNNTSSSGIRL